Protein 6ZSU (pdb70)

Sequence (598 aa):
NASDFYALLRGRGPVVVDDAEAAAVVSELGFRTVPFEAFDFDSPSEDPALVIVAQGNVDALHGLWERSGTPLHLALAKFDGGLSRLRAGLARVLAVDTDAALKRRAEAYEQLFSSASVEIASGEGVLRCHIGDEVEVGNCGDTLEQGFLYSVAEFLEASVVNLEGERSTFWVEGELPFDGFIHLSNSAALKERWGGLDEFRRSREGANLVRFADNVIDRLVVGGVDVTSALAGLSQGEERGAATEFGLGCADAEAAEPFGVNSLLHKSAGGAYIGIGKGLRIPHIDFIARGATIRFIPINASDFYALLRGRGPVVVDDAEAAAVVSELGFRTVPFEAFDFDSPSEDPALVIVAQGNVDALHGLWERSGTPLHLALAKFDGGLSRLRAGLARVLAVDTDAALKRRAEAYEQLFSSASVEIASGEGVLRCHIGDEVEVGNCGDTLEQGFLYSVAEFLEASVVNLEGERSTFWVEGELPFDGFIHLSNSAALKERWGGLDEFRRSREGANLVRFADNVIDRLVVGGVDVTSALAGLSQGEERGAATEFGLGCADAEAAEPFGVNSLLHKSAGGAYIGIGKGLRIPHIDFIARGATIRFIPA

Organism: Chondromyces crocatus (NCBI:txid52)

Secondary structure (DSSP, 8-state):
-HHHHHHHHHTT--EEES-HHHHHHHHHTT--EEETTTS--SS--SS--EEE-----HHHHHHTTTT-SS---B-GGGT---HHHHHHHHHHHHHS-HHHHHHHHHHHHHHHHS-SEEEEEETTEEEEEEE-SS---S---SS--TT----TTGGGEEEEE--SSTTSSEEEEEEEE-SEEEEE-SSHHHHHHH-------GGGGS--EEEEETTEEEEEEETTEE-HHHHHHHHTTSTT--EEEEEEE-S--TTPPPBTB--TTTTTSSSEEEEE--SSSS-EEEEEETT-EEEEE-/--HHHHHHHHHTT--EEESSHHHHHHHHTTT--EEETTTS--SS--SS--EEE-----HHHHHHTTTT-SS---B-GGGT---HHHHHHHHHHHHHS-HHHHHHHHHHHHHHHTTEEEEEEEETTEEEEEEE-SS---S----S--TT----TTGGGEEEEE--SSTTSSEEEEEEEE-SEEEEE-SSHHHHHHHH------GGGGS--EEEEETTEEEEEEETTEE-HHHHHHHHTTSTT--EEEEEEE-S--TTPPPTTS--TTGGGSSSEEEEE--SSSS-EEEEEETT-EEEEEE-

Radius of gyration: 25.86 Å; Cα contacts (8 Å, |Δi|>4): 1401; chains: 2; bounding box: 72×62×53 Å

Foldseek 3Di:
DLVVVLVCVLVLVEEEEQDPVLCVVVVVVPHHYDYNVGDQQADADAAAYEYEALEVCLVVVVVLAQRGNHQYYFDCNQFPSDNVLSNLVVQQSSPWPLVQLLVQQLVVVVLLQPFQWKWKAFPPKIKIKGFDNDWAWPDSDDDRDGRHYDHSQRSLKGKTFPPPDLQPTIAMFMKHQFQAKAWGASDPVQCVVPVVNLVLLLQNLGPWMFGDDRQATPWTAGNNRTCPCVLCVQLPPPDPVGWTMKMWARIDCVSNDHHSGRHPNNRNHGGMWIWDDDNYSHITMIGGHRPIDMDGHD/DFLVVVLVCVLVLVEEEEQDDVLQVLVVVVPHHYDYNVPDQQADADAAAYEYEALEVCLVVVVVLAQHGNHQYYFDCNQFPRDNVLSVLQSQVSSFWPLVQLLVQLLVVVVLLQFFQWKWKAFVPKIKIKGFDNDWAWPDSDGDGDGRHYDHSQRSQKGKTFPDPDQQPTIAMFMKDQFQAKAWGASDPVQCVVPVVVLVLVQQNLGPWMFGDDRQATPWTAHVNRTCPVVLCVQLPPPDSSGWTMKMWARIDCVSNDHHSGHHPNNRNHGGMWIWDDDNYSHITMIGHHRPIDMDGHGD

InterPro domains:
  IPR058799 Crocagin biosynthetic protein CgnE/B [PF26231] (13-304)

Structure (mmCIF, N/CA/C/O backbone):
data_6ZSU
#
_entry.id   6ZSU
#
_cell.length_a   70.400
_cell.length_b   75.340
_cell.length_c   112.440
_cell.angle_alpha   90.000
_cell.angle_beta   90.000
_cell.angle_gamma   90.000
#
_symmetry.space_group_name_H-M   'P 21 21 21'
#
loop_
_entity.id
_entity.type
_entity.pdbx_description
1 polymer CgnE
2 water water
#
loop_
_atom_site.group_PDB
_atom_site.id
_atom_site.type_symbol
_atom_site.label_atom_id
_atom_site.label_alt_id
_atom_site.label_comp_id
_atom_site.label_asym_id
_atom_site.label_entity_id
_atom_site.label_seq_id
_atom_site.pdbx_PDB_ins_code
_atom_site.Cartn_x
_atom_site.Cartn_y
_atom_site.Cartn_z
_atom_site.occupancy
_atom_site.B_iso_or_equiv
_atom_site.auth_seq_id
_atom_site.auth_comp_id
_atom_site.auth_asym_id
_atom_site.auth_atom_id
_atom_site.pdbx_PDB_model_num
ATOM 17 N N . ASN A 1 19 ? 69.94507 49.63772 89.40595 1.000 29.12586 18 ASN A N 1
ATOM 18 C CA . ASN A 1 19 ? 70.67889 50.20701 88.29076 1.000 28.81635 18 ASN A CA 1
ATOM 19 C C . ASN A 1 19 ? 71.63722 49.19992 87.65348 1.000 27.17489 18 ASN A C 1
ATOM 20 O O . ASN A 1 19 ? 72.15378 48.28188 88.30170 1.000 21.13878 18 ASN A O 1
ATOM 31 N N . ALA A 1 20 ? 71.89937 49.40278 86.36287 1.000 25.47763 19 ALA A N 1
ATOM 32 C CA . ALA A 1 20 ? 72.92280 48.60323 85.70545 1.000 21.74846 19 ALA A CA 1
ATOM 33 C C . ALA A 1 20 ? 74.28806 48.83273 86.34705 1.000 18.82536 19 ALA A C 1
ATOM 34 O O . ALA A 1 20 ? 75.05085 47.88682 86.55689 1.000 20.89541 19 ALA A O 1
ATOM 41 N N . SER A 1 21 ? 74.60692 50.07981 86.68149 1.000 20.34423 20 SER A N 1
ATOM 42 C CA . SER A 1 21 ? 75.90760 50.37787 87.28263 1.000 25.87503 20 SER A CA 1
ATOM 43 C C . SER A 1 21 ? 76.12774 49.59030 88.57226 1.000 25.88572 20 SER A C 1
ATOM 44 O O . SER A 1 21 ? 77.22863 49.06680 88.81498 1.000 22.48409 20 SER A O 1
ATOM 52 N N . ASP A 1 22 ? 75.09268 49.48288 89.41168 1.000 22.98308 21 ASP A N 1
ATOM 53 C CA . ASP A 1 22 ? 75.23884 48.69660 90.63173 1.000 22.23187 21 ASP A CA 1
ATOM 54 C C . ASP A 1 22 ? 75.35613 47.20919 90.31946 1.000 22.64405 21 ASP A C 1
ATOM 55 O O . ASP A 1 22 ? 76.05025 46.47027 91.03419 1.000 20.03827 21 ASP A O 1
ATOM 64 N N . PHE A 1 23 ? 74.66078 46.74583 89.27513 1.000 22.57624 22 PHE A N 1
ATOM 65 C CA . PHE A 1 23 ? 74.75861 45.34535 88.88836 1.000 19.49364 22 PHE A CA 1
ATOM 66 C C . PHE A 1 23 ? 76.20193 44.99987 88.53160 1.000 16.24432 22 PHE A C 1
ATOM 67 O O . PHE A 1 23 ? 76.77746 44.03379 89.04825 1.000 15.98689 22 PHE A O 1
ATOM 84 N N . TYR A 1 24 ? 76.80825 45.80481 87.64675 1.000 16.73896 23 TYR A N 1
ATOM 85 C CA . TYR A 1 24 ? 78.18751 45.56172 87.23914 1.000 16.10556 23 TYR A CA 1
ATOM 86 C C . TYR A 1 24 ? 79.13745 45.65714 88.42368 1.000 17.38717 23 TYR A C 1
ATOM 87 O O . TYR A 1 24 ? 80.11219 44.90423 88.49718 1.000 17.38976 23 TYR A O 1
ATOM 105 N N . ALA A 1 25 ? 78.87300 46.57637 89.36793 1.000 20.90178 24 ALA A N 1
ATOM 106 C CA . ALA A 1 25 ? 79.69871 46.68026 90.56698 1.000 25.50901 24 ALA A CA 1
ATOM 107 C C . ALA A 1 25 ? 79.56965 45.42378 91.42753 1.000 25.79310 24 ALA A C 1
ATOM 108 O O . ALA A 1 25 ? 80.56832 44.87458 91.90385 1.000 21.98653 24 ALA A O 1
ATOM 115 N N . LEU A 1 26 ? 78.34595 44.95655 91.65417 1.000 19.73218 25 LEU A N 1
ATOM 116 C CA . LEU A 1 26 ? 78.18751 43.70758 92.38953 1.000 21.66204 25 LEU A CA 1
ATOM 117 C C . LEU A 1 26 ? 78.89035 42.55479 91.67635 1.000 20.45959 25 LEU A C 1
ATOM 118 O O . LEU A 1 26 ? 79.48839 41.68871 92.32618 1.000 18.76080 25 LEU A O 1
ATOM 134 N N . LEU A 1 27 ? 78.81964 42.51958 90.34248 1.000 16.77870 26 LEU A N 1
ATOM 135 C CA . LEU A 1 27 ? 79.47698 41.45356 89.59338 1.000 20.16797 26 LEU A CA 1
ATOM 136 C C . LEU A 1 27 ? 80.99274 41.48868 89.78852 1.000 19.97887 26 LEU A C 1
ATOM 137 O O . LEU A 1 27 ? 81.61057 40.46409 90.10987 1.000 19.06063 26 LEU A O 1
ATOM 153 N N . ARG A 1 28 ? 81.60231 42.67115 89.67267 1.000 18.53970 27 ARG A N 1
ATOM 154 C CA . ARG A 1 28 ? 83.04605 42.78576 89.86973 1.000 19.19249 27 ARG A CA 1
ATOM 155 C C . ARG A 1 28 ? 83.47233 42.44762 91.29777 1.000 21.24565 27 ARG A C 1
ATOM 156 O O . ARG A 1 28 ? 84.61668 42.03907 91.52816 1.000 22.00511 27 ARG A O 1
ATOM 177 N N . GLY A 1 29 ? 82.60530 42.67540 92.27256 1.000 22.17661 28 GLY A N 1
ATOM 178 C CA . GLY A 1 29 ? 82.87264 42.30353 93.64206 1.000 23.02976 28 GLY A CA 1
ATOM 179 C C . GLY A 1 29 ? 82.49482 40.88290 93.98406 1.000 23.36619 28 GLY A C 1
ATOM 180 O O . GLY A 1 29 ? 82.45343 40.53294 95.16470 1.000 23.98415 28 GLY A O 1
ATOM 184 N N . ARG A 1 30 ? 82.20007 40.05856 92.97940 1.000 23.29060 29 ARG A N 1
ATOM 185 C CA . ARG A 1 30 ? 81.74268 38.68978 93.19519 1.000 24.20397 29 ARG A CA 1
ATOM 186 C C . ARG A 1 30 ? 80.57901 38.65297 94.17931 1.000 23.37280 29 ARG A C 1
ATOM 187 O O . ARG A 1 30 ? 80.50158 37.78039 95.04819 1.000 23.47340 29 ARG A O 1
ATOM 208 N N . GLY A 1 31 ? 79.65753 39.60389 94.03485 1.000 22.21565 30 GLY A N 1
ATOM 209 C CA . GLY A 1 31 ? 78.60949 39.78684 95.02493 1.000 26.33267 30 GLY A CA 1
ATOM 210 C C . GLY A 1 31 ? 77.27160 39.20638 94.61369 1.000 25.64505 30 GLY A C 1
ATOM 211 O O . GLY A 1 31 ? 76.23116 39.50908 95.20034 1.000 29.60583 30 GLY A O 1
ATOM 232 N N . PRO A 1 33 ? 75.43572 35.43131 92.63437 1.000 19.85052 32 PRO A N 1
ATOM 233 C CA . PRO A 1 33 ? 75.63998 34.11731 92.01292 1.000 21.40517 32 PRO A CA 1
ATOM 234 C C . PRO A 1 33 ? 75.67618 34.22470 90.49531 1.000 16.77526 32 PRO A C 1
ATOM 235 O O . PRO A 1 33 ? 75.13987 35.15540 89.88966 1.000 18.05974 32 PRO A O 1
ATOM 246 N N . VAL A 1 34 ? 76.34366 33.24763 89.88787 1.000 18.15223 33 VAL A N 1
ATOM 247 C CA . VAL A 1 34 ? 76.44044 33.11451 88.44326 1.000 13.66412 33 VAL A CA 1
ATOM 248 C C . VAL A 1 34 ? 75.78413 31.79939 88.07307 1.000 13.68676 33 VAL A C 1
ATOM 249 O O . VAL A 1 34 ? 76.24435 30.73162 88.50531 1.000 14.85624 33 VAL A O 1
ATOM 262 N N . VAL A 1 35 ? 74.68060 31.88307 87.35194 1.000 13.06818 34 VAL A N 1
ATOM 263 C CA . VAL A 1 35 ? 73.93644 30.70993 86.91535 1.000 13.42897 34 VAL A CA 1
ATOM 264 C C . VAL A 1 35 ? 74.56131 30.21258 85.62472 1.000 14.63226 34 VAL A C 1
ATOM 265 O O . VAL A 1 35 ? 74.69828 30.98197 84.66309 1.000 15.59183 34 VAL A O 1
ATOM 278 N N . VAL A 1 36 ? 74.94437 28.93554 85.59974 1.000 15.23328 35 VAL A N 1
ATOM 279 C CA . VAL A 1 36 ? 75.66143 28.35387 84.46935 1.000 17.80118 35 VAL A CA 1
ATOM 280 C C . VAL A 1 36 ? 74.98493 27.05621 84.05205 1.000 18.00721 35 VAL A C 1
ATOM 281 O O . VAL A 1 36 ? 74.48539 26.31563 84.90571 1.000 18.41205 35 VAL A O 1
ATOM 294 N N . ASP A 1 37 ? 74.99721 26.76881 82.74668 1.000 18.91284 36 ASP A N 1
ATOM 295 C CA . ASP A 1 37 ? 74.36099 25.57437 82.20020 1.000 25.57895 36 ASP A CA 1
ATOM 296 C C . ASP A 1 37 ? 75.36567 24.53464 81.70420 1.000 30.34837 36 ASP A C 1
ATOM 297 O O . ASP A 1 37 ? 75.01829 23.69165 80.87099 1.000 31.88804 36 ASP A O 1
ATOM 306 N N . ASP A 1 38 ? 76.59909 24.56478 82.20183 1.000 27.37731 37 ASP A N 1
ATOM 307 C CA . ASP A 1 38 ? 77.62690 23.63049 81.75148 1.000 27.47258 37 ASP A CA 1
ATOM 308 C C . ASP A 1 38 ? 78.67433 23.51702 82.84696 1.000 27.55157 37 ASP A C 1
ATOM 309 O O . ASP A 1 38 ? 79.10053 24.52976 83.40530 1.000 24.35162 37 ASP A O 1
ATOM 318 N N . ALA A 1 39 ? 79.08053 22.27973 83.14647 1.000 33.56243 38 ALA A N 1
ATOM 319 C CA . ALA A 1 39 ? 79.96374 22.03481 84.28183 1.000 32.44653 38 ALA A CA 1
ATOM 320 C C . ALA A 1 39 ? 81.36529 22.58133 84.03593 1.000 34.29639 38 ALA A C 1
ATOM 321 O O . ALA A 1 39 ? 82.00749 23.07922 84.96650 1.000 33.73122 38 ALA A O 1
ATOM 328 N N . GLU A 1 40 ? 81.86704 22.48406 82.79973 1.000 34.64908 39 GLU A N 1
ATOM 329 C CA . GLU A 1 40 ? 83.19614 23.01670 82.51527 1.000 37.20429 39 GLU A CA 1
ATOM 330 C C . GLU A 1 40 ? 83.20933 24.53439 82.61304 1.000 29.99937 39 GLU A C 1
ATOM 331 O O . GLU A 1 40 ? 84.14110 25.11575 83.18112 1.000 33.69281 39 GLU A O 1
ATOM 343 N N . ALA A 1 41 ? 82.18254 25.19030 82.07211 1.000 25.01299 40 ALA A N 1
ATOM 344 C CA . ALA A 1 41 ? 82.05587 26.62938 82.25257 1.000 22.39840 40 ALA A CA 1
ATOM 345 C C . ALA A 1 41 ? 81.92903 26.97101 83.72790 1.000 25.47887 40 ALA A C 1
ATOM 346 O O . ALA A 1 41 ? 82.49706 27.96255 84.19142 1.000 26.56618 40 ALA A O 1
ATOM 353 N N . ALA A 1 42 ? 81.20019 26.14662 84.49234 1.000 26.31685 41 ALA A N 1
ATOM 354 C CA . ALA A 1 42 ? 81.03188 26.42787 85.91477 1.000 25.44409 41 ALA A CA 1
ATOM 355 C C . ALA A 1 42 ? 82.37910 26.45343 86.62306 1.000 25.21607 41 ALA A C 1
ATOM 356 O O . ALA A 1 42 ? 82.62984 27.32936 87.45461 1.000 23.73757 41 ALA A O 1
ATOM 363 N N . ALA A 1 43 ? 83.27097 25.51727 86.28062 1.000 28.99559 42 ALA A N 1
ATOM 364 C CA . ALA A 1 43 ? 84.58735 25.46760 86.91576 1.000 30.74118 42 ALA A CA 1
ATOM 365 C C . ALA A 1 43 ? 85.41230 26.70584 86.57847 1.000 30.98796 42 ALA A C 1
ATOM 366 O O . ALA A 1 43 ? 86.14622 27.22251 87.42504 1.000 29.03154 42 ALA A O 1
ATOM 373 N N . VAL A 1 44 ? 85.32013 27.18711 85.33730 1.000 26.05729 43 VAL A N 1
ATOM 374 C CA . VAL A 1 44 ? 85.99779 28.42851 84.96685 1.000 25.71903 43 VAL A CA 1
ATOM 375 C C . VAL A 1 44 ? 85.46070 29.59427 85.78876 1.000 25.07696 43 VAL A C 1
ATOM 376 O O . VAL A 1 44 ? 86.22314 30.42719 86.29573 1.000 25.80125 43 VAL A O 1
ATOM 389 N N . VAL A 1 45 ? 84.13685 29.68311 85.92441 1.000 21.11174 44 VAL A N 1
ATOM 390 C CA . VAL A 1 45 ? 83.56858 30.78884 86.68673 1.000 22.98134 44 VAL A CA 1
ATOM 391 C C . VAL A 1 45 ? 83.91642 30.65491 88.16329 1.000 23.73928 44 VAL A C 1
ATOM 392 O O . VAL A 1 45 ? 84.13141 31.65806 88.85458 1.000 26.11140 44 VAL A O 1
ATOM 405 N N . SER A 1 46 ? 83.96694 29.42425 88.67666 1.000 26.05238 45 SER A N 1
ATOM 406 C CA . SER A 1 46 ? 84.35087 29.23656 90.07177 1.000 26.45680 45 SER A CA 1
ATOM 407 C C . SER A 1 46 ? 85.78748 29.69037 90.28846 1.000 26.70475 45 SER A C 1
ATOM 408 O O . SER A 1 46 ? 86.12549 30.25499 91.33626 1.000 29.46230 45 SER A O 1
ATOM 416 N N . GLU A 1 47 ? 86.65258 29.44980 89.29821 1.000 28.12162 46 GLU A N 1
ATOM 417 C CA . GLU A 1 47 ? 88.04936 29.86235 89.40534 1.000 33.21699 46 GLU A CA 1
ATOM 418 C C . GLU A 1 47 ? 88.18821 31.38265 89.47138 1.000 32.39173 46 GLU A C 1
ATOM 419 O O . GLU A 1 47 ? 89.19334 31.88970 89.98297 1.000 31.54488 46 GLU A O 1
ATOM 431 N N . LEU A 1 48 ? 87.21586 32.12152 88.93795 1.000 27.95153 47 LEU A N 1
ATOM 432 C CA . LEU A 1 48 ? 87.25771 33.57704 89.01336 1.000 31.88416 47 LEU A CA 1
ATOM 433 C C . LEU A 1 48 ? 86.68636 34.10855 90.32275 1.000 32.04583 47 LEU A C 1
ATOM 434 O O . LEU A 1 48 ? 86.60697 35.32683 90.48971 1.000 27.49802 47 LEU A O 1
ATOM 450 N N . GLY A 1 49 ? 86.27413 33.23374 91.23714 1.000 28.80863 48 GLY A N 1
ATOM 451 C CA . GLY A 1 49 ? 85.84307 33.65459 92.54546 1.000 27.01805 48 GLY A CA 1
ATOM 452 C C . GLY A 1 49 ? 84.35236 33.71069 92.76032 1.000 27.84728 48 GLY A C 1
ATOM 453 O O . GLY A 1 49 ? 83.91989 34.13148 93.84729 1.000 26.60851 48 GLY A O 1
ATOM 457 N N . PHE A 1 50 ? 83.55955 33.25658 91.79161 1.000 24.69163 49 PHE A N 1
ATOM 458 C CA . PHE A 1 50 ? 82.10927 33.34514 91.87026 1.000 19.67312 49 PHE A CA 1
ATOM 459 C C . PHE A 1 50 ? 81.48740 32.07630 92.42135 1.000 22.15438 49 PHE A C 1
ATOM 460 O O . PHE A 1 50 ? 81.99978 30.97529 92.22660 1.000 26.53807 49 PHE A O 1
ATOM 477 N N . ARG A 1 51 ? 80.35868 32.24542 93.10229 1.000 25.89046 50 ARG A N 1
ATOM 478 C CA . ARG A 1 51 ? 79.49213 31.12363 93.41672 1.000 20.70090 50 ARG A CA 1
ATOM 479 C C . ARG A 1 51 ? 78.66668 30.80380 92.18005 1.000 19.54516 50 ARG A C 1
ATOM 480 O O . ARG A 1 51 ? 78.06274 31.69528 91.57470 1.000 21.04810 50 ARG A O 1
ATOM 501 N N . THR A 1 52 ? 78.66912 29.54208 91.77907 1.000 19.99547 51 THR A N 1
ATOM 502 C CA . THR A 1 52 ? 77.95595 29.12878 90.58099 1.000 19.12630 51 THR A CA 1
ATOM 503 C C . THR A 1 52 ? 76.73951 28.29714 90.97420 1.000 18.02862 51 THR A C 1
ATOM 504 O O . THR A 1 52 ? 76.77283 27.54183 91.94434 1.000 19.40739 51 THR A O 1
ATOM 515 N N . VAL A 1 53 ? 75.67734 28.42094 90.19238 1.000 17.82670 52 VAL A N 1
ATOM 516 C CA . VAL A 1 53 ? 74.44416 27.67397 90.41645 1.000 17.52777 52 VAL A CA 1
ATOM 517 C C . VAL A 1 53 ? 74.04313 27.03443 89.09508 1.000 17.48945 52 VAL A C 1
ATOM 518 O O . VAL A 1 53 ? 74.05014 27.70863 88.05430 1.000 16.02089 52 VAL A O 1
ATOM 531 N N . PRO A 1 54 ? 73.69809 25.75472 89.07132 1.000 18.21513 53 PRO A N 1
ATOM 532 C CA . PRO A 1 54 ? 73.21091 25.17292 87.81622 1.000 18.29619 53 PRO A CA 1
ATOM 533 C C . PRO A 1 54 ? 71.95164 25.86250 87.30777 1.000 19.39865 53 PRO A C 1
ATOM 534 O O . PRO A 1 54 ? 71.11171 26.34199 88.06935 1.000 17.08600 53 PRO A O 1
ATOM 545 N N . PHE A 1 55 ? 71.83108 25.88979 85.98012 1.000 20.37572 54 PHE A N 1
ATOM 546 C CA . PHE A 1 55 ? 70.73529 26.60082 85.33390 1.000 21.28397 54 PHE A CA 1
ATOM 547 C C . PHE A 1 55 ? 69.38183 26.01967 85.72123 1.000 17.50448 54 PHE A C 1
ATOM 548 O O . PHE A 1 55 ? 68.42179 26.76643 85.94735 1.000 16.84338 54 PHE A O 1
ATOM 565 N N . GLU A 1 56 ? 69.27620 24.69626 85.77268 1.000 18.65624 55 GLU A N 1
ATOM 566 C CA . GLU A 1 56 ? 68.02022 24.06460 86.15634 1.000 22.27150 55 GLU A CA 1
ATOM 567 C C . GLU A 1 56 ? 67.72322 24.22149 87.64143 1.000 19.95652 55 GLU A C 1
ATOM 568 O O . GLU A 1 56 ? 66.58543 24.00688 88.05319 1.000 20.83308 55 GLU A O 1
ATOM 580 N N . ALA A 1 57 ? 68.71697 24.56439 88.45190 1.000 19.47298 56 ALA A N 1
ATOM 581 C CA . ALA A 1 57 ? 68.55021 24.59265 89.89805 1.000 20.12448 56 ALA A CA 1
ATOM 582 C C . ALA A 1 57 ? 68.25510 25.98284 90.45270 1.000 19.23022 56 ALA A C 1
ATOM 583 O O . ALA A 1 57 ? 67.77968 26.09658 91.59028 1.000 20.11260 56 ALA A O 1
ATOM 590 N N . PHE A 1 58 ? 68.53002 27.03917 89.70097 1.000 18.50213 57 PHE A N 1
ATOM 591 C CA . PHE A 1 58 ? 68.32395 28.37941 90.23425 1.000 17.29109 57 PHE A CA 1
ATOM 592 C C . PHE A 1 58 ? 66.83333 28.67688 90.31695 1.000 18.33377 57 PHE A C 1
ATOM 593 O O . PHE A 1 58 ? 66.06155 28.32715 89.42188 1.000 19.05441 57 PHE A O 1
ATOM 610 N N . ASP A 1 59 ? 66.42087 29.30140 91.41788 1.000 18.65026 58 ASP A N 1
ATOM 611 C CA . ASP A 1 59 ? 65.01736 29.68333 91.60311 1.000 19.67125 58 ASP A CA 1
ATOM 612 C C . ASP A 1 59 ? 64.78560 31.00389 90.87182 1.000 19.82710 58 ASP A C 1
ATOM 613 O O . ASP A 1 59 ? 64.98023 32.09680 91.40555 1.000 19.86420 58 ASP A O 1
ATOM 622 N N . PHE A 1 60 ? 64.33763 30.90240 89.61866 1.000 18.34791 59 PHE A N 1
ATOM 623 C CA . PHE A 1 60 ? 63.98631 32.09390 88.84552 1.000 21.40048 59 PHE A CA 1
ATOM 624 C C . PHE A 1 60 ? 62.59151 32.62229 89.17293 1.000 20.45559 59 PHE A C 1
ATOM 625 O O . PHE A 1 60 ? 62.21382 33.68851 88.66967 1.000 25.74939 59 PHE A O 1
ATOM 642 N N . ASP A 1 61 ? 61.81250 31.90371 89.97470 1.000 21.53159 60 ASP A N 1
ATOM 643 C CA . ASP A 1 61 ? 60.41628 32.26555 90.18042 1.000 24.57201 60 ASP A CA 1
ATOM 644 C C . ASP A 1 61 ? 60.21439 33.19303 91.37667 1.000 30.52095 60 ASP A C 1
ATOM 645 O O . ASP A 1 61 ? 59.51884 34.20646 91.26007 1.000 27.80753 60 ASP A O 1
ATOM 654 N N . SER A 1 62 ? 60.81226 32.87153 92.51839 1.000 27.44134 61 SER A N 1
ATOM 655 C CA . SER A 1 62 ? 60.52510 33.60738 93.74304 1.000 28.79079 61 SER A CA 1
ATOM 656 C C . SER A 1 62 ? 60.96584 35.06432 93.62613 1.000 26.06876 61 SER A C 1
ATOM 657 O O . SER A 1 62 ? 62.10057 35.33104 93.20551 1.000 23.87379 61 SER A O 1
ATOM 665 N N . PRO A 1 63 ? 60.11994 36.02901 94.00261 1.000 30.44812 62 PRO A N 1
ATOM 666 C CA . PRO A 1 63 ? 60.55225 37.43460 93.97922 1.000 33.76170 62 PRO A CA 1
ATOM 667 C C . PRO A 1 63 ? 61.82166 37.62952 94.79559 1.000 32.67014 62 PRO A C 1
ATOM 668 O O . PRO A 1 63 ? 61.97206 37.07278 95.88897 1.000 28.29479 62 PRO A O 1
ATOM 679 N N . SER A 1 64 ? 62.73995 38.42456 94.25144 1.000 30.44135 63 SER A N 1
ATOM 680 C CA . SER A 1 64 ? 64.03446 38.62372 94.88745 1.000 32.63587 63 SER A CA 1
ATOM 681 C C . SER A 1 64 ? 64.63550 39.94852 94.44295 1.000 28.33972 63 SER A C 1
ATOM 682 O O . SER A 1 64 ? 64.60246 40.28443 93.25848 1.000 27.31009 63 SER A O 1
ATOM 690 N N . GLU A 1 65 ? 65.20874 40.67646 95.39734 1.000 26.47532 64 GLU A N 1
ATOM 691 C CA . GLU A 1 65 ? 65.97954 41.87588 95.09559 1.000 31.82356 64 GLU A CA 1
ATOM 692 C C . GLU A 1 65 ? 67.43381 41.57416 94.74639 1.000 26.25152 64 GLU A C 1
ATOM 693 O O . GLU A 1 65 ? 68.13468 42.47365 94.27746 1.000 25.71943 64 GLU A O 1
ATOM 705 N N . ASP A 1 66 ? 67.90257 40.34665 94.97556 1.000 22.80116 65 ASP A N 1
ATOM 706 C CA . ASP A 1 66 ? 69.27945 39.96633 94.70670 1.000 21.26875 65 ASP A CA 1
ATOM 707 C C . ASP A 1 66 ? 69.42636 39.58528 93.23799 1.000 22.56223 65 ASP A C 1
ATOM 708 O O . ASP A 1 66 ? 68.66931 38.74766 92.74724 1.000 29.90247 65 ASP A O 1
ATOM 717 N N . PRO A 1 67 ? 70.38993 40.15659 92.52627 1.000 19.38320 66 PRO A N 1
ATOM 718 C CA . PRO A 1 67 ? 70.54391 39.86765 91.09581 1.000 16.17210 66 PRO A CA 1
ATOM 719 C C . PRO A 1 67 ? 71.34020 38.59427 90.85374 1.000 16.22936 66 PRO A C 1
ATOM 720 O O . PRO A 1 67 ? 71.92276 37.99337 91.76419 1.000 15.67152 66 PRO A O 1
ATOM 731 N N . ALA A 1 68 ? 71.36330 38.19970 89.58786 1.000 17.59626 67 ALA A N 1
ATOM 732 C CA . ALA A 1 68 ? 72.19660 37.08888 89.15442 1.000 16.98913 67 ALA A CA 1
ATOM 733 C C . ALA A 1 68 ? 72.63598 37.29885 87.71109 1.000 14.58240 67 ALA A C 1
ATOM 734 O O . ALA A 1 68 ? 71.97981 37.98590 86.91974 1.000 12.83260 67 ALA A O 1
ATOM 741 N N . LEU A 1 69 ? 73.76214 36.67841 87.37076 1.000 15.31958 68 LEU A N 1
ATOM 742 C CA . LEU A 1 69 ? 74.21966 36.61888 85.98579 1.000 14.06434 68 LEU A CA 1
ATOM 743 C C . LEU A 1 69 ? 73.97933 35.21663 85.44757 1.000 10.94078 68 LEU A C 1
ATOM 744 O O . LEU A 1 69 ? 74.34423 34.22822 86.08649 1.000 14.45257 68 LEU A O 1
ATOM 760 N N . VAL A 1 70 ? 73.35238 35.13239 84.28237 1.000 10.20341 69 VAL A N 1
ATOM 761 C CA . VAL A 1 70 ? 73.04823 33.85059 83.67546 1.000 12.36242 69 VAL A CA 1
ATOM 762 C C . VAL A 1 70 ? 73.97407 33.67000 82.48175 1.000 9.71961 69 VAL A C 1
ATOM 763 O O . VAL A 1 70 ? 73.98033 34.49010 81.55866 1.000 12.90416 69 VAL A O 1
ATOM 776 N N . ILE A 1 71 ? 74.75066 32.60588 82.49375 1.000 10.24494 70 ILE A N 1
ATOM 777 C CA . ILE A 1 71 ? 75.62231 32.27624 81.37883 1.000 15.03094 70 ILE A CA 1
ATOM 778 C C . ILE A 1 71 ? 75.02112 31.07776 80.66616 1.000 11.98469 70 ILE A C 1
ATOM 779 O O . ILE A 1 71 ? 74.85267 30.01196 81.26944 1.000 12.23518 70 ILE A O 1
ATOM 795 N N . VAL A 1 72 ? 74.68987 31.24581 79.38905 1.000 11.10225 71 VAL A N 1
ATOM 796 C CA . VAL A 1 72 ? 74.06252 30.17150 78.62991 1.000 15.23688 71 VAL A CA 1
ATOM 797 C C . VAL A 1 72 ? 75.02461 29.75615 77.52728 1.000 13.59185 71 VAL A C 1
ATOM 798 O O . VAL A 1 72 ? 75.15866 30.44847 76.50829 1.000 11.81713 71 VAL A O 1
ATOM 811 N N . ALA A 1 73 ? 75.65350 28.59873 77.71737 1.000 12.38516 72 ALA A N 1
ATOM 812 C CA . ALA A 1 73 ? 76.63171 28.06610 76.78721 1.000 20.09560 72 ALA A CA 1
ATOM 813 C C . ALA A 1 73 ? 76.07854 26.96748 75.88541 1.000 21.57004 72 ALA A C 1
ATOM 814 O O . ALA A 1 73 ? 76.72799 26.63097 74.89783 1.000 20.57650 72 ALA A O 1
ATOM 821 N N . GLN A 1 74 ? 74.91387 26.40381 76.20351 1.000 17.03193 73 GLN A N 1
ATOM 822 C CA . GLN A 1 74 ? 74.30499 25.33521 75.42103 1.000 17.79017 73 GLN A CA 1
ATOM 823 C C . GLN A 1 74 ? 73.10151 25.87997 74.66319 1.000 15.42254 73 GLN A C 1
ATOM 824 O O . GLN A 1 74 ? 72.18619 26.44337 75.26616 1.000 13.59477 73 GLN A O 1
ATOM 855 N N . GLY A 1 76 ? 70.67434 24.47525 73.42189 1.000 16.24502 75 GLY A N 1
ATOM 856 C CA . GLY A 1 76 ? 69.44462 23.84579 73.87667 1.000 17.06166 75 GLY A CA 1
ATOM 857 C C . GLY A 1 76 ? 68.72864 24.58666 74.99628 1.000 16.44157 75 GLY A C 1
ATOM 858 O O . GLY A 1 76 ? 67.55047 24.32029 75.25280 1.000 18.03475 75 GLY A O 1
ATOM 862 N N . ASN A 1 77 ? 69.41668 25.48498 75.68910 1.000 14.66754 76 ASN A N 1
ATOM 863 C CA . ASN A 1 77 ? 68.81233 26.25521 76.76421 1.000 15.36413 76 ASN A CA 1
ATOM 864 C C . ASN A 1 77 ? 68.38423 27.66723 76.36560 1.000 13.96638 76 ASN A C 1
ATOM 865 O O . ASN A 1 77 ? 67.85402 28.39018 77.20710 1.000 15.71761 76 ASN A O 1
ATOM 876 N N . VAL A 1 78 ? 68.56344 28.06279 75.11117 1.000 12.60359 77 VAL A N 1
ATOM 877 C CA . VAL A 1 78 ? 68.22656 29.42642 74.71743 1.000 15.63562 77 VAL A CA 1
ATOM 878 C C . VAL A 1 78 ? 66.71888 29.66350 74.78279 1.000 13.06163 77 VAL A C 1
ATOM 879 O O . VAL A 1 78 ? 66.27573 30.72288 75.21679 1.000 15.58710 77 VAL A O 1
ATOM 892 N N . ASP A 1 79 ? 65.90798 28.70371 74.32907 1.000 13.40634 78 ASP A N 1
ATOM 893 C CA . ASP A 1 79 ? 64.46323 28.86213 74.45197 1.000 14.13343 78 ASP A CA 1
ATOM 894 C C . ASP A 1 79 ? 64.05767 29.08733 75.90737 1.000 15.06606 78 ASP A C 1
ATOM 895 O O . ASP A 1 79 ? 63.24067 29.97016 76.19517 1.000 13.81698 78 ASP A O 1
ATOM 904 N N . ALA A 1 80 ? 64.64774 28.32197 76.83484 1.000 13.72860 79 ALA A N 1
ATOM 905 C CA . ALA A 1 80 ? 64.36369 28.48919 78.25647 1.000 14.32203 79 ALA A CA 1
ATOM 906 C C . ALA A 1 80 ? 64.79955 29.86274 78.76248 1.000 14.83143 79 ALA A C 1
ATOM 907 O O . ALA A 1 80 ? 64.05951 30.51417 79.50472 1.000 15.11595 79 ALA A O 1
ATOM 914 N N . LEU A 1 81 ? 65.97490 30.33671 78.35271 1.000 11.87185 80 LEU A N 1
ATOM 915 C CA . LEU A 1 81 ? 66.37918 31.69536 78.70433 1.000 14.75478 80 LEU A CA 1
ATOM 916 C C . LEU A 1 81 ? 65.34677 32.73082 78.24334 1.000 13.33031 80 LEU A C 1
ATOM 917 O O . LEU A 1 81 ? 64.96404 33.63404 79.00811 1.000 11.72670 80 LEU A O 1
ATOM 933 N N . HIS A 1 82 ? 64.90167 32.62987 76.98637 1.000 14.48949 81 HIS A N 1
ATOM 934 C CA . HIS A 1 82 ? 63.94197 33.59552 76.46584 1.000 13.41575 81 HIS A CA 1
ATOM 935 C C . HIS A 1 82 ? 62.61192 33.48806 77.18851 1.000 14.68770 81 HIS A C 1
ATOM 936 O O . HIS A 1 82 ? 61.90517 34.48991 77.31518 1.000 15.34735 81 HIS A O 1
ATOM 950 N N . GLY A 1 83 ? 62.25592 32.28759 77.64815 1.000 14.42306 82 GLY A N 1
ATOM 951 C CA . GLY A 1 83 ? 61.02803 32.08735 78.40106 1.000 16.36132 82 GLY A CA 1
ATOM 952 C C . GLY A 1 83 ? 61.02363 32.76102 79.75576 1.000 16.11989 82 GLY A C 1
ATOM 953 O O . GLY A 1 83 ? 59.95937 32.84342 80.38091 1.000 19.39281 82 GLY A O 1
ATOM 957 N N . LEU A 1 84 ? 62.18727 33.22332 80.23896 1.000 13.53801 83 LEU A N 1
ATOM 958 C CA . LEU A 1 84 ? 62.21478 33.96844 81.49445 1.000 18.05283 83 LEU A CA 1
ATOM 959 C C . LEU A 1 84 ? 61.66032 35.37420 81.33658 1.000 17.59491 83 LEU A C 1
ATOM 960 O O . LEU A 1 84 ? 61.36845 36.03566 82.34867 1.000 15.83886 83 LEU A O 1
ATOM 976 N N . TRP A 1 85 ? 61.51799 35.85037 80.10241 1.000 14.25707 84 TRP A N 1
ATOM 977 C CA . TRP A 1 85 ? 61.07179 37.22266 79.88639 1.000 15.07713 84 TRP A CA 1
ATOM 978 C C . TRP A 1 85 ? 59.73763 37.48527 80.58719 1.000 21.58903 84 TRP A C 1
ATOM 979 O O . TRP A 1 85 ? 58.76167 36.74471 80.42360 1.000 17.41014 84 TRP A O 1
ATOM 1000 N N . GLU A 1 86 ? 59.71219 38.52873 81.40250 1.000 18.32041 85 GLU A N 1
ATOM 1001 C CA . GLU A 1 86 ? 58.52674 38.95750 82.13076 1.000 20.51114 85 GLU A CA 1
ATOM 1002 C C . GLU A 1 86 ? 58.03532 37.93383 83.14406 1.000 19.58218 85 GLU A C 1
ATOM 1003 O O . GLU A 1 86 ? 56.94207 38.09281 83.69527 1.000 23.23404 85 GLU A O 1
ATOM 1015 N N . ARG A 1 87 ? 58.79677 36.88379 83.39561 1.000 17.99777 86 ARG A N 1
ATOM 1016 C CA . ARG A 1 87 ? 58.42912 35.84093 84.34606 1.000 22.10767 86 ARG A CA 1
ATOM 1017 C C . ARG A 1 87 ? 59.38130 35.74519 85.53201 1.000 23.10499 86 ARG A C 1
ATOM 1018 O O . ARG A 1 87 ? 58.96414 35.32264 86.61439 1.000 18.99092 86 ARG A O 1
ATOM 1039 N N . SER A 1 88 ? 60.63069 36.15871 85.35611 1.000 20.19679 87 SER A N 1
ATOM 1040 C CA . SER A 1 88 ? 61.65684 35.98183 86.36703 1.000 21.76214 87 SER A CA 1
ATOM 1041 C C . SER A 1 88 ? 61.42065 36.90780 87.55260 1.000 19.80668 87 SER A C 1
ATOM 1042 O O . SER A 1 88 ? 61.11803 38.08738 87.38503 1.000 21.72774 87 SER A O 1
ATOM 1050 N N . GLY A 1 89 ? 61.58410 36.37310 88.75031 1.000 19.83555 88 GLY A N 1
ATOM 1051 C CA . GLY A 1 89 ? 61.49712 37.20298 89.93754 1.000 20.17102 88 GLY A CA 1
ATOM 1052 C C . GLY A 1 89 ? 62.77869 37.88862 90.34736 1.000 20.79324 88 GLY A C 1
ATOM 1053 O O . GLY A 1 89 ? 62.77906 38.64704 91.31976 1.000 25.86912 88 GLY A O 1
ATOM 1057 N N . THR A 1 90 ? 63.87187 37.64073 89.63006 1.000 22.17181 89 THR A N 1
ATOM 1058 C CA . THR A 1 90 ? 65.20279 38.13344 89.96757 1.000 27.03750 89 THR A CA 1
ATOM 1059 C C . THR A 1 90 ? 65.67522 39.11062 88.89206 1.000 22.90221 89 THR A C 1
ATOM 1060 O O . THR A 1 90 ? 65.51928 38.81244 87.69733 1.000 22.85639 89 THR A O 1
ATOM 1071 N N . PRO A 1 91 ? 66.26724 40.25445 89.25174 1.000 21.11530 90 PRO A N 1
ATOM 1072 C CA . PRO A 1 91 ? 66.93882 41.07877 88.22778 1.000 20.87214 90 PRO A CA 1
ATOM 1073 C C . PRO A 1 91 ? 68.07978 40.28245 87.62370 1.000 17.98846 90 PRO A C 1
ATOM 1074 O O . PRO A 1 91 ? 68.88337 39.68506 88.34773 1.000 19.95900 90 PRO A O 1
ATOM 1085 N N . LEU A 1 92 ? 68.14180 40.26299 86.29633 1.000 17.48887 91 LEU A N 1
ATOM 1086 C CA . LEU A 1 92 ? 69.09733 39.38587 85.63802 1.000 20.33475 91 LEU A CA 1
ATOM 1087 C C . LEU A 1 92 ? 69.77775 40.06539 84.45785 1.000 17.52458 91 LEU A C 1
ATOM 1088 O O . LEU A 1 92 ? 69.14533 40.82272 83.71641 1.000 12.17409 91 LEU A O 1
ATOM 1121 N N . HIS A 1 94 ? 72.37147 38.36608 81.21412 1.000 9.15509 93 HIS A N 1
ATOM 1122 C CA . HIS A 1 94 ? 72.83945 37.09621 80.68941 1.000 8.76481 93 HIS A CA 1
ATOM 1123 C C . HIS A 1 94 ? 74.00107 37.29945 79.72511 1.000 11.18621 93 HIS A C 1
ATOM 1124 O O . HIS A 1 94 ? 74.20188 38.37790 79.17059 1.000 11.13698 93 HIS A O 1
ATOM 1138 N N . LEU A 1 95 ? 74.79191 36.24184 79.58282 1.000 12.35206 94 LEU A N 1
ATOM 1139 C CA . LEU A 1 95 ? 75.88131 36.14056 78.60711 1.000 13.79951 94 LEU A CA 1
ATOM 1140 C C . LEU A 1 95 ? 75.53947 34.89271 77.79231 1.000 11.38240 94 LEU A C 1
ATOM 1141 O O . LEU A 1 95 ? 75.90036 33.78028 78.17989 1.000 12.02393 94 LEU A O 1
ATOM 1157 N N . ALA A 1 96 ? 74.82939 35.09324 76.68556 1.000 9.46123 95 ALA A N 1
ATOM 1158 C CA . ALA A 1 96 ? 74.26641 33.99968 75.88283 1.000 11.10467 95 ALA A CA 1
ATOM 1159 C C . ALA A 1 96 ? 75.29195 33.55710 74.83501 1.000 11.48072 95 ALA A C 1
ATOM 1160 O O . ALA A 1 96 ? 75.11486 33.68474 73.62511 1.000 9.62594 95 ALA A O 1
ATOM 1167 N N . LEU A 1 97 ? 76.39306 33.01520 75.34447 1.000 13.43016 96 LEU A N 1
ATOM 1168 C CA . LEU A 1 97 ? 77.46933 32.53845 74.48998 1.000 16.33492 96 LEU A CA 1
ATOM 1169 C C . LEU A 1 97 ? 76.99655 31.51798 73.46594 1.000 15.92676 96 LEU A C 1
ATOM 1170 O O . LEU A 1 97 ? 77.54866 31.46071 72.36635 1.000 11.53292 96 LEU A O 1
ATOM 1186 N N . ALA A 1 98 ? 75.99684 30.69586 73.81260 1.000 12.78019 97 ALA A N 1
ATOM 1187 C CA . ALA A 1 98 ? 75.53682 29.66042 72.89436 1.000 18.39519 97 ALA A CA 1
ATOM 1188 C C . ALA A 1 98 ? 75.03676 30.22966 71.56706 1.000 13.14847 97 ALA A C 1
ATOM 1189 O O . ALA A 1 98 ? 75.01990 29.51598 70.56003 1.000 13.58534 97 ALA A O 1
ATOM 1196 N N . LYS A 1 99 ? 74.55922 31.47174 71.56683 1.000 11.32957 98 LYS A N 1
ATOM 1197 C CA . LYS A 1 99 ? 74.04545 32.06523 70.33859 1.000 14.71546 98 LYS A CA 1
ATOM 1198 C C . LYS A 1 99 ? 75.16082 32.46399 69.38066 1.000 12.41421 98 LYS A C 1
ATOM 1199 O O . LYS A 1 99 ? 74.88653 32.75013 68.20489 1.000 13.21429 98 LYS A O 1
ATOM 1218 N N . PHE A 1 100 ? 76.38600 32.55750 69.88346 1.000 12.14928 99 PHE A N 1
ATOM 1219 C CA . PHE A 1 100 ? 77.54042 33.02242 69.13331 1.000 15.77344 99 PHE A CA 1
ATOM 1220 C C . PHE A 1 100 ? 78.56359 31.90248 68.99754 1.000 17.58726 99 PHE A C 1
ATOM 1221 O O . PHE A 1 100 ? 78.69984 31.28884 67.94172 1.000 17.19428 99 PHE A O 1
ATOM 1238 N N . ASP A 1 101 ? 79.29279 31.63503 70.07196 1.000 16.66735 100 ASP A N 1
ATOM 1239 C CA . ASP A 1 101 ? 80.29470 30.57606 70.07479 1.000 18.09067 100 ASP A CA 1
ATOM 1240 C C . ASP A 1 101 ? 80.40364 30.17275 71.54005 1.000 21.13383 100 ASP A C 1
ATOM 1241 O O . ASP A 1 101 ? 80.79239 30.99532 72.37601 1.000 18.08550 100 ASP A O 1
ATOM 1250 N N . GLY A 1 102 ? 80.00547 28.94429 71.85483 1.000 19.84086 101 GLY A N 1
ATOM 1251 C CA . GLY A 1 102 ? 79.96976 28.52046 73.23715 1.000 21.80161 101 GLY A CA 1
ATOM 1252 C C . GLY A 1 102 ? 81.24720 27.97935 73.81009 1.000 22.46869 101 GLY A C 1
ATOM 1253 O O . GLY A 1 102 ? 81.25041 27.52019 74.95516 1.000 22.58884 101 GLY A O 1
ATOM 1257 N N . GLY A 1 103 ? 82.33948 28.00991 73.05404 1.000 20.26194 102 GLY A N 1
ATOM 1258 C CA . GLY A 1 103 ? 83.56884 27.39990 73.51605 1.000 21.33879 102 GLY A CA 1
ATOM 1259 C C . GLY A 1 103 ? 84.09171 28.04529 74.78303 1.000 19.67798 102 GLY A C 1
ATOM 1260 O O . GLY A 1 103 ? 83.76829 29.17286 75.11423 1.000 16.36810 102 GLY A O 1
ATOM 1264 N N . LEU A 1 104 ? 84.95600 27.31165 75.48602 1.000 24.24400 103 LEU A N 1
ATOM 1265 C CA . LEU A 1 104 ? 85.44470 27.80903 76.76544 1.000 24.82964 103 LEU A CA 1
ATOM 1266 C C . LEU A 1 104 ? 86.32666 29.04020 76.58956 1.000 23.53223 103 LEU A C 1
ATOM 1267 O O . LEU A 1 104 ? 86.34178 29.92303 77.45661 1.000 20.18648 103 LEU A O 1
ATOM 1283 N N . SER A 1 105 ? 87.10005 29.10084 75.50124 1.000 19.51824 104 SER A N 1
ATOM 1284 C CA . SER A 1 105 ? 87.94393 30.27549 75.27872 1.000 25.69513 104 SER A CA 1
ATOM 1285 C C . SER A 1 105 ? 87.10214 31.54835 75.19986 1.000 22.57313 104 SER A C 1
ATOM 1286 O O . SER A 1 105 ? 87.51913 32.60846 75.68552 1.000 17.49528 104 SER A O 1
ATOM 1294 N N . ARG A 1 106 ? 85.90800 31.46467 74.59026 1.000 19.29403 105 ARG A N 1
ATOM 1295 C CA . ARG A 1 106 ? 85.03021 32.63062 74.52179 1.000 16.54157 105 ARG A CA 1
ATOM 1296 C C . ARG A 1 106 ? 84.44944 32.96367 75.89724 1.000 15.13758 105 ARG A C 1
ATOM 1297 O O . ARG A 1 106 ? 84.16545 34.12623 76.18815 1.000 13.78722 105 ARG A O 1
ATOM 1318 N N . LEU A 1 107 ? 84.24945 31.96089 76.74764 1.000 15.45944 106 LEU A N 1
ATOM 1319 C CA . LEU A 1 107 ? 83.81455 32.23538 78.11335 1.000 14.02817 106 LEU A CA 1
ATOM 1320 C C . LEU A 1 107 ? 84.90417 32.95150 78.88775 1.000 16.91927 106 LEU A C 1
ATOM 1321 O O . LEU A 1 107 ? 84.64546 33.96747 79.54140 1.000 16.50006 106 LEU A O 1
ATOM 1337 N N . ARG A 1 108 ? 86.12855 32.42166 78.84456 1.000 18.20779 107 ARG A N 1
ATOM 1338 C CA . ARG A 1 108 ? 87.22206 33.04147 79.58677 1.000 23.09333 107 ARG A CA 1
ATOM 1339 C C . ARG A 1 108 ? 87.47337 34.46595 79.10912 1.000 20.15627 107 ARG A C 1
ATOM 1340 O O . ARG A 1 108 ? 87.61061 35.39514 79.91711 1.000 16.20555 107 ARG A O 1
ATOM 1361 N N . ALA A 1 109 ? 87.56907 34.65419 77.78641 1.000 15.97001 108 ALA A N 1
ATOM 1362 C CA . ALA A 1 109 ? 87.83245 35.98846 77.26227 1.000 19.78916 108 ALA A CA 1
ATOM 1363 C C . ALA A 1 109 ? 86.64617 36.91588 77.51091 1.000 20.69227 108 ALA A C 1
ATOM 1364 O O . ALA A 1 109 ? 86.83368 38.09801 77.83671 1.000 19.91565 108 ALA A O 1
ATOM 1371 N N . GLY A 1 110 ? 85.41817 36.39314 77.34961 1.000 16.38211 109 GLY A N 1
ATOM 1372 C CA . GLY A 1 110 ? 84.23873 37.20661 77.55960 1.000 13.58908 109 GLY A CA 1
ATOM 1373 C C . GLY A 1 110 ? 84.13357 37.69341 78.98716 1.000 14.92701 109 GLY A C 1
ATOM 1374 O O . GLY A 1 110 ? 83.83175 38.86031 79.23276 1.000 15.68274 109 GLY A O 1
ATOM 1378 N N . LEU A 1 111 ? 84.40362 36.81104 79.94931 1.000 13.44852 110 LEU A N 1
ATOM 1379 C CA . LEU A 1 111 ? 84.37461 37.22848 81.34677 1.000 16.15295 110 LEU A CA 1
ATOM 1380 C C . LEU A 1 111 ? 85.48689 38.21734 81.65604 1.000 14.24713 110 LEU A C 1
ATOM 1381 O O . LEU A 1 111 ? 85.27990 39.14882 82.43587 1.000 15.62462 110 LEU A O 1
ATOM 1397 N N . ALA A 1 112 ? 86.68814 38.01847 81.08724 1.000 16.22041 111 ALA A N 1
ATOM 1398 C CA . ALA A 1 112 ? 87.76113 38.98966 81.29550 1.000 18.39159 111 ALA A CA 1
ATOM 1399 C C . ALA A 1 112 ? 87.31877 40.36676 80.81882 1.000 16.40405 111 ALA A C 1
ATOM 1400 O O . ALA A 1 112 ? 87.52499 41.36873 81.51373 1.000 16.05309 111 ALA A O 1
ATOM 1407 N N . ARG A 1 113 ? 86.64267 40.42064 79.66580 1.000 15.40078 112 ARG A N 1
ATOM 1408 C CA . ARG A 1 113 ? 86.18204 41.69289 79.11492 1.000 22.96245 112 ARG A CA 1
ATOM 1409 C C . ARG A 1 113 ? 85.10919 42.32315 79.99241 1.000 18.21430 112 ARG A C 1
ATOM 1410 O O . ARG A 1 113 ? 85.14345 43.53427 80.26107 1.000 14.58102 112 ARG A O 1
ATOM 1431 N N . VAL A 1 114 ? 84.13934 41.51616 80.43611 1.000 15.09207 113 VAL A N 1
ATOM 1432 C CA . VAL A 1 114 ? 83.03406 42.04707 81.23339 1.000 17.47498 113 VAL A CA 1
ATOM 1433 C C . VAL A 1 114 ? 83.54580 42.59158 82.56046 1.000 14.87853 113 VAL A C 1
ATOM 1434 O O . VAL A 1 114 ? 83.05957 43.61594 83.06745 1.000 17.27626 113 VAL A O 1
ATOM 1447 N N . LEU A 1 115 ? 84.53055 41.91434 83.15171 1.000 14.77004 114 LEU A N 1
ATOM 1448 C CA . LEU A 1 115 ? 85.07397 42.33765 84.43640 1.000 16.75892 114 LEU A CA 1
ATOM 1449 C C . LEU A 1 115 ? 86.05767 43.49408 84.32995 1.000 16.91048 114 LEU A C 1
ATOM 1450 O O . LEU A 1 115 ? 86.38129 44.09595 85.36042 1.000 18.14652 114 LEU A O 1
ATOM 1466 N N . ALA A 1 116 ? 86.53766 43.80841 83.12914 1.000 16.81502 115 ALA A N 1
ATOM 1467 C CA . ALA A 1 116 ? 87.51880 44.85480 82.91902 1.000 18.15820 115 ALA A CA 1
ATOM 1468 C C . ALA A 1 116 ? 86.90742 46.16741 82.45948 1.000 18.36608 115 ALA A C 1
ATOM 1469 O O . ALA A 1 116 ? 87.47628 47.22953 82.73473 1.000 23.96622 115 ALA A O 1
ATOM 1476 N N . VAL A 1 117 ? 85.76953 46.13924 81.76844 1.000 17.22443 116 VAL A N 1
ATOM 1477 C CA . VAL A 1 117 ? 85.25986 47.35697 81.14652 1.000 22.04955 116 VAL A CA 1
ATOM 1478 C C . VAL A 1 117 ? 84.82290 48.37020 82.20365 1.000 21.38160 116 VAL A C 1
ATOM 1479 O O . VAL A 1 117 ? 84.28470 48.01129 83.26214 1.000 21.53120 116 VAL A O 1
ATOM 1492 N N . ASP A 1 118 ? 85.06969 49.65070 81.92528 1.000 20.39343 117 ASP A N 1
ATOM 1493 C CA . ASP A 1 118 ? 84.63517 50.73218 82.81545 1.000 26.59126 117 ASP A CA 1
ATOM 1494 C C . ASP A 1 118 ? 83.17140 51.05008 82.51378 1.000 23.15972 117 ASP A C 1
ATOM 1495 O O . ASP A 1 118 ? 82.83472 51.88697 81.66649 1.000 22.32574 117 ASP A O 1
ATOM 1504 N N . THR A 1 119 ? 82.28618 50.40643 83.27320 1.000 16.88261 118 THR A N 1
ATOM 1505 C CA . THR A 1 119 ? 80.86186 50.41257 82.93075 1.000 15.05888 118 THR A CA 1
ATOM 1506 C C . THR A 1 119 ? 80.19218 51.73020 83.27271 1.000 16.88141 118 THR A C 1
ATOM 1507 O O . THR A 1 119 ? 79.23059 52.12172 82.59849 1.000 18.35326 118 THR A O 1
ATOM 1518 N N . ASP A 1 120 ? 80.69839 52.45378 84.26845 1.000 18.35457 119 ASP A N 1
ATOM 1519 C CA . ASP A 1 120 ? 80.10303 53.74882 84.57834 1.000 19.92114 119 ASP A CA 1
ATOM 1520 C C . ASP A 1 120 ? 80.32300 54.73320 83.43593 1.000 20.56099 119 ASP A C 1
ATOM 1521 O O . ASP A 1 120 ? 79.37608 55.38468 82.97721 1.000 22.20038 119 ASP A O 1
ATOM 1530 N N . ALA A 1 121 ? 81.55820 54.82333 82.93016 1.000 15.40819 120 ALA A N 1
ATOM 1531 C CA . ALA A 1 121 ? 81.81615 55.68765 81.78298 1.000 15.40847 120 ALA A CA 1
ATOM 1532 C C . ALA A 1 121 ? 81.01567 55.23941 80.56491 1.000 14.19394 120 ALA A C 1
ATOM 1533 O O . ALA A 1 121 ? 80.50897 56.06993 79.80872 1.000 16.21503 120 ALA A O 1
ATOM 1540 N N . ALA A 1 122 ? 80.86745 53.92841 80.37534 1.000 13.29632 121 ALA A N 1
ATOM 1541 C CA . ALA A 1 122 ? 80.11151 53.42125 79.24073 1.000 13.17893 121 ALA A CA 1
ATOM 1542 C C . ALA A 1 122 ? 78.64138 53.80055 79.34212 1.000 15.44646 121 ALA A C 1
ATOM 1543 O O . ALA A 1 122 ? 78.01172 54.13781 78.33223 1.000 13.53833 121 ALA A O 1
ATOM 1550 N N . LEU A 1 123 ? 78.07087 53.72938 80.54503 1.000 13.98620 122 LEU A N 1
ATOM 1551 C CA . LEU A 1 123 ? 76.66616 54.08794 80.71175 1.000 12.78950 122 LEU A CA 1
ATOM 1552 C C . LEU A 1 123 ? 76.42699 55.57247 80.45760 1.000 13.49316 122 LEU A C 1
ATOM 1553 O O . LEU A 1 123 ? 75.35441 55.95521 79.97639 1.000 13.54994 122 LEU A O 1
ATOM 1569 N N . LYS A 1 124 ? 77.38379 56.42729 80.84559 1.000 20.15535 123 LYS A N 1
ATOM 1570 C CA . LYS A 1 124 ? 77.26819 57.85658 80.56026 1.000 15.48391 123 LYS A CA 1
ATOM 1571 C C . LYS A 1 124 ? 77.33748 58.10683 79.05865 1.000 16.73538 123 LYS A C 1
ATOM 1572 O O . LYS A 1 124 ? 76.49882 58.82161 78.50112 1.000 18.22551 123 LYS A O 1
ATOM 1591 N N . ARG A 1 125 ? 78.31917 57.50291 78.37974 1.000 14.98934 124 ARG A N 1
ATOM 1592 C CA . ARG A 1 125 ? 78.44123 57.69366 76.94083 1.000 18.67921 124 ARG A CA 1
ATOM 1593 C C . ARG A 1 125 ? 77.20186 57.17655 76.21426 1.000 17.47876 124 ARG A C 1
ATOM 1594 O O . ARG A 1 125 ? 76.74443 57.77719 75.23266 1.000 14.64667 124 ARG A O 1
ATOM 1615 N N . ARG A 1 126 ? 76.67295 56.03672 76.67200 1.000 14.83832 125 ARG A N 1
ATOM 1616 C CA . ARG A 1 126 ? 75.46070 55.47389 76.10632 1.000 12.79241 125 ARG A CA 1
ATOM 1617 C C . ARG A 1 126 ? 74.27555 56.40876 76.28772 1.000 12.81554 125 ARG A C 1
ATOM 1618 O O . ARG A 1 126 ? 73.48861 56.59364 75.35499 1.000 12.91658 125 ARG A O 1
ATOM 1639 N N . ALA A 1 127 ? 74.13253 57.01919 77.46760 1.000 13.54092 126 ALA A N 1
ATOM 1640 C CA . ALA A 1 127 ? 73.03564 57.95648 77.66264 1.000 14.49971 126 ALA A CA 1
ATOM 1641 C C . ALA A 1 127 ? 73.13812 59.12727 76.69170 1.000 15.20558 126 ALA A C 1
ATOM 1642 O O . ALA A 1 127 ? 72.13630 59.53917 76.08946 1.000 15.69890 126 ALA A O 1
ATOM 1649 N N . GLU A 1 128 ? 74.33686 59.67373 76.53799 1.000 15.82398 127 GLU A N 1
ATOM 1650 C CA . GLU A 1 128 ? 74.53427 60.81625 75.65598 1.000 18.44365 127 GLU A CA 1
ATOM 1651 C C . GLU A 1 128 ? 74.30337 60.44484 74.20309 1.000 19.54896 127 GLU A C 1
ATOM 1652 O O . GLU A 1 128 ? 73.79316 61.26415 73.42815 1.000 21.52035 127 GLU A O 1
ATOM 1664 N N . ALA A 1 129 ? 74.69670 59.22206 73.82232 1.000 16.13031 128 ALA A N 1
ATOM 1665 C CA . ALA A 1 129 ? 74.52117 58.73998 72.45923 1.000 14.57285 128 ALA A CA 1
ATOM 1666 C C . ALA A 1 129 ? 73.05137 58.58852 72.11762 1.000 14.35808 128 ALA A C 1
ATOM 1667 O O . ALA A 1 129 ? 72.61645 59.02745 71.05348 1.000 16.38649 128 ALA A O 1
ATOM 1674 N N . TYR A 1 130 ? 72.25808 58.00592 73.02208 1.000 14.66025 129 TYR A N 1
ATOM 1675 C CA . TYR A 1 130 ? 70.82830 57.90209 72.76155 1.000 14.49991 129 TYR A CA 1
ATOM 1676 C C . TYR A 1 130 ? 70.19880 59.27468 72.57204 1.000 16.23977 129 TYR A C 1
ATOM 1677 O O . TYR A 1 130 ? 69.37480 59.45798 71.67103 1.000 17.37098 129 TYR A O 1
ATOM 1695 N N . GLU A 1 131 ? 70.55310 60.25349 73.41520 1.000 16.63732 130 GLU A N 1
ATOM 1696 C CA . GLU A 1 131 ? 69.97759 61.57720 73.24376 1.000 18.19547 130 GLU A CA 1
ATOM 1697 C C . GLU A 1 131 ? 70.34438 62.16227 71.87659 1.000 18.71653 130 GLU A C 1
ATOM 1698 O O . GLU A 1 131 ? 69.56052 62.90417 71.27400 1.000 21.85578 130 GLU A O 1
ATOM 1710 N N . GLN A 1 132 ? 71.55523 61.89288 71.40336 1.000 18.47575 131 GLN A N 1
ATOM 1711 C CA . GLN A 1 132 ? 71.94851 62.29649 70.05067 1.000 20.85945 131 GLN A CA 1
ATOM 1712 C C . GLN A 1 132 ? 71.14345 61.55697 68.97712 1.000 19.00753 131 GLN A C 1
ATOM 1713 O O . GLN A 1 132 ? 70.67450 62.15703 67.99880 1.000 19.27866 131 GLN A O 1
ATOM 1727 N N . LEU A 1 133 ? 70.98340 60.24519 69.13659 1.000 19.48899 132 LEU A N 1
ATOM 1728 C CA . LEU A 1 133 ? 70.21654 59.46751 68.17177 1.000 20.71638 132 LEU A CA 1
ATOM 1729 C C . LEU A 1 133 ? 68.75144 59.87868 68.14115 1.000 24.26835 132 LEU A C 1
ATOM 1730 O O . LEU A 1 133 ? 68.10541 59.77216 67.08654 1.000 27.40442 132 LEU A O 1
ATOM 1746 N N . PHE A 1 134 ? 68.20082 60.31799 69.28818 1.000 23.76701 133 PHE A N 1
ATOM 1747 C CA . PHE A 1 134 ? 66.81377 60.76510 69.33665 1.000 28.35505 133 PHE A CA 1
ATOM 1748 C C . PHE A 1 134 ? 66.62807 62.18305 68.79077 1.000 33.43977 133 PHE A C 1
ATOM 1749 O O . PHE A 1 134 ? 65.48963 62.58952 68.52031 1.000 29.78704 133 PHE A O 1
ATOM 1766 N N . SER A 1 135 ? 67.70573 62.96330 68.66662 1.000 22.69974 134 SER A N 1
ATOM 1767 C CA . SER A 1 135 ? 67.58715 64.36574 68.27524 1.000 23.35691 134 SER A CA 1
ATOM 1768 C C . SER A 1 135 ? 68.22632 64.64644 66.92396 1.000 23.78716 134 SER A C 1
ATOM 1769 O O . SER A 1 135 ? 68.40248 65.81087 66.56460 1.000 27.28091 134 SER A O 1
ATOM 1777 N N . SER A 1 136 ? 68.54838 63.61459 66.15668 1.000 23.61086 135 SER A N 1
ATOM 1778 C CA . SER A 1 136 ? 69.24570 63.77687 64.89286 1.000 23.70552 135 SER A CA 1
ATOM 1779 C C . SER A 1 136 ? 68.38310 63.34647 63.71458 1.000 23.78987 135 SER A C 1
ATOM 1780 O O . SER A 1 136 ? 67.61653 62.37623 63.80139 1.000 22.79929 135 SER A O 1
ATOM 1788 N N . ALA A 1 137 ? 68.54397 64.06653 62.60389 1.000 24.95224 136 ALA A N 1
ATOM 1789 C CA . ALA A 1 137 ? 67.92860 63.64554 61.34953 1.000 25.57512 136 ALA A CA 1
ATOM 1790 C C . ALA A 1 137 ? 68.68410 62.47165 60.74512 1.000 25.54878 136 ALA A C 1
ATOM 1791 O O . ALA A 1 137 ? 68.08753 61.58462 60.12013 1.000 26.77038 136 ALA A O 1
ATOM 1798 N N . SER A 1 138 ? 69.99760 62.44833 60.91635 1.000 25.67805 137 SER A N 1
ATOM 1799 C CA . SER A 1 138 ? 70.79473 61.35746 60.38375 1.000 26.03247 137 SER A CA 1
ATOM 1800 C C . SER A 1 138 ? 72.11333 61.29412 61.13649 1.000 21.71144 137 SER A C 1
ATOM 1801 O O . SER A 1 138 ? 72.49520 62.22259 61.85175 1.000 24.01133 137 SER A O 1
ATOM 1809 N N . VAL A 1 139 ? 72.79566 60.17116 60.95989 1.000 22.19350 138 VAL A N 1
ATOM 1810 C CA . VAL A 1 139 ? 74.09371 59.89981 61.55474 1.000 19.48834 138 VAL A CA 1
ATOM 1811 C C . VAL A 1 139 ? 75.02885 59.52228 60.42000 1.000 20.58414 138 VAL A C 1
ATOM 1812 O O . VAL A 1 139 ? 74.67632 58.68962 59.58058 1.000 22.26770 138 VAL A O 1
ATOM 1825 N N . GLU A 1 140 ? 76.22357 60.10300 60.40299 1.000 21.67635 139 GLU A N 1
ATOM 1826 C CA . GLU A 1 140 ? 77.24801 59.72539 59.43832 1.000 21.63834 139 GLU A CA 1
ATOM 1827 C C . GLU A 1 140 ? 78.35821 58.95749 60.13696 1.000 21.02176 139 GLU A C 1
ATOM 1828 O O . GLU A 1 140 ? 78.92632 59.43801 61.12247 1.000 22.20836 139 GLU A O 1
ATOM 1840 N N . ILE A 1 141 ? 78.66754 57.77866 59.61781 1.000 19.61726 140 ILE A N 1
ATOM 1841 C CA . ILE A 1 141 ? 79.70228 56.90529 60.15586 1.000 17.31507 140 ILE A CA 1
ATOM 1842 C C . ILE A 1 141 ? 80.85593 56.91200 59.16509 1.000 20.35278 140 ILE A C 1
ATOM 1843 O O . ILE A 1 141 ? 80.71045 56.42338 58.04097 1.000 19.16359 140 ILE A O 1
ATOM 1859 N N . ALA A 1 142 ? 81.99379 57.48188 59.55977 1.000 20.29427 141 ALA A N 1
ATOM 1860 C CA . ALA A 1 142 ? 83.17127 57.56037 58.70616 1.000 20.42383 141 ALA A CA 1
ATOM 1861 C C . ALA A 1 142 ? 84.12952 56.44717 59.12561 1.000 21.86624 141 ALA A C 1
ATOM 1862 O O . ALA A 1 142 ? 84.53475 56.36701 60.29735 1.000 21.41980 141 ALA A O 1
ATOM 1869 N N . SER A 1 143 ? 84.45051 55.57190 58.17762 1.000 19.38301 142 SER A N 1
ATOM 1870 C CA . SER A 1 143 ? 85.35127 54.44558 58.39956 1.000 20.10365 142 SER A CA 1
ATOM 1871 C C . SER A 1 143 ? 86.29510 54.39244 57.20966 1.000 24.39071 142 SER A C 1
ATOM 1872 O O . SER A 1 143 ? 85.85779 54.17795 56.07020 1.000 22.68052 142 SER A O 1
ATOM 1880 N N . GLY A 1 144 ? 87.58011 54.61559 57.46783 1.000 26.87116 143 GLY A N 1
ATOM 1881 C CA . GLY A 1 144 ? 88.52375 54.76970 56.37892 1.000 27.99577 143 GLY A CA 1
ATOM 1882 C C . GLY A 1 144 ? 87.99457 55.78104 55.38499 1.000 26.96610 143 GLY A C 1
ATOM 1883 O O . GLY A 1 144 ? 87.58572 56.89422 55.74335 1.000 27.23118 143 GLY A O 1
ATOM 1887 N N . GLU A 1 145 ? 87.96836 55.37894 54.12067 1.000 26.12859 144 GLU A N 1
ATOM 1888 C CA . GLU A 1 145 ? 87.47456 56.19751 53.02527 1.000 31.59369 144 GLU A CA 1
ATOM 1889 C C . GLU A 1 145 ? 85.95414 56.21042 52.92375 1.000 32.66069 144 GLU A C 1
ATOM 1890 O O . GLU A 1 145 ? 85.41139 56.99965 52.15343 1.000 31.98502 144 GLU A O 1
ATOM 1902 N N . GLY A 1 146 ? 85.26186 55.38568 53.68753 1.000 24.83462 145 GLY A N 1
ATOM 1903 C CA . GLY A 1 146 ? 83.84488 55.22616 53.51237 1.000 24.89227 145 GLY A CA 1
ATOM 1904 C C . GLY A 1 146 ? 83.02240 56.15469 54.36997 1.000 23.32028 145 GLY A C 1
ATOM 1905 O O . GLY A 1 146 ? 83.47863 56.68849 55.38485 1.000 21.88285 145 GLY A O 1
ATOM 1909 N N . VAL A 1 147 ? 81.77518 56.33071 53.94997 1.000 20.90158 146 VAL A N 1
ATOM 1910 C CA . VAL A 1 147 ? 80.78292 57.04804 54.73885 1.000 20.79153 146 VAL A CA 1
ATOM 1911 C C . VAL A 1 147 ? 79.48377 56.26246 54.65573 1.000 20.04505 146 VAL A C 1
ATOM 1912 O O . VAL A 1 147 ? 78.99280 55.99335 53.55709 1.000 19.49715 146 VAL A O 1
ATOM 1925 N N . LEU A 1 148 ? 78.96162 55.84066 55.80387 1.000 18.14824 147 LEU A N 1
ATOM 1926 C CA . LEU A 1 148 ? 77.64114 55.23926 55.89209 1.000 17.29144 147 LEU A CA 1
ATOM 1927 C C . LEU A 1 148 ? 76.68614 56.25420 56.50918 1.000 18.03449 147 LEU A C 1
ATOM 1928 O O . LEU A 1 148 ? 76.98021 56.83817 57.56008 1.000 19.65558 147 LEU A O 1
ATOM 1944 N N . ARG A 1 149 ? 75.56271 56.47749 55.85016 1.000 18.65082 148 ARG A N 1
ATOM 1945 C CA . ARG A 1 149 ? 74.57317 57.45167 56.29006 1.000 21.87843 148 ARG A CA 1
ATOM 1946 C C . ARG A 1 149 ? 73.35290 56.70111 56.80343 1.000 20.58229 148 ARG A C 1
ATOM 1947 O O . ARG A 1 149 ? 72.81775 55.82883 56.11174 1.000 19.89983 148 ARG A O 1
ATOM 1968 N N . CYS A 1 150 ? 72.93576 57.01686 58.01892 1.000 20.29895 149 CYS A N 1
ATOM 1969 C CA . CYS A 1 150 ? 71.78913 56.36838 58.64317 1.000 21.46161 149 CYS A CA 1
ATOM 1970 C C . CYS A 1 150 ? 70.73080 57.42846 58.88344 1.000 21.22407 149 CYS A C 1
ATOM 1971 O O . CYS A 1 150 ? 70.88620 58.26791 59.77398 1.000 24.43589 149 CYS A O 1
ATOM 1979 N N . HIS A 1 151 ? 69.66683 57.39360 58.08642 1.000 22.25176 150 HIS A N 1
ATOM 1980 C CA . HIS A 1 151 ? 68.59439 58.37504 58.16049 1.000 25.29448 150 HIS A CA 1
ATOM 1981 C C . HIS A 1 151 ? 67.55181 57.93923 59.17800 1.000 25.00111 150 HIS A C 1
ATOM 1982 O O . HIS A 1 151 ? 66.94971 56.87165 59.04092 1.000 24.54864 150 HIS A O 1
ATOM 1996 N N . ILE A 1 152 ? 67.32043 58.77718 60.17910 1.000 27.47886 151 ILE A N 1
ATOM 1997 C CA . ILE A 1 152 ? 66.50544 58.41787 61.33153 1.000 26.90836 151 ILE A CA 1
ATOM 1998 C C . ILE A 1 152 ? 65.15587 59.11543 61.23544 1.000 29.79095 151 ILE A C 1
ATOM 1999 O O . ILE A 1 152 ? 65.08616 60.32053 60.97781 1.000 31.70364 151 ILE A O 1
ATOM 2015 N N . GLY A 1 153 ? 64.09181 58.35386 61.46478 1.000 31.01860 152 GLY A N 1
ATOM 2016 C CA . GLY A 1 153 ? 62.74144 58.85225 61.34451 1.000 34.99325 152 GLY A CA 1
ATOM 2017 C C . GLY A 1 153 ? 62.24887 59.54213 62.60579 1.000 36.11237 152 GLY A C 1
ATOM 2018 O O . GLY A 1 153 ? 62.98052 59.75031 63.57837 1.000 35.12290 152 GLY A O 1
ATOM 2022 N N . ASP A 1 154 ? 60.94770 59.87228 62.58325 1.000 39.58813 153 ASP A N 1
ATOM 2023 C CA . ASP A 1 154 ? 60.35363 60.67923 63.64098 1.000 41.35962 153 ASP A CA 1
ATOM 2024 C C . ASP A 1 154 ? 60.12951 59.88575 64.91887 1.000 43.96661 153 ASP A C 1
ATOM 2025 O O . ASP A 1 154 ? 60.20986 60.45164 66.01378 1.000 51.37910 153 ASP A O 1
ATOM 2034 N N . GLU A 1 155 ? 59.80816 58.60298 64.80449 1.000 40.65462 154 GLU A N 1
ATOM 2035 C CA . GLU A 1 155 ? 59.62495 57.72629 65.95211 1.000 39.55337 154 GLU A CA 1
ATOM 2036 C C . GLU A 1 155 ? 60.77095 56.72786 65.95962 1.000 39.23330 154 GLU A C 1
ATOM 2037 O O . GLU A 1 155 ? 60.91886 55.94320 65.01635 1.000 36.49292 154 GLU A O 1
ATOM 2049 N N . VAL A 1 156 ? 61.59068 56.78059 67.00141 1.000 35.99895 155 VAL A N 1
ATOM 2050 C CA . VAL A 1 156 ? 62.83390 56.02188 67.06485 1.000 33.17504 155 VAL A CA 1
ATOM 2051 C C . VAL A 1 156 ? 62.61665 54.80846 67.95529 1.000 33.71978 155 VAL A C 1
ATOM 2052 O O . VAL A 1 156 ? 62.29913 54.94806 69.14233 1.000 34.55876 155 VAL A O 1
ATOM 2065 N N . GLU A 1 157 ? 62.78083 53.61744 67.38293 1.000 31.15225 156 GLU A N 1
ATOM 2066 C CA . GLU A 1 157 ? 62.68625 52.38321 68.14828 1.000 31.73927 156 GLU A CA 1
ATOM 2067 C C . GLU A 1 157 ? 64.06680 51.97224 68.65434 1.000 30.14487 156 GLU A C 1
ATOM 2068 O O . GLU A 1 157 ? 65.03732 51.92298 67.89294 1.000 25.40906 156 GLU A O 1
ATOM 2080 N N . VAL A 1 158 ? 64.14477 51.67741 69.93891 1.000 32.25224 157 VAL A N 1
ATOM 2081 C CA . VAL A 1 158 ? 65.37639 51.23801 70.57688 1.000 34.06044 157 VAL A CA 1
ATOM 2082 C C . VAL A 1 158 ? 65.04952 50.00323 71.39720 1.000 43.95612 157 VAL A C 1
ATOM 2083 O O . VAL A 1 158 ? 63.99745 49.93924 72.04383 1.000 53.73917 157 VAL A O 1
ATOM 2096 N N . GLY A 1 159 ? 65.94596 49.02095 71.37151 1.000 44.23074 158 GLY A N 1
ATOM 2097 C CA . GLY A 1 159 ? 65.78226 47.87905 72.25424 1.000 50.46246 158 GLY A CA 1
ATOM 2098 C C . GLY A 1 159 ? 65.73754 48.28510 73.71445 1.000 52.56772 158 GLY A C 1
ATOM 2099 O O . GLY A 1 159 ? 64.83983 47.88028 74.45690 1.000 60.39906 158 GLY A O 1
ATOM 2103 N N . ASN A 1 160 ? 66.68912 49.11624 74.13963 1.000 46.42831 159 ASN A N 1
ATOM 2104 C CA . ASN A 1 160 ? 66.78977 49.47262 75.55385 1.000 48.20574 159 ASN A CA 1
ATOM 2105 C C . ASN A 1 160 ? 67.56974 50.77165 75.68062 1.000 37.68429 159 ASN A C 1
ATOM 2106 O O . ASN A 1 160 ? 68.77249 50.79598 75.40123 1.000 39.63670 159 ASN A O 1
ATOM 2117 N N . CYS A 1 161 ? 66.89283 51.83704 76.10107 1.000 31.98201 160 CYS A N 1
ATOM 2118 C CA . CYS A 1 161 ? 67.55529 53.11062 76.35479 1.000 34.50206 160 CYS A CA 1
ATOM 2119 C C . CYS A 1 161 ? 67.65705 53.44266 77.83662 1.000 38.00166 160 CYS A C 1
ATOM 2120 O O . CYS A 1 161 ? 68.19735 54.49914 78.18891 1.000 43.12517 160 CYS A O 1
ATOM 2128 N N . GLY A 1 162 ? 67.15439 52.57230 78.72048 1.000 33.59279 161 GLY A N 1
ATOM 2129 C CA . GLY A 1 162 ? 67.23782 52.82435 80.14445 1.000 34.67519 161 GLY A CA 1
ATOM 2130 C C . GLY A 1 162 ? 68.53334 52.33242 80.77711 1.000 34.56906 161 GLY A C 1
ATOM 2131 O O . GLY A 1 162 ? 69.31879 51.60697 80.17266 1.000 29.53896 161 GLY A O 1
ATOM 2135 N N . ASP A 1 163 ? 68.73173 52.74649 82.02944 1.000 27.25286 162 ASP A N 1
ATOM 2136 C CA . ASP A 1 163 ? 69.89691 52.37395 82.81974 1.000 28.48368 162 ASP A CA 1
ATOM 2137 C C . ASP A 1 163 ? 69.53086 51.44677 83.97157 1.000 33.11076 162 ASP A C 1
ATOM 2138 O O . ASP A 1 163 ? 70.38025 51.17154 84.83082 1.000 28.44358 162 ASP A O 1
ATOM 2147 N N . THR A 1 164 ? 68.28617 50.98711 84.03340 1.000 27.31817 163 THR A N 1
ATOM 2148 C CA . THR A 1 164 ? 67.81750 50.18923 85.15317 1.000 25.88329 163 THR A CA 1
ATOM 2149 C C . THR A 1 164 ? 67.48327 48.77461 84.70623 1.000 27.46214 163 THR A C 1
ATOM 2150 O O . THR A 1 164 ? 67.24820 48.51094 83.52623 1.000 29.04469 163 THR A O 1
ATOM 2161 N N . LEU A 1 165 ? 67.46037 47.86061 85.67516 1.000 24.54401 164 LEU A N 1
ATOM 2162 C CA . LEU A 1 165 ? 67.06808 46.47546 85.42825 1.000 26.42231 164 LEU A CA 1
ATOM 2163 C C . LEU A 1 165 ? 65.69002 46.29285 86.05884 1.000 32.69469 164 LEU A C 1
ATOM 2164 O O . LEU A 1 165 ? 65.57773 46.12842 87.27509 1.000 33.89312 164 LEU A O 1
ATOM 2180 N N . GLU A 1 166 ? 64.63708 46.31786 85.25151 1.000 34.59477 165 GLU A N 1
ATOM 2181 C CA . GLU A 1 166 ? 63.29966 46.19780 85.81814 1.000 39.97143 165 GLU A CA 1
ATOM 2182 C C . GLU A 1 166 ? 62.94933 44.73048 86.04016 1.000 44.72406 165 GLU A C 1
ATOM 2183 O O . GLU A 1 166 ? 63.46975 43.83196 85.36195 1.000 37.39690 165 GLU A O 1
ATOM 2195 N N . GLN A 1 167 ? 62.07265 44.49697 87.01658 1.000 49.55926 166 GLN A N 1
ATOM 2196 C CA . GLN A 1 167 ? 61.70304 43.14453 87.41205 1.000 45.94337 166 GLN A CA 1
ATOM 2197 C C . GLN A 1 167 ? 61.06915 42.40496 86.24510 1.000 33.76440 166 GLN A C 1
ATOM 2198 O O . GLN A 1 167 ? 60.14199 42.90726 85.60159 1.000 34.68319 166 GLN A O 1
ATOM 2212 N N . GLY A 1 168 ? 61.60142 41.21714 85.96107 1.000 29.63469 167 GLY A N 1
ATOM 2213 C CA . GLY A 1 168 ? 61.11641 40.36797 84.90179 1.000 27.37551 167 GLY A CA 1
ATOM 2214 C C . GLY A 1 168 ? 61.77363 40.56383 83.55932 1.000 27.81915 167 GLY A C 1
ATOM 2215 O O . GLY A 1 168 ? 61.63902 39.70829 82.68380 1.000 34.82851 167 GLY A O 1
ATOM 2219 N N . PHE A 1 169 ? 62.48632 41.64771 83.35511 1.000 26.61417 168 PHE A N 1
ATOM 2220 C CA . PHE A 1 169 ? 63.17049 41.82650 82.09435 1.000 24.12470 168 PHE A CA 1
ATOM 2221 C C . PHE A 1 169 ? 64.57937 41.27580 82.22530 1.000 27.20264 168 PHE A C 1
ATOM 2222 O O . PHE A 1 169 ? 65.14642 41.20010 83.32108 1.000 37.98537 168 PHE A O 1
ATOM 2239 N N . LEU A 1 170 ? 65.06888 40.75537 81.11976 1.000 26.03257 169 LEU A N 1
ATOM 2240 C CA . LEU A 1 170 ? 66.41982 40.24588 81.02232 1.000 26.70310 169 LEU A CA 1
ATOM 2241 C C . LEU A 1 170 ? 67.16245 41.12462 80.03759 1.000 20.39403 169 LEU A C 1
ATOM 2242 O O . LEU A 1 170 ? 66.56321 41.69085 79.12001 1.000 27.53027 169 LEU A O 1
ATOM 2258 N N . TYR A 1 171 ? 68.47059 41.19212 80.19437 1.000 17.31930 170 TYR A N 1
ATOM 2259 C CA . TYR A 1 171 ? 69.30508 42.03800 79.35516 1.000 19.05356 170 TYR A CA 1
ATOM 2260 C C . TYR A 1 171 ? 70.61317 41.30824 79.13566 1.000 13.70766 170 TYR A C 1
ATOM 2261 O O . TYR A 1 171 ? 71.15353 40.71661 80.07260 1.000 14.98979 170 TYR A O 1
ATOM 2279 N N . SER A 1 172 ? 71.10942 41.32034 77.90802 1.000 15.60308 171 SER A N 1
ATOM 2280 C CA . SER A 1 172 ? 72.47651 40.87946 77.70484 1.000 15.42756 171 SER A CA 1
ATOM 2281 C C . SER A 1 172 ? 73.41135 41.82557 78.44214 1.000 17.27019 171 SER A C 1
ATOM 2282 O O . SER A 1 172 ? 73.18452 43.04286 78.46228 1.000 15.37729 171 SER A O 1
ATOM 2290 N N . VAL A 1 173 ? 74.50828 41.28718 78.98567 1.000 18.03734 172 VAL A N 1
ATOM 2291 C CA . VAL A 1 173 ? 75.51086 42.15166 79.59823 1.000 16.07935 172 VAL A CA 1
ATOM 2292 C C . VAL A 1 173 ? 76.03452 43.18371 78.60061 1.000 14.89021 172 VAL A C 1
ATOM 2293 O O . VAL A 1 173 ? 76.51520 44.24173 79.00836 1.000 21.19179 172 VAL A O 1
ATOM 2306 N N . ALA A 1 174 ? 75.92846 42.91052 77.30269 1.000 14.80145 173 ALA A N 1
ATOM 2307 C CA . ALA A 1 174 ? 76.40097 43.83745 76.28037 1.000 15.58644 173 ALA A CA 1
ATOM 2308 C C . ALA A 1 174 ? 75.45465 45.01166 76.04249 1.000 16.62896 173 ALA A C 1
ATOM 2309 O O . ALA A 1 174 ? 75.87771 46.03203 75.47700 1.000 14.72031 173 ALA A O 1
ATOM 2316 N N . GLU A 1 175 ? 74.20758 44.89812 76.49999 1.000 17.63595 174 GLU A N 1
ATOM 2317 C CA . GLU A 1 175 ? 73.17782 45.88030 76.17680 1.000 16.00916 174 GLU A CA 1
ATOM 2318 C C . GLU A 1 175 ? 73.51435 47.25866 76.73273 1.000 16.71093 174 GLU A C 1
ATOM 2319 O O . GLU A 1 175 ? 73.23532 48.28427 76.09498 1.000 12.90604 174 GLU A O 1
ATOM 2331 N N . PHE A 1 176 ? 74.05174 47.31126 77.93932 1.000 13.46869 175 PHE A N 1
ATOM 2332 C CA . PHE A 1 176 ? 74.33002 48.58889 78.58650 1.000 16.24514 175 PHE A CA 1
ATOM 2333 C C . PHE A 1 176 ? 75.64808 49.19779 78.14146 1.000 15.46360 175 PHE A C 1
ATOM 2334 O O . PHE A 1 176 ? 76.05213 50.23564 78.65895 1.000 17.05091 175 PHE A O 1
ATOM 2351 N N . LEU A 1 177 ? 76.30357 48.59294 77.16210 1.000 13.04955 176 LEU A N 1
ATOM 2352 C CA . LEU A 1 177 ? 77.58577 49.08401 76.68867 1.000 15.74638 176 LEU A CA 1
ATOM 2353 C C . LEU A 1 177 ? 77.48832 49.60241 75.26095 1.000 17.44293 176 LEU A C 1
ATOM 2354 O O . LEU A 1 177 ? 78.51270 49.93433 74.65912 1.000 14.55101 176 LEU A O 1
ATOM 2370 N N . GLU A 1 178 ? 76.27854 49.67804 74.71764 1.000 16.61675 177 GLU A N 1
ATOM 2371 C CA . GLU A 1 178 ? 76.05837 50.12679 73.35113 1.000 19.65624 177 GLU A CA 1
ATOM 2372 C C . GLU A 1 178 ? 74.78382 50.95451 73.31820 1.000 15.00503 177 GLU A C 1
ATOM 2373 O O . GLU A 1 178 ? 73.91714 50.84097 74.19378 1.000 14.14311 177 GLU A O 1
ATOM 2385 N N . ALA A 1 179 ? 74.65253 51.75885 72.26914 1.000 15.84416 178 ALA A N 1
ATOM 2386 C CA . ALA A 1 179 ? 73.42209 52.48993 71.98912 1.000 14.86083 178 ALA A CA 1
ATOM 2387 C C . ALA A 1 179 ? 73.00138 52.10965 70.57857 1.000 14.86237 178 ALA A C 1
ATOM 2388 O O . ALA A 1 179 ? 73.77977 52.27504 69.63155 1.000 12.57078 178 ALA A O 1
ATOM 2395 N N . SER A 1 180 ? 71.78977 51.60196 70.43558 1.000 15.35308 179 SER A N 1
ATOM 2396 C CA . SER A 1 180 ? 71.36920 51.03325 69.16363 1.000 16.37447 179 SER A CA 1
ATOM 2397 C C . SER A 1 180 ? 69.93682 51.43004 68.86762 1.000 16.61771 179 SER A C 1
ATOM 2398 O O . SER A 1 180 ? 69.12528 51.62918 69.77854 1.000 14.18303 179 SER A O 1
ATOM 2406 N N . VAL A 1 181 ? 69.65472 51.59702 67.57412 1.000 15.31109 180 VAL A N 1
ATOM 2407 C CA . VAL A 1 181 ? 68.30339 51.79298 67.07362 1.000 15.55912 180 VAL A CA 1
ATOM 2408 C C . VAL A 1 181 ? 68.00516 50.61692 66.16446 1.000 18.23812 180 VAL A C 1
ATOM 2409 O O . VAL A 1 181 ? 68.90928 50.04501 65.54065 1.000 13.92867 180 VAL A O 1
ATOM 2422 N N . VAL A 1 182 ? 66.73466 50.24444 66.11100 1.000 17.74357 181 VAL A N 1
ATOM 2423 C CA . VAL A 1 182 ? 66.32738 48.99804 65.48921 1.000 15.35992 181 VAL A CA 1
ATOM 2424 C C . VAL A 1 182 ? 65.10034 49.24857 64.62650 1.000 16.43991 181 VAL A C 1
ATOM 2425 O O . VAL A 1 182 ? 64.17312 49.95072 65.03497 1.000 17.47553 181 VAL A O 1
ATOM 2438 N N . ASN A 1 183 ? 65.07700 48.63523 63.44413 1.000 17.39390 182 ASN A N 1
ATOM 2439 C CA . ASN A 1 183 ? 63.86674 48.57767 62.62247 1.000 20.63355 182 ASN A CA 1
ATOM 2440 C C . ASN A 1 183 ? 63.01961 47.39356 63.09645 1.000 17.89449 182 ASN A C 1
ATOM 2441 O O . ASN A 1 183 ? 62.99186 46.30946 62.50462 1.000 17.85124 182 ASN A O 1
ATOM 2452 N N . LEU A 1 184 ? 62.27952 47.63098 64.17786 1.000 18.39495 183 LEU A N 1
ATOM 2453 C CA . LEU A 1 184 ? 61.50204 46.56814 64.80256 1.000 23.65018 183 LEU A CA 1
ATOM 2454 C C . LEU A 1 184 ? 60.15801 46.34671 64.11766 1.000 24.25903 183 LEU A C 1
ATOM 2455 O O . LEU A 1 184 ? 59.80159 45.20716 63.78847 1.000 26.55062 183 LEU A O 1
ATOM 2471 N N . GLU A 1 185 ? 59.37980 47.41033 63.93590 1.000 21.97816 184 GLU A N 1
ATOM 2472 C CA . GLU A 1 185 ? 58.03329 47.25344 63.41489 1.000 25.97099 184 GLU A CA 1
ATOM 2473 C C . GLU A 1 185 ? 58.01523 46.99714 61.91726 1.000 27.90147 184 GLU A C 1
ATOM 2474 O O . GLU A 1 185 ? 57.18174 46.22880 61.42717 1.000 29.69268 184 GLU A O 1
ATOM 2486 N N . GLY A 1 186 ? 58.90475 47.64832 61.17632 1.000 27.49567 185 GLY A N 1
ATOM 2487 C CA . GLY A 1 186 ? 58.89221 47.54707 59.73552 1.000 31.34451 185 GLY A CA 1
ATOM 2488 C C . GLY A 1 186 ? 60.30420 47.59377 59.18654 1.000 25.16355 185 GLY A C 1
ATOM 2489 O O . GLY A 1 186 ? 61.25892 47.86549 59.91083 1.000 22.01948 185 GLY A O 1
ATOM 2493 N N . GLU A 1 187 ? 60.40318 47.36801 57.87464 1.000 22.06069 186 GLU A N 1
ATOM 2494 C CA . GLU A 1 187 ? 61.70742 47.29450 57.22270 1.000 22.25416 186 GLU A CA 1
ATOM 2495 C C . GLU A 1 187 ? 62.51413 48.57959 57.39553 1.000 19.89993 186 GLU A C 1
ATOM 2496 O O . GLU A 1 187 ? 63.74863 48.53898 57.38471 1.000 17.66845 186 GLU A O 1
ATOM 2508 N N . ARG A 1 188 ? 61.85416 49.71816 57.54057 1.000 19.86273 187 ARG A N 1
ATOM 2509 C CA . ARG A 1 188 ? 62.54871 50.95416 57.89002 1.000 21.24405 187 ARG A CA 1
ATOM 2510 C C . ARG A 1 188 ? 61.69217 51.78811 58.82765 1.000 22.36472 187 ARG A C 1
ATOM 2511 O O . ARG A 1 188 ? 61.62797 53.02132 58.72028 1.000 21.17507 187 ARG A O 1
ATOM 2532 N N . SER A 1 189 ? 61.03520 51.11913 59.78216 1.000 20.94983 188 SER A N 1
ATOM 2533 C CA . SER A 1 189 ? 60.17476 51.83263 60.71557 1.000 22.24139 188 SER A CA 1
ATOM 2534 C C . SER A 1 189 ? 60.95263 52.85859 61.51824 1.000 21.64311 188 SER A C 1
ATOM 2535 O O . SER A 1 189 ? 60.37677 53.84962 61.96326 1.000 25.01384 188 SER A O 1
ATOM 2543 N N . THR A 1 190 ? 62.25428 52.65340 61.70922 1.000 19.98381 189 THR A N 1
ATOM 2544 C CA . THR A 1 190 ? 63.02535 53.63709 62.45229 1.000 20.13197 189 THR A CA 1
ATOM 2545 C C . THR A 1 190 ? 64.11006 54.31395 61.63493 1.000 20.28208 189 THR A C 1
ATOM 2546 O O . THR A 1 190 ? 64.31567 55.52002 61.78336 1.000 20.52257 189 THR A O 1
ATOM 2557 N N . PHE A 1 191 ? 64.82752 53.57635 60.79375 1.000 17.79221 190 PHE A N 1
ATOM 2558 C CA . PHE A 1 191 ? 65.90570 54.18512 60.03142 1.000 17.21938 190 PHE A CA 1
ATOM 2559 C C . PHE A 1 191 ? 66.10657 53.44535 58.71909 1.000 16.88293 190 PHE A C 1
ATOM 2560 O O . PHE A 1 191 ? 65.64391 52.31680 58.53321 1.000 16.73664 190 PHE A O 1
ATOM 2577 N N . TRP A 1 192 ? 66.83625 54.08852 57.80983 1.000 16.75242 191 TRP A N 1
ATOM 2578 C CA . TRP A 1 192 ? 67.34364 53.40540 56.63040 1.000 18.57734 191 TRP A CA 1
ATOM 2579 C C . TRP A 1 192 ? 68.75067 53.91577 56.37500 1.000 17.69821 191 TRP A C 1
ATOM 2580 O O . TRP A 1 192 ? 69.11462 55.02370 56.78763 1.000 16.94108 191 TRP A O 1
ATOM 2601 N N . VAL A 1 193 ? 69.55266 53.08818 55.72504 1.000 15.01320 192 VAL A N 1
ATOM 2602 C CA . VAL A 1 193 ? 70.96529 53.39174 55.57366 1.000 16.19257 192 VAL A CA 1
ATOM 2603 C C . VAL A 1 193 ? 71.37514 53.30700 54.11140 1.000 16.98677 192 VAL A C 1
ATOM 2604 O O . VAL A 1 193 ? 70.78707 52.56430 53.31725 1.000 15.01680 192 VAL A O 1
ATOM 2617 N N . GLU A 1 194 ? 72.42388 54.04133 53.77940 1.000 15.83294 193 GLU A N 1
ATOM 2618 C CA . GLU A 1 194 ? 73.02141 53.99308 52.45834 1.000 16.81761 193 GLU A CA 1
ATOM 2619 C C . GLU A 1 194 ? 74.47951 54.38473 52.61121 1.000 16.30044 193 GLU A C 1
ATOM 2620 O O . GLU A 1 194 ? 74.80936 55.25214 53.42715 1.000 15.34083 193 GLU A O 1
ATOM 2632 N N . GLY A 1 195 ? 75.33677 53.76152 51.81415 1.000 16.10793 194 GLY A N 1
ATOM 2633 C CA . GLY A 1 195 ? 76.73486 54.11249 51.80375 1.000 18.44941 194 GLY A CA 1
ATOM 2634 C C . GLY A 1 195 ? 77.62189 52.92060 52.07451 1.000 15.53841 194 GLY A C 1
ATOM 2635 O O . GLY A 1 195 ? 77.18701 51.76560 51.99226 1.000 19.85821 194 GLY A O 1
ATOM 2639 N N . GLU A 1 196 ? 78.87603 53.18900 52.40646 1.000 18.58753 195 GLU A N 1
ATOM 2640 C CA . GLU A 1 196 ? 79.87797 52.15001 52.52950 1.000 18.89992 195 GLU A CA 1
ATOM 2641 C C . GLU A 1 196 ? 80.49523 52.15742 53.91550 1.000 16.29915 195 GLU A C 1
ATOM 2642 O O . GLU A 1 196 ? 80.85629 53.21727 54.44100 1.000 18.69707 195 GLU A O 1
ATOM 2654 N N . LEU A 1 197 ? 80.66046 50.96565 54.47971 1.000 18.23022 196 LEU A N 1
ATOM 2655 C CA . LEU A 1 197 ? 81.31014 50.78715 55.77817 1.000 16.32419 196 LEU A CA 1
ATOM 2656 C C . LEU A 1 197 ? 82.44052 49.78011 55.61240 1.000 18.27989 196 LEU A C 1
ATOM 2657 O O . LEU A 1 197 ? 82.21592 48.56867 55.66698 1.000 18.94795 196 LEU A O 1
ATOM 2673 N N . PRO A 1 198 ? 83.67072 50.24574 55.37674 1.000 16.09932 197 PRO A N 1
ATOM 2674 C CA . PRO A 1 198 ? 84.83561 49.38690 55.65255 1.000 16.90033 197 PRO A CA 1
ATOM 2675 C C . PRO A 1 198 ? 84.77144 48.96842 57.11273 1.000 14.95347 197 PRO A C 1
ATOM 2676 O O . PRO A 1 198 ? 84.45944 49.78078 57.98495 1.000 13.48432 197 PRO A O 1
ATOM 2687 N N . PHE A 1 199 ? 85.00776 47.68593 57.38592 1.000 13.22940 198 PHE A N 1
ATOM 2688 C CA . PHE A 1 199 ? 84.80155 47.19515 58.74414 1.000 14.36639 198 PHE A CA 1
ATOM 2689 C C . PHE A 1 199 ? 85.92395 46.25563 59.15886 1.000 14.24563 198 PHE A C 1
ATOM 2690 O O . PHE A 1 199 ? 86.63748 45.68176 58.33729 1.000 15.58480 198 PHE A O 1
ATOM 2707 N N . ASP A 1 200 ? 86.09428 46.13878 60.46750 1.000 14.13152 199 ASP A N 1
ATOM 2708 C CA . ASP A 1 200 ? 87.17701 45.32751 61.00893 1.000 16.99900 199 ASP A CA 1
ATOM 2709 C C . ASP A 1 200 ? 86.79937 43.85704 61.09172 1.000 16.93035 199 ASP A C 1
ATOM 2710 O O . ASP A 1 200 ? 87.63622 42.98391 60.83422 1.000 18.33883 199 ASP A O 1
ATOM 2719 N N . GLY A 1 201 ? 85.54970 43.57810 61.44408 1.000 15.37953 200 GLY A N 1
ATOM 2720 C CA . GLY A 1 201 ? 85.07947 42.21794 61.59685 1.000 13.45320 200 GLY A CA 1
ATOM 2721 C C . GLY A 1 201 ? 83.58578 42.25397 61.80633 1.000 10.88451 200 GLY A C 1
ATOM 2722 O O . GLY A 1 201 ? 82.96711 43.31701 61.87763 1.000 14.68830 200 GLY A O 1
ATOM 2726 N N . PHE A 1 202 ? 83.00553 41.07332 61.92725 1.000 10.76172 201 PHE A N 1
ATOM 2727 C CA . PHE A 1 202 ? 81.59205 40.96546 62.19392 1.000 11.99525 201 PHE A CA 1
ATOM 2728 C C . PHE A 1 202 ? 81.36302 39.86790 63.22924 1.000 10.44920 201 PHE A C 1
ATOM 2729 O O . PHE A 1 202 ? 82.26627 39.09313 63.57132 1.000 9.05259 201 PHE A O 1
ATOM 2746 N N . ILE A 1 203 ? 80.14964 39.86911 63.76988 1.000 8.43379 202 ILE A N 1
ATOM 2747 C CA . ILE A 1 203 ? 79.66286 38.83342 64.66942 1.000 13.46344 202 ILE A CA 1
ATOM 2748 C C . ILE A 1 203 ? 78.29844 38.39663 64.16572 1.000 15.22074 202 ILE A C 1
ATOM 2749 O O . ILE A 1 203 ? 77.62797 39.10168 63.40429 1.000 11.19533 202 ILE A O 1
ATOM 2765 N N . HIS A 1 204 ? 77.88284 37.22379 64.61569 1.000 10.17088 203 HIS A N 1
ATOM 2766 C CA . HIS A 1 204 ? 76.58455 36.71187 64.22752 1.000 9.58536 203 HIS A CA 1
ATOM 2767 C C . HIS A 1 204 ? 75.92475 35.93956 65.35407 1.000 15.26992 203 HIS A C 1
ATOM 2768 O O . HIS A 1 204 ? 76.54359 35.06195 65.96908 1.000 11.75780 203 HIS A O 1
ATOM 2782 N N . LEU A 1 205 ? 74.64866 36.25054 65.55618 1.000 11.30340 204 LEU A N 1
ATOM 2783 C CA . LEU A 1 205 ? 73.81015 35.70772 66.61155 1.000 12.40865 204 LEU A CA 1
ATOM 2784 C C . LEU A 1 205 ? 72.74443 34.82903 65.98333 1.000 11.07161 204 LEU A C 1
ATOM 2785 O O . LEU A 1 205 ? 72.03942 35.26928 65.07172 1.000 11.56818 204 LEU A O 1
ATOM 2801 N N . SER A 1 206 ? 72.62724 33.59582 66.48186 1.000 11.19965 205 SER A N 1
ATOM 2802 C CA . SER A 1 206 ? 71.56479 32.67652 66.11206 1.000 13.43329 205 SER A CA 1
ATOM 2803 C C . SER A 1 206 ? 70.77308 32.23676 67.33305 1.000 13.39965 205 SER A C 1
ATOM 2804 O O . SER A 1 206 ? 71.34843 31.85504 68.35641 1.000 11.82142 205 SER A O 1
ATOM 2812 N N . ASN A 1 207 ? 69.45669 32.23374 67.19421 1.000 12.89787 206 ASN A N 1
ATOM 2813 C CA . ASN A 1 207 ? 68.58208 31.85383 68.28971 1.000 14.60551 206 ASN A CA 1
ATOM 2814 C C . ASN A 1 207 ? 68.18666 30.39055 68.27981 1.000 20.84566 206 ASN A C 1
ATOM 2815 O O . ASN A 1 207 ? 67.41037 29.98361 69.15900 1.000 21.88316 206 ASN A O 1
ATOM 2826 N N . SER A 1 208 ? 68.71657 29.59439 67.34354 1.000 14.77813 207 SER A N 1
ATOM 2827 C CA . SER A 1 208 ? 68.36711 28.18284 67.29541 1.000 18.54042 207 SER A CA 1
ATOM 2828 C C . SER A 1 208 ? 69.50724 27.38142 66.68549 1.000 18.51686 207 SER A C 1
ATOM 2829 O O . SER A 1 208 ? 70.28474 27.89239 65.86618 1.000 15.55817 207 SER A O 1
ATOM 2837 N N . ALA A 1 209 ? 69.56234 26.10085 67.06555 1.000 18.85806 208 ALA A N 1
ATOM 2838 C CA . ALA A 1 209 ? 70.55599 25.19117 66.50687 1.000 18.23675 208 ALA A CA 1
ATOM 2839 C C . ALA A 1 209 ? 70.37137 25.02535 65.00785 1.000 17.93365 208 ALA A C 1
ATOM 2840 O O . ALA A 1 209 ? 71.35070 24.91908 64.26524 1.000 21.04140 208 ALA A O 1
ATOM 2847 N N . ALA A 1 210 ? 69.11918 24.93845 64.55468 1.000 18.97053 209 ALA A N 1
ATOM 2848 C CA . ALA A 1 210 ? 68.87146 24.74379 63.13356 1.000 20.84056 209 ALA A CA 1
ATOM 2849 C C . ALA A 1 210 ? 69.49714 25.87408 62.33706 1.000 18.55134 209 ALA A C 1
ATOM 2850 O O . ALA A 1 210 ? 70.19871 25.63738 61.35222 1.000 18.32827 209 ALA A O 1
ATOM 2857 N N . LEU A 1 211 ? 69.26486 27.11808 62.76799 1.000 17.98804 210 LEU A N 1
ATOM 2858 C CA . LEU A 1 211 ? 69.80334 28.26680 62.05124 1.000 18.30247 210 LEU A CA 1
ATOM 2859 C C . LEU A 1 211 ? 71.32610 28.23683 62.04704 1.000 16.65594 210 LEU A C 1
ATOM 2860 O O . LEU A 1 211 ? 71.96365 28.43315 61.00686 1.000 15.20548 210 LEU A O 1
ATOM 2876 N N . LYS A 1 212 ? 71.92654 27.98267 63.20939 1.000 16.94008 211 LYS A N 1
ATOM 2877 C CA . LYS A 1 212 ? 73.38047 27.99207 63.30895 1.000 15.68632 211 LYS A CA 1
ATOM 2878 C C . LYS A 1 212 ? 74.00092 26.91142 62.43698 1.000 16.76276 211 LYS A C 1
ATOM 2879 O O . LYS A 1 212 ? 75.09896 27.10190 61.90232 1.000 21.31288 211 LYS A O 1
ATOM 2898 N N . GLU A 1 213 ? 73.30741 25.78713 62.26087 1.000 21.26634 212 GLU A N 1
ATOM 2899 C CA . GLU A 1 213 ? 73.85079 24.72243 61.42480 1.000 23.84782 212 GLU A CA 1
ATOM 2900 C C . GLU A 1 213 ? 73.75913 25.09162 59.95022 1.000 20.50626 212 GLU A C 1
ATOM 2901 O O . GLU A 1 213 ? 74.64791 24.74575 59.16174 1.000 21.01739 212 GLU A O 1
ATOM 2913 N N . ARG A 1 214 ? 72.67768 25.76296 59.55275 1.000 17.64819 213 ARG A N 1
ATOM 2914 C CA . ARG A 1 214 ? 72.52017 26.15597 58.15773 1.000 18.63186 213 ARG A CA 1
ATOM 2915 C C . ARG A 1 214 ? 73.49847 27.25202 57.76319 1.000 17.36526 213 ARG A C 1
ATOM 2916 O O . ARG A 1 214 ? 73.97362 27.26987 56.62470 1.000 18.42375 213 ARG A O 1
ATOM 2937 N N . TRP A 1 215 ? 73.83873 28.14905 58.69558 1.000 16.08508 214 TRP A N 1
ATOM 2938 C CA . TRP A 1 215 ? 74.60761 29.33701 58.37865 1.000 15.62042 214 TRP A CA 1
ATOM 2939 C C . TRP A 1 215 ? 76.03561 29.31506 58.89007 1.000 15.98947 214 TRP A C 1
ATOM 2940 O O . TRP A 1 215 ? 76.87148 30.06848 58.37607 1.000 16.52408 214 TRP A O 1
ATOM 2961 N N . GLY A 1 216 ? 76.33282 28.48748 59.88841 1.000 16.94126 215 GLY A N 1
ATOM 2962 C CA . GLY A 1 216 ? 77.56234 28.66302 60.63148 1.000 22.17937 215 GLY A CA 1
ATOM 2963 C C . GLY A 1 216 ? 78.79543 28.35943 59.81037 1.000 22.40731 215 GLY A C 1
ATOM 2964 O O . GLY A 1 216 ? 79.81288 29.05078 59.92785 1.000 19.28165 215 GLY A O 1
ATOM 2968 N N . GLY A 1 217 ? 78.73363 27.32093 58.97918 1.000 18.67642 216 GLY A N 1
ATOM 2969 C CA . GLY A 1 217 ? 79.89767 26.97582 58.18693 1.000 22.47588 216 GLY A CA 1
ATOM 2970 C C . GLY A 1 217 ? 80.33987 28.13114 57.31020 1.000 23.45798 216 GLY A C 1
ATOM 2971 O O . GLY A 1 217 ? 81.52597 28.47064 57.24848 1.000 21.70824 216 GLY A O 1
ATOM 2992 N N . LEU A 1 219 ? 79.41986 31.41956 57.59523 1.000 15.86582 218 LEU A N 1
ATOM 2993 C CA . LEU A 1 219 ? 79.76090 32.64093 58.32453 1.000 15.36256 218 LEU A CA 1
ATOM 2994 C C . LEU A 1 219 ? 81.11107 32.49350 59.02454 1.000 15.49458 218 LEU A C 1
ATOM 2995 O O . LEU A 1 219 ? 81.88786 33.44957 59.11613 1.000 13.25832 218 LEU A O 1
ATOM 3011 N N . ASP A 1 220 ? 81.41447 31.30627 59.55774 1.000 17.51315 219 ASP A N 1
ATOM 3012 C CA . ASP A 1 220 ? 82.73657 31.12563 60.15534 1.000 24.66870 219 ASP A CA 1
ATOM 3013 C C . ASP A 1 220 ? 83.84557 31.18591 59.10421 1.000 23.69664 219 ASP A C 1
ATOM 3014 O O . ASP A 1 220 ? 84.97351 31.59859 59.41933 1.000 22.60111 219 ASP A O 1
ATOM 3023 N N . GLU A 1 221 ? 83.54529 30.83714 57.85084 1.000 20.24046 220 GLU A N 1
ATOM 3024 C CA . GLU A 1 221 ? 84.52990 31.04490 56.79309 1.000 22.48905 220 GLU A CA 1
ATOM 3025 C C . GLU A 1 221 ? 84.71400 32.52944 56.50977 1.000 17.67618 220 GLU A C 1
ATOM 3026 O O . GLU A 1 221 ? 85.85132 32.99213 56.36178 1.000 18.94653 220 GLU A O 1
ATOM 3038 N N . PHE A 1 222 ? 83.61321 33.28856 56.44698 1.000 15.38290 221 PHE A N 1
ATOM 3039 C CA . PHE A 1 222 ? 83.71557 34.73478 56.30550 1.000 18.26284 221 PHE A CA 1
ATOM 3040 C C . PHE A 1 222 ? 84.53441 35.32878 57.44333 1.000 15.54645 221 PHE A C 1
ATOM 3041 O O . PHE A 1 222 ? 85.34622 36.24139 57.23479 1.000 17.28711 221 PHE A O 1
ATOM 3075 N N . ARG A 1 224 ? 86.80307 33.86434 59.23594 1.000 23.20438 223 ARG A N 1
ATOM 3076 C CA . ARG A 1 224 ? 88.20684 33.54058 59.01203 1.000 25.32961 223 ARG A CA 1
ATOM 3077 C C . ARG A 1 224 ? 88.82557 34.50319 58.01264 1.000 22.75807 223 ARG A C 1
ATOM 3078 O O . ARG A 1 224 ? 89.91704 35.03859 58.23728 1.000 24.77463 223 ARG A O 1
ATOM 3099 N N . ARG A 1 225 ? 88.13859 34.73115 56.89624 1.000 20.92610 224 ARG A N 1
ATOM 3100 C CA . ARG A 1 225 ? 88.69794 35.56734 55.84197 1.000 23.84816 224 ARG A CA 1
ATOM 3101 C C . ARG A 1 225 ? 88.72956 37.04243 56.23253 1.000 20.63797 224 ARG A C 1
ATOM 3102 O O . ARG A 1 225 ? 89.56691 37.79916 55.73250 1.000 20.85109 224 ARG A O 1
ATOM 3123 N N . SER A 1 226 ? 87.83733 37.47484 57.12390 1.000 20.02210 225 SER A N 1
ATOM 3124 C CA . SER A 1 226 ? 87.82913 38.87736 57.52051 1.000 19.83676 225 SER A CA 1
ATOM 3125 C C . SER A 1 226 ? 89.10796 39.27943 58.23646 1.000 22.18880 225 SER A C 1
ATOM 3126 O O . SER A 1 226 ? 89.41371 40.46939 58.29820 1.000 22.07745 225 SER A O 1
ATOM 3134 N N . ARG A 1 227 ? 89.86396 38.31963 58.76927 1.000 23.51672 226 ARG A N 1
ATOM 3135 C CA . ARG A 1 227 ? 91.09128 38.65570 59.47409 1.000 27.67534 226 ARG A CA 1
ATOM 3136 C C . ARG A 1 227 ? 92.14572 39.21963 58.53712 1.000 29.95249 226 ARG A C 1
ATOM 3137 O O . ARG A 1 227 ? 93.08431 39.87617 58.99703 1.000 42.80678 226 ARG A O 1
ATOM 3158 N N . GLU A 1 228 ? 92.02449 38.95405 57.24093 1.000 27.59051 227 GLU A N 1
ATOM 3159 C CA . GLU A 1 228 ? 92.92320 39.50901 56.24798 1.000 32.52781 227 GLU A CA 1
ATOM 3160 C C . GLU A 1 228 ? 92.52723 40.90596 55.81510 1.000 40.96664 227 GLU A C 1
ATOM 3161 O O . GLU A 1 228 ? 92.93941 41.33554 54.73238 1.000 45.10210 227 GLU A O 1
ATOM 3173 N N . GLY A 1 229 ? 91.73882 41.62528 56.62716 1.000 31.45727 228 GLY A N 1
ATOM 3174 C CA . GLY A 1 229 ? 91.33234 42.97328 56.25918 1.000 27.00896 228 GLY A CA 1
ATOM 3175 C C . GLY A 1 229 ? 90.68816 43.00533 54.88585 1.000 25.85844 228 GLY A C 1
ATOM 3176 O O . GLY A 1 229 ? 90.30410 42.00007 54.32839 1.000 27.65636 228 GLY A O 1
ATOM 3180 N N . ALA A 1 230 ? 90.57597 44.21860 54.34999 1.000 29.87963 229 ALA A N 1
ATOM 3181 C CA . ALA A 1 230 ? 89.89538 44.43372 53.07507 1.000 24.91363 229 ALA A CA 1
ATOM 3182 C C . ALA A 1 230 ? 88.44406 43.96185 53.16707 1.000 23.39833 229 ALA A C 1
ATOM 3183 O O . ALA A 1 230 ? 87.97165 43.14236 52.36933 1.000 23.29778 229 ALA A O 1
ATOM 3190 N N . ASN A 1 231 ? 87.74694 44.46042 54.18769 1.000 20.61117 230 ASN A N 1
ATOM 3191 C CA . ASN A 1 231 ? 86.34382 44.13389 54.42097 1.000 16.32526 230 ASN A CA 1
ATOM 3192 C C . ASN A 1 231 ? 85.50313 45.37539 54.19163 1.000 15.02093 230 ASN A C 1
ATOM 3193 O O . ASN A 1 231 ? 85.80819 46.43763 54.72716 1.000 19.66271 230 ASN A O 1
ATOM 3204 N N . LEU A 1 232 ? 84.40887 45.22535 53.46725 1.000 16.18253 231 LEU A N 1
ATOM 3205 C CA . LEU A 1 232 ? 83.57825 46.37273 53.12222 1.000 19.34375 231 LEU A CA 1
ATOM 3206 C C . LEU A 1 232 ? 82.16419 45.87454 52.93766 1.000 16.24127 231 LEU A C 1
ATOM 3207 O O . LEU A 1 232 ? 81.95583 44.87062 52.26152 1.000 17.30739 231 LEU A O 1
ATOM 3223 N N . VAL A 1 233 ? 81.20301 46.56497 53.53440 1.000 11.76432 232 VAL A N 1
ATOM 3224 C CA . VAL A 1 233 ? 79.79789 46.30964 53.27518 1.000 13.86144 232 VAL A CA 1
ATOM 3225 C C . VAL A 1 233 ? 79.19485 47.60887 52.75954 1.000 17.79590 232 VAL A C 1
ATOM 3226 O O . VAL A 1 233 ? 79.42893 48.68440 53.32800 1.000 14.29674 232 VAL A O 1
ATOM 3239 N N . ARG A 1 234 ? 78.45573 47.50827 51.66553 1.000 13.85209 233 ARG A N 1
ATOM 3240 C CA . ARG A 1 234 ? 77.84283 48.65668 51.02838 1.000 14.41673 233 ARG A CA 1
ATOM 3241 C C . ARG A 1 234 ? 76.32844 48.49658 51.02280 1.000 16.41756 233 ARG A C 1
ATOM 3242 O O . ARG A 1 234 ? 75.81105 47.45660 50.59438 1.000 15.36834 233 ARG A O 1
ATOM 3263 N N . PHE A 1 235 ? 75.62656 49.53814 51.45815 1.000 14.35716 234 PHE A N 1
ATOM 3264 C CA . PHE A 1 235 ? 74.16987 49.55798 51.46862 1.000 14.99494 234 PHE A CA 1
ATOM 3265 C C . PHE A 1 235 ? 73.62668 50.53321 50.43753 1.000 15.83797 234 PHE A C 1
ATOM 3266 O O . PHE A 1 235 ? 74.16405 51.63080 50.25403 1.000 16.94242 234 PHE A O 1
ATOM 3283 N N . ALA A 1 236 ? 72.56365 50.10681 49.75607 1.000 17.64947 235 ALA A N 1
ATOM 3284 C CA . ALA A 1 236 ? 71.78879 50.95851 48.86643 1.000 17.16124 235 ALA A CA 1
ATOM 3285 C C . ALA A 1 236 ? 70.33832 50.81894 49.29356 1.000 23.54929 235 ALA A C 1
ATOM 3286 O O . ALA A 1 236 ? 69.81218 49.70207 49.33362 1.000 19.38971 235 ALA A O 1
ATOM 3293 N N . ASP A 1 237 ? 69.70235 51.93357 49.63420 1.000 22.61520 236 ASP A N 1
ATOM 3294 C CA . ASP A 1 237 ? 68.27161 51.94079 49.94252 1.000 19.28507 236 ASP A CA 1
ATOM 3295 C C . ASP A 1 237 ? 67.97118 50.88416 51.00092 1.000 17.21643 236 ASP A C 1
ATOM 3296 O O . ASP A 1 237 ? 67.00715 50.10980 50.92278 1.000 15.96093 236 ASP A O 1
ATOM 3305 N N . ASN A 1 238 ? 68.83253 50.87040 52.01540 1.000 15.03678 237 ASN A N 1
ATOM 3306 C CA . ASN A 1 238 ? 68.71114 50.05986 53.20516 1.000 16.03578 237 ASN A CA 1
ATOM 3307 C C . ASN A 1 238 ? 69.07614 48.59387 53.02320 1.000 15.59119 237 ASN A C 1
ATOM 3308 O O . ASN A 1 238 ? 68.86650 47.81232 53.95696 1.000 12.17544 237 ASN A O 1
ATOM 3319 N N . VAL A 1 239 ? 69.62600 48.19373 51.88066 1.000 15.72251 238 VAL A N 1
ATOM 3320 C CA . VAL A 1 239 ? 69.88594 46.78478 51.58890 1.000 15.69702 238 VAL A CA 1
ATOM 3321 C C . VAL A 1 239 ? 71.33852 46.62497 51.14269 1.000 12.78793 238 VAL A C 1
ATOM 3322 O O . VAL A 1 239 ? 71.86016 47.44033 50.37436 1.000 13.22154 238 VAL A O 1
ATOM 3335 N N . ILE A 1 240 ? 72.00709 45.59167 51.65087 1.000 13.14734 239 ILE A N 1
ATOM 3336 C CA . ILE A 1 240 ? 73.35543 45.31892 51.18297 1.000 12.20053 239 ILE A CA 1
ATOM 3337 C C . ILE A 1 240 ? 73.30100 45.08821 49.67893 1.000 14.14817 239 ILE A C 1
ATOM 3338 O O . ILE A 1 240 ? 72.52234 44.25555 49.20461 1.000 18.36678 239 ILE A O 1
ATOM 3354 N N . ASP A 1 241 ? 74.12361 45.81161 48.91814 1.000 14.05897 240 ASP A N 1
ATOM 3355 C CA . ASP A 1 241 ? 74.30776 45.49116 47.50997 1.000 15.57522 240 ASP A CA 1
ATOM 3356 C C . ASP A 1 241 ? 75.74845 45.10677 47.18866 1.000 15.92687 240 ASP A C 1
ATOM 3357 O O . ASP A 1 241 ? 76.02738 44.73807 46.04368 1.000 17.39657 240 ASP A O 1
ATOM 3366 N N . ARG A 1 242 ? 76.666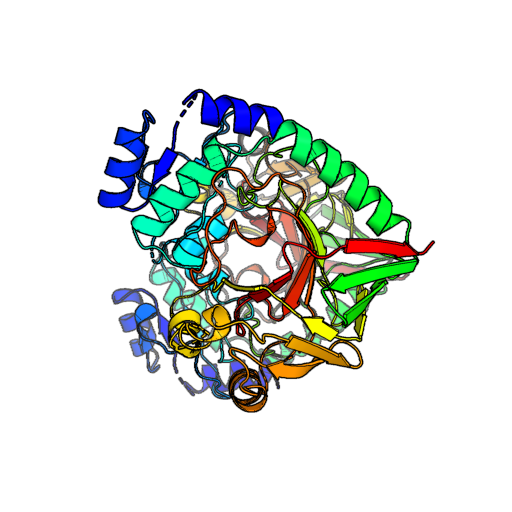37 45.16604 48.16253 1.000 14.87882 241 ARG A N 1
ATOM 3367 C CA . ARG A 1 242 ? 78.00528 44.61142 48.01058 1.000 15.34718 241 ARG A CA 1
ATOM 3368 C C . ARG A 1 242 ? 78.56236 44.25582 49.37621 1.000 15.73680 241 ARG A C 1
ATOM 3369 O O . ARG A 1 242 ? 78.49176 45.06243 50.30576 1.000 13.13108 241 ARG A O 1
ATOM 3390 N N . LEU A 1 243 ? 79.10013 43.04538 49.49319 1.000 15.74152 242 LEU A N 1
ATOM 3391 C CA . LEU A 1 243 ? 79.82398 42.61620 50.67812 1.000 13.93583 242 LEU A CA 1
ATOM 3392 C C . LEU A 1 243 ? 81.16027 42.03058 50.24419 1.000 15.51531 242 LEU A C 1
ATOM 3393 O O . LEU A 1 243 ? 81.20387 41.09360 49.43432 1.000 16.25273 242 LEU A O 1
ATOM 3409 N N . VAL A 1 244 ? 82.24449 42.58034 50.78998 1.000 14.95558 243 VAL A N 1
ATOM 3410 C CA . VAL A 1 244 ? 83.60547 42.10352 50.54309 1.000 16.28300 243 VAL A CA 1
ATOM 3411 C C . VAL A 1 244 ? 84.21410 41.68097 51.87178 1.000 16.42160 243 VAL A C 1
ATOM 3412 O O . VAL A 1 244 ? 84.16541 42.44093 52.84489 1.000 14.80270 243 VAL A O 1
ATOM 3425 N N .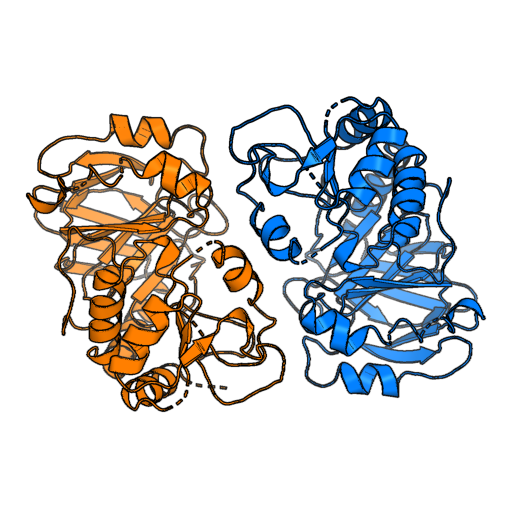 VAL A 1 245 ? 84.77702 40.47114 51.91819 1.000 16.84212 244 VAL A N 1
ATOM 3426 C CA . VAL A 1 245 ? 85.48016 39.98528 53.10293 1.000 17.87029 244 VAL A CA 1
ATOM 3427 C C . VAL A 1 245 ? 86.81687 39.41115 52.66395 1.000 18.82806 244 VAL A C 1
ATOM 3428 O O . VAL A 1 245 ? 86.86969 38.59684 51.73692 1.000 20.10526 244 VAL A O 1
ATOM 3441 N N . GLY A 1 246 ? 87.88691 39.80733 53.34558 1.000 21.07324 245 GLY A N 1
ATOM 3442 C CA . GLY A 1 246 ? 89.21487 39.34734 52.96110 1.000 26.14628 245 GLY A CA 1
ATOM 3443 C C . GLY A 1 246 ? 89.57151 39.71234 51.54220 1.000 22.88037 245 GLY A C 1
ATOM 3444 O O . GLY A 1 246 ? 90.25331 38.94245 50.85547 1.000 24.50164 245 GLY A O 1
ATOM 3448 N N . GLY A 1 247 ? 89.08181 40.85428 51.07129 1.000 22.21919 246 GLY A N 1
ATOM 3449 C CA . GLY A 1 247 ? 89.29176 41.28344 49.71031 1.000 28.50276 246 GLY A CA 1
ATOM 3450 C C . GLY A 1 247 ? 88.54017 40.48680 48.67932 1.000 23.46458 246 GLY A C 1
ATOM 3451 O O . GLY A 1 247 ? 88.84597 40.60085 47.49487 1.000 32.59916 246 GLY A O 1
ATOM 3455 N N . VAL A 1 248 ? 87.55819 39.68724 49.07988 1.000 23.16218 247 VAL A N 1
ATOM 3456 C CA . VAL A 1 248 ? 86.82730 38.84211 48.14322 1.000 25.86235 247 VAL A CA 1
ATOM 3457 C C . VAL A 1 248 ? 85.35277 39.20166 48.19913 1.000 22.85509 247 VAL A C 1
ATOM 3458 O O . VAL A 1 248 ? 84.75990 39.24983 49.28047 1.000 20.04476 247 VAL A O 1
ATOM 3471 N N . ASP A 1 249 ? 84.75382 39.41456 47.03441 1.000 24.88767 248 ASP A N 1
ATOM 3472 C CA . ASP A 1 249 ? 83.32329 39.67722 46.96627 1.000 23.27028 248 ASP A CA 1
ATOM 3473 C C . ASP A 1 249 ? 82.57779 38.40547 47.33470 1.000 25.54162 248 ASP A C 1
ATOM 3474 O O . ASP A 1 249 ? 82.73860 37.36853 46.68650 1.000 24.26679 248 ASP A O 1
ATOM 3483 N N . VAL A 1 250 ? 81.78058 38.46559 48.38890 1.000 21.18045 249 VAL A N 1
ATOM 3484 C CA . VAL A 1 250 ? 81.00855 37.31093 48.81882 1.000 21.03092 249 VAL A CA 1
ATOM 3485 C C . VAL A 1 250 ? 79.51926 37.63544 48.83204 1.000 20.80672 249 VAL A C 1
ATOM 3486 O O . VAL A 1 250 ? 78.73873 36.98065 49.54629 1.000 22.62470 249 VAL A O 1
ATOM 3499 N N . THR A 1 251 ? 79.11489 38.65570 48.05859 1.000 18.36625 250 THR A N 1
ATOM 3500 C CA . THR A 1 251 ? 77.73172 39.11411 48.11258 1.000 17.63335 250 THR A CA 1
ATOM 3501 C C . THR A 1 251 ? 76.77212 37.99880 47.71407 1.000 19.23134 250 THR A C 1
ATOM 3502 O O . THR A 1 251 ? 75.72618 37.80917 48.34834 1.000 18.21560 250 THR A O 1
ATOM 3513 N N . SER A 1 252 ? 77.10311 37.26523 46.65166 1.000 20.71848 251 SER A N 1
ATOM 3514 C CA . SER A 1 252 ? 76.22350 36.20482 46.17899 1.000 24.56873 251 SER A CA 1
ATOM 3515 C C . SER A 1 252 ? 76.10266 35.06128 47.18517 1.000 22.21077 251 SER A C 1
ATOM 3516 O O . SER A 1 252 ? 75.02952 34.46695 47.30047 1.000 22.78072 251 SER A O 1
ATOM 3524 N N . ALA A 1 253 ? 77.17968 34.73685 47.90347 1.000 21.82784 252 ALA A N 1
ATOM 3525 C CA . ALA A 1 253 ? 77.08749 33.71850 48.94287 1.000 21.91729 252 ALA A CA 1
ATOM 3526 C C . ALA A 1 253 ? 76.06861 34.12741 49.99887 1.000 20.33686 252 ALA A C 1
ATOM 3527 O O . ALA A 1 253 ? 75.16033 33.35992 50.33147 1.000 21.54441 252 ALA A O 1
ATOM 3534 N N . LEU A 1 254 ? 76.17605 35.35801 50.50802 1.000 20.45019 253 LEU A N 1
ATOM 3535 C CA . LEU A 1 254 ? 75.21886 35.82079 51.50798 1.000 17.91980 253 LEU A CA 1
ATOM 3536 C C . LEU A 1 254 ? 73.81175 35.90063 50.93575 1.000 20.70877 253 LEU A C 1
ATOM 3537 O O . LEU A 1 254 ? 72.85026 35.45899 51.58010 1.000 20.60871 253 LEU A O 1
ATOM 3553 N N . ALA A 1 255 ? 73.67715 36.42405 49.71327 1.000 23.23473 254 ALA A N 1
ATOM 3554 C CA . ALA A 1 255 ? 72.35679 36.58168 49.11374 1.000 23.74804 254 ALA A CA 1
ATOM 3555 C C . ALA A 1 255 ? 71.71155 35.22192 48.87192 1.000 20.95497 254 ALA A C 1
ATOM 3556 O O . ALA A 1 255 ? 70.48922 35.07050 48.96943 1.000 22.50324 254 ALA A O 1
ATOM 3563 N N . GLY A 1 256 ? 72.51801 34.22186 48.51411 1.000 22.20178 255 GLY A N 1
ATOM 3564 C CA . GLY A 1 256 ? 71.97669 32.89240 48.30427 1.000 24.28586 255 GLY A CA 1
ATOM 3565 C C . GLY A 1 256 ? 71.26189 32.34636 49.52550 1.000 29.39118 255 GLY A C 1
ATOM 3566 O O . GLY A 1 256 ? 70.14248 31.83174 49.42430 1.000 26.75683 255 GLY A O 1
ATOM 3570 N N . LEU A 1 257 ? 71.89845 32.44059 50.69952 1.000 23.23377 256 LEU A N 1
ATOM 3571 C CA . LEU A 1 257 ? 71.25559 31.91776 51.89775 1.000 24.21004 256 LEU A CA 1
ATOM 3572 C C . LEU A 1 257 ? 70.17961 32.86264 52.42250 1.000 23.63864 256 LEU A C 1
ATOM 3573 O O . LEU A 1 257 ? 69.20956 32.40497 53.03894 1.000 22.74233 256 LEU A O 1
ATOM 3589 N N . SER A 1 258 ? 70.32480 34.17401 52.18640 1.000 19.92610 257 SER A N 1
ATOM 3590 C CA . SER A 1 258 ? 69.32784 35.12692 52.66122 1.000 19.31094 257 SER A CA 1
ATOM 3591 C C . SER A 1 258 ? 68.04623 35.09912 51.83408 1.000 21.66146 257 SER A C 1
ATOM 3592 O O . SER A 1 258 ? 67.02306 35.64336 52.27583 1.000 21.67960 257 SER A O 1
ATOM 3600 N N . GLN A 1 259 ? 68.08309 34.50958 50.63801 1.000 23.81259 258 GLN A N 1
ATOM 3601 C CA . GLN A 1 259 ? 66.98416 34.65891 49.69216 1.000 26.92654 258 GLN A CA 1
ATOM 3602 C C . GLN A 1 259 ? 65.67999 34.14085 50.28646 1.000 30.23001 258 GLN A C 1
ATOM 3603 O O . GLN A 1 259 ? 65.58235 32.97315 50.68373 1.000 27.15933 258 GLN A O 1
ATOM 3617 N N . GLY A 1 260 ? 64.66870 35.00993 50.31104 1.000 26.08648 259 GLY A N 1
ATOM 3618 C CA . GLY A 1 260 ? 63.35012 34.64165 50.75159 1.000 26.22491 259 GLY A CA 1
ATOM 3619 C C . GLY A 1 260 ? 63.16683 34.58397 52.24590 1.000 25.36366 259 GLY A C 1
ATOM 3620 O O . GLY A 1 260 ? 62.07617 34.21811 52.70233 1.000 30.21380 259 GLY A O 1
ATOM 3624 N N . GLU A 1 261 ? 64.18237 34.93870 53.02030 1.000 23.31152 260 GLU A N 1
ATOM 3625 C CA . GLU A 1 261 ? 64.12626 34.85794 54.46861 1.000 24.29696 260 GLU A CA 1
ATOM 3626 C C . GLU A 1 261 ? 64.01637 36.25765 55.06956 1.000 21.84794 260 GLU A C 1
ATOM 3627 O O . GLU A 1 261 ? 64.69898 37.19442 54.63225 1.000 19.55843 260 GLU A O 1
ATOM 3639 N N . GLU A 1 262 ? 63.14681 36.38950 56.07474 1.000 21.45198 261 GLU A N 1
ATOM 3640 C CA . GLU A 1 262 ? 62.99866 37.61933 56.86553 1.000 20.22863 261 GLU A CA 1
ATOM 3641 C C . GLU A 1 262 ? 62.93187 38.80750 55.90289 1.000 20.52405 261 GLU A C 1
ATOM 3642 O O . GLU A 1 262 ? 62.16092 38.77346 54.93324 1.000 21.17738 261 GLU A O 1
ATOM 3654 N N . ARG A 1 263 ? 63.72427 39.86316 56.11546 1.000 22.43591 262 ARG A N 1
ATOM 3655 C CA . ARG A 1 263 ? 63.81933 40.98902 55.19132 1.000 23.25023 262 ARG A CA 1
ATOM 3656 C C . ARG A 1 263 ? 65.07206 40.92642 54.31433 1.000 20.09035 262 ARG A C 1
ATOM 3657 O O . ARG A 1 263 ? 65.57981 41.96689 53.87869 1.000 18.67029 262 ARG A O 1
ATOM 3678 N N . GLY A 1 264 ? 65.56446 39.72561 54.03479 1.000 18.90373 263 GLY A N 1
ATOM 3679 C CA . GLY A 1 264 ? 66.74052 39.58781 53.20174 1.000 17.39866 263 GLY A CA 1
ATOM 3680 C C . GLY A 1 264 ? 67.89184 40.34424 53.82163 1.000 17.82185 263 GLY A C 1
ATOM 3681 O O . GLY A 1 264 ? 68.18354 40.21232 55.01609 1.000 14.95587 263 GLY A O 1
ATOM 3702 N N . ALA A 1 266 ? 68.28676 43.58126 54.33587 1.000 14.38291 265 ALA A N 1
ATOM 3703 C CA . ALA A 1 266 ? 67.94224 44.90762 54.80503 1.000 14.79388 265 ALA A CA 1
ATOM 3704 C C . ALA A 1 266 ? 68.55696 45.16958 56.17566 1.000 13.92453 265 ALA A C 1
ATOM 3705 O O . ALA A 1 266 ? 68.66339 44.26587 57.00474 1.000 13.59445 265 ALA A O 1
ATOM 3712 N N . ALA A 1 267 ? 68.96462 46.41252 56.41096 1.000 14.36104 266 ALA A N 1
ATOM 3713 C CA . ALA A 1 267 ? 69.50440 46.78929 57.71238 1.000 15.23163 266 ALA A CA 1
ATOM 3714 C C . ALA A 1 267 ? 68.42431 46.75415 58.78461 1.000 15.31087 266 ALA A C 1
ATOM 3715 O O . ALA A 1 267 ? 67.34762 47.34455 58.63426 1.000 11.79905 266 ALA A O 1
ATOM 3722 N N . THR A 1 268 ? 68.70238 46.03635 59.86421 1.000 13.77918 267 THR A N 1
ATOM 3723 C CA . THR A 1 268 ? 67.75867 45.89251 60.95643 1.000 11.53400 267 THR A CA 1
ATOM 3724 C C . THR A 1 268 ? 68.18628 46.63496 62.20938 1.000 11.46317 267 THR A C 1
ATOM 3725 O O . THR A 1 268 ? 67.33985 46.92768 63.05452 1.000 15.46400 267 THR A O 1
ATOM 3736 N N . GLU A 1 269 ? 69.47192 46.95541 62.33916 1.000 13.66817 268 GLU A N 1
ATOM 3737 C CA . GLU A 1 269 ? 69.99685 47.59551 63.53467 1.000 10.86012 268 GLU A CA 1
ATOM 3738 C C . GLU A 1 269 ? 71.22650 48.42326 63.18077 1.000 10.29126 268 GLU A C 1
ATOM 3739 O O . GLU A 1 269 ? 72.03572 48.03524 62.34169 1.000 11.45296 268 GLU A O 1
ATOM 3751 N N . PHE A 1 270 ? 71.37099 49.54310 63.86045 1.000 14.71236 269 PHE A N 1
ATOM 3752 C CA . PHE A 1 270 ? 72.51159 50.43694 63.75534 1.000 13.57016 269 PHE A CA 1
ATOM 3753 C C . PHE A 1 270 ? 72.84692 50.83213 65.18548 1.000 13.19122 269 PHE A C 1
ATOM 3754 O O . PHE A 1 270 ? 71.93751 51.05505 65.98571 1.000 17.27406 269 PHE A O 1
ATOM 3771 N N . GLY A 1 271 ? 74.13836 50.87658 65.52105 1.000 14.36838 270 GLY A N 1
ATOM 3772 C CA . GLY A 1 271 ? 74.49552 51.31638 66.86342 1.000 12.37881 270 GLY A CA 1
ATOM 3773 C C . GLY A 1 271 ? 75.92625 51.77548 67.03275 1.000 12.68872 270 GLY A C 1
ATOM 3774 O O . GLY A 1 271 ? 76.76482 51.64522 66.14137 1.000 14.02194 270 GLY A O 1
ATOM 3778 N N . LEU A 1 272 ? 76.19270 52.31580 68.22871 1.000 13.92257 271 LEU A N 1
ATOM 3779 C CA . LEU A 1 272 ? 77.48046 52.87786 68.60573 1.000 15.56888 271 LEU A CA 1
ATOM 3780 C C . LEU A 1 272 ? 78.00185 52.12590 69.82054 1.000 17.76906 271 LEU A C 1
ATOM 3781 O O . LEU A 1 272 ? 77.26290 51.93448 70.79098 1.000 16.25521 271 LEU A O 1
ATOM 3797 N N . GLY A 1 273 ? 79.26123 51.69734 69.76995 1.000 18.35919 272 GLY A N 1
ATOM 3798 C CA . GLY A 1 273 ? 79.89177 51.07936 70.93279 1.000 16.69503 272 GLY A CA 1
ATOM 3799 C C . GLY A 1 273 ? 80.33785 52.15226 71.90822 1.000 18.54265 272 GLY A C 1
ATOM 3800 O O . GLY A 1 273 ? 81.05757 53.08290 71.53907 1.000 19.75435 272 GLY A O 1
ATOM 3804 N N . CYS A 1 274 ? 79.91312 52.02977 73.16201 1.000 14.17498 273 CYS A N 1
ATOM 3805 C CA . CYS A 1 274 ? 80.08225 53.12859 74.10543 1.000 13.92457 273 CYS A CA 1
ATOM 3806 C C . CYS A 1 274 ? 81.14637 52.89028 75.15128 1.000 16.20211 273 CYS A C 1
ATOM 3807 O O . CYS A 1 274 ? 81.36124 53.76849 76.00239 1.000 19.62751 273 CYS A O 1
ATOM 3815 N N . ALA A 1 275 ? 81.80525 51.73610 75.13364 1.000 14.11581 274 ALA A N 1
ATOM 3816 C CA . ALA A 1 275 ? 82.71985 51.37741 76.20209 1.000 14.87002 274 ALA A CA 1
ATOM 3817 C C . ALA A 1 275 ? 84.16729 51.57314 75.76141 1.000 15.41466 274 ALA A C 1
ATOM 3818 O O . ALA A 1 275 ? 84.46413 51.75798 74.58240 1.000 22.58726 274 ALA A O 1
ATOM 3825 N N . ASP A 1 276 ? 85.07428 51.52317 76.73473 1.000 18.77275 275 ASP A N 1
ATOM 3826 C CA . ASP A 1 276 ? 86.49726 51.45271 76.44705 1.000 19.68056 275 ASP A CA 1
ATOM 3827 C C . ASP A 1 276 ? 86.80799 50.11211 75.77701 1.000 18.39430 275 ASP A C 1
ATOM 3828 O O . ASP A 1 276 ? 85.92266 49.29928 75.49287 1.000 17.77732 275 ASP A O 1
ATOM 3837 N N . ALA A 1 277 ? 88.08510 49.87593 75.50425 1.000 17.39001 276 ALA A N 1
ATOM 3838 C CA . ALA A 1 277 ? 88.47944 48.65499 74.80499 1.000 18.96569 276 ALA A CA 1
ATOM 3839 C C . ALA A 1 277 ? 89.31308 47.72498 75.68141 1.000 22.94394 276 ALA A C 1
ATOM 3840 O O . ALA A 1 277 ? 89.96707 46.81032 75.16648 1.000 22.09983 276 ALA A O 1
ATOM 3847 N N . GLU A 1 278 ? 89.29277 47.93378 76.99522 1.000 18.33495 277 GLU A N 1
ATOM 3848 C CA . GLU A 1 278 ? 90.11747 47.12708 77.89182 1.000 21.79985 277 GLU A CA 1
ATOM 3849 C C . GLU A 1 278 ? 89.70802 45.66093 77.82377 1.000 19.03957 277 GLU A C 1
ATOM 3850 O O . GLU A 1 278 ? 88.53883 45.31997 78.02746 1.000 17.89307 277 GLU A O 1
ATOM 3862 N N . ALA A 1 279 ? 90.68042 44.79906 77.53850 1.000 19.52475 278 ALA A N 1
ATOM 3863 C CA . ALA A 1 279 ? 90.49180 43.35401 77.37009 1.000 19.24289 278 ALA A CA 1
ATOM 3864 C C . ALA A 1 279 ? 89.53882 43.02320 76.23702 1.000 17.65977 278 ALA A C 1
ATOM 3865 O O . ALA A 1 279 ? 88.97297 41.93208 76.19370 1.000 17.46878 278 ALA A O 1
ATOM 3872 N N . ALA A 1 280 ? 89.30961 43.95755 75.32734 1.000 17.86999 279 ALA A N 1
ATOM 3873 C CA . ALA A 1 280 ? 88.53366 43.66010 74.13778 1.000 17.87933 279 ALA A CA 1
ATOM 3874 C C . ALA A 1 280 ? 89.22973 42.56402 73.32598 1.000 20.54019 279 ALA A C 1
ATOM 3875 O O . ALA A 1 280 ? 90.45836 42.47039 73.26500 1.000 18.95651 279 ALA A O 1
ATOM 3882 N N . GLU A 1 281 ? 88.41513 41.71285 72.71197 1.000 23.48879 280 GLU A N 1
ATOM 3883 C CA . GLU A 1 281 ? 88.89096 40.55892 71.96616 1.000 20.22981 280 GLU A CA 1
ATOM 3884 C C . GLU A 1 281 ? 89.17086 40.92379 70.51098 1.000 18.41617 280 GLU A C 1
ATOM 3885 O O . GLU A 1 281 ? 88.62785 41.90057 69.98340 1.000 14.36073 280 GLU A O 1
ATOM 3897 N N . PRO A 1 282 ? 90.01365 40.15139 69.83132 1.000 21.65461 281 PRO A N 1
ATOM 3898 C CA . PRO A 1 282 ? 90.32028 40.45751 68.42922 1.000 20.64578 281 PRO A CA 1
ATOM 3899 C C . PRO A 1 282 ? 89.18380 40.03752 67.51431 1.000 15.85467 281 PRO A C 1
ATOM 3900 O O . PRO A 1 282 ? 88.42955 39.10314 67.78905 1.000 16.22646 281 PRO A O 1
ATOM 3911 N N . PHE A 1 283 ? 89.03537 40.76300 66.41872 1.000 15.81097 282 PHE A N 1
ATOM 3912 C CA . PHE A 1 283 ? 88.06976 40.33857 65.41809 1.000 15.60934 282 PHE A CA 1
ATOM 3913 C C . PHE A 1 283 ? 88.51175 39.02446 64.80291 1.000 14.40823 282 PHE A C 1
ATOM 3914 O O . PHE A 1 283 ? 89.69154 38.68894 64.79162 1.000 15.52883 282 PHE A O 1
ATOM 3931 N N . GLY A 1 284 ? 87.54242 38.25585 64.34167 1.000 18.15987 283 GLY A N 1
ATOM 3932 C CA . GLY A 1 284 ? 87.79858 36.92368 63.82747 1.000 19.61192 283 GLY A CA 1
ATOM 3933 C C . GLY A 1 284 ? 87.29401 35.83965 64.74405 1.000 16.17071 283 GLY A C 1
ATOM 3934 O O . GLY A 1 284 ? 87.24616 34.67919 64.33519 1.000 18.99943 283 GLY A O 1
ATOM 3938 N N . VAL A 1 285 ? 86.95011 36.17615 65.98238 1.000 14.08018 284 VAL A N 1
ATOM 3939 C CA . VAL A 1 285 ? 86.19549 35.29295 66.86086 1.000 14.51240 284 VAL A CA 1
ATOM 3940 C C . VAL A 1 285 ? 84.82211 35.92407 67.04588 1.000 14.06723 284 VAL A C 1
ATOM 3941 O O . VAL A 1 285 ? 84.65307 37.14488 66.92780 1.000 15.20359 284 VAL A O 1
ATOM 3954 N N . ASN A 1 286 ? 83.82873 35.07750 67.29799 1.000 12.96659 285 ASN A N 1
ATOM 3955 C CA . ASN A 1 286 ? 82.43801 35.51219 67.36909 1.000 13.49280 285 ASN A CA 1
ATOM 3956 C C . ASN A 1 286 ? 82.05956 35.79982 68.82469 1.000 13.55998 285 ASN A C 1
ATOM 3957 O O . ASN A 1 286 ? 81.46044 34.98004 69.53117 1.000 15.32798 285 ASN A O 1
ATOM 3968 N N . SER A 1 287 ? 82.41865 37.00043 69.27598 1.000 17.35513 286 SER A N 1
ATOM 3969 C CA . SER A 1 287 ? 82.16368 37.41965 70.65023 1.000 21.12587 286 SER A CA 1
ATOM 3970 C C . SER A 1 287 ? 81.01640 38.41899 70.68367 1.000 17.51187 286 SER A C 1
ATOM 3971 O O . SER A 1 287 ? 81.01971 39.41379 69.93743 1.000 14.23697 286 SER A O 1
ATOM 3979 N N . LEU A 1 288 ? 80.05430 38.17151 71.56878 1.000 15.93292 287 LEU A N 1
ATOM 3980 C CA . LEU A 1 288 ? 78.91800 39.06438 71.70810 1.000 14.23935 287 LEU A CA 1
ATOM 3981 C C . LEU A 1 288 ? 79.30933 40.42074 72.27229 1.000 14.63504 287 LEU A C 1
ATOM 3982 O O . LEU A 1 288 ? 78.50546 41.35398 72.21793 1.000 20.38089 287 LEU A O 1
ATOM 3998 N N . LEU A 1 289 ? 80.52798 40.57137 72.74270 1.000 13.12111 288 LEU A N 1
ATOM 3999 C CA . LEU A 1 289 ? 80.99208 41.83451 73.30073 1.000 15.86139 288 LEU A CA 1
ATOM 4000 C C . LEU A 1 289 ? 81.70735 42.71037 72.27894 1.000 17.47218 288 LEU A C 1
ATOM 4001 O O . LEU A 1 289 ? 82.19973 43.78727 72.63827 1.000 16.88530 288 LEU A O 1
ATOM 4017 N N . HIS A 1 290 ? 81.73536 42.30888 71.00461 1.000 10.87704 289 HIS A N 1
ATOM 4018 C CA . HIS A 1 290 ? 82.59007 43.01181 70.04906 1.000 13.60317 289 HIS A CA 1
ATOM 4019 C C . HIS A 1 290 ? 82.08220 44.41105 69.70898 1.000 11.91397 289 HIS A C 1
ATOM 4020 O O . HIS A 1 290 ? 82.87727 45.28417 69.34350 1.000 12.78740 289 HIS A O 1
ATOM 4034 N N . LYS A 1 291 ? 80.77929 44.64736 69.81569 1.000 9.93328 290 LYS A N 1
ATOM 4035 C CA . LYS A 1 291 ? 80.22943 45.94109 69.44558 1.000 10.84016 290 LYS A CA 1
ATOM 4036 C C . LYS A 1 291 ? 80.56161 47.02134 70.46524 1.000 14.12657 290 LYS A C 1
ATOM 4037 O O . LYS A 1 291 ? 80.53035 48.21076 70.13396 1.000 14.32347 290 LYS A O 1
ATOM 4056 N N . SER A 1 292 ? 80.84804 46.63119 71.70547 1.000 13.02873 291 SER A N 1
ATOM 4057 C CA . SER A 1 292 ? 80.88719 47.56421 72.81407 1.000 13.98001 291 SER A CA 1
ATOM 4058 C C . SER A 1 292 ? 82.15254 48.42006 72.81021 1.000 14.99511 291 SER A C 1
ATOM 4059 O O . SER A 1 292 ? 82.14039 49.54592 73.31913 1.000 18.77013 291 SER A O 1
ATOM 4067 N N . ALA A 1 293 ? 83.24953 47.89825 72.26390 1.000 14.66610 292 ALA A N 1
ATOM 4068 C CA . ALA A 1 293 ? 84.56151 48.53233 72.38814 1.000 18.70806 292 ALA A CA 1
ATOM 4069 C C . ALA A 1 293 ? 84.82190 49.67755 71.41795 1.000 17.71646 292 ALA A C 1
ATOM 4070 O O . ALA A 1 293 ? 85.93377 49.80259 70.89558 1.000 21.59739 292 ALA A O 1
ATOM 4077 N N . GLY A 1 294 ? 83.82987 50.52405 71.18130 1.000 16.97909 293 GLY A N 1
ATOM 4078 C CA . GLY A 1 294 ? 84.02498 51.72711 70.40005 1.000 18.62218 293 GLY A CA 1
ATOM 4079 C C . GLY A 1 294 ? 83.51128 51.59488 68.97592 1.000 16.89761 293 GLY A C 1
ATOM 4080 O O . GLY A 1 294 ? 83.11558 50.52630 68.50742 1.000 13.75072 293 GLY A O 1
ATOM 4084 N N . GLY A 1 295 ? 83.54209 52.70726 68.26498 1.000 15.23028 294 GLY A N 1
ATOM 4085 C CA . GLY A 1 295 ? 83.16844 52.69118 66.86310 1.000 17.81839 294 GLY A CA 1
ATOM 4086 C C . GLY A 1 295 ? 81.66977 52.57018 66.66376 1.000 14.36746 294 GLY A C 1
ATOM 4087 O O . GLY A 1 295 ? 80.86808 53.07297 67.45356 1.000 12.18822 294 GLY A O 1
ATOM 4091 N N . ALA A 1 296 ? 81.29561 51.92830 65.56163 1.000 11.88957 295 ALA A N 1
ATOM 4092 C CA . ALA A 1 296 ? 79.89002 51.80948 65.21304 1.000 11.09152 295 ALA A CA 1
ATOM 4093 C C . ALA A 1 296 ? 79.71241 50.52354 64.42781 1.000 10.25770 295 ALA A C 1
ATOM 4094 O O . ALA A 1 296 ? 80.67782 49.94589 63.93556 1.000 11.86629 295 ALA A O 1
ATOM 4101 N N . TYR A 1 297 ? 78.46504 50.07847 64.33203 1.000 11.97063 296 TYR A N 1
ATOM 4102 C CA . TYR A 1 297 ? 78.15522 48.84923 63.62724 1.000 10.87262 296 TYR A CA 1
ATOM 4103 C C . TYR A 1 297 ? 76.80726 48.97888 62.94249 1.000 9.16733 296 TYR A C 1
ATOM 4104 O O . TYR A 1 297 ? 75.96369 49.77993 63.33254 1.000 9.45478 296 TYR A O 1
ATOM 4122 N N . ILE A 1 298 ? 76.62579 48.17901 61.90455 1.000 10.07505 297 ILE A N 1
ATOM 4123 C CA . ILE A 1 298 ? 75.37416 48.08301 61.16685 1.000 11.35561 297 ILE A CA 1
ATOM 4124 C C . ILE A 1 298 ? 75.06393 46.60207 61.01930 1.000 10.84935 297 ILE A C 1
ATOM 4125 O O . ILE A 1 298 ? 75.95796 45.80024 60.72621 1.000 9.82883 297 ILE A O 1
ATOM 4141 N N . GLY A 1 299 ? 73.80344 46.24206 61.23310 1.000 13.64093 298 GLY A N 1
ATOM 4142 C CA . GLY A 1 299 ? 73.42397 44.85049 61.33734 1.000 12.44714 298 GLY A CA 1
ATOM 4143 C C . GLY A 1 299 ? 72.27405 44.49666 60.40786 1.000 12.34476 298 GLY A C 1
ATOM 4144 O O . GLY A 1 299 ? 71.42167 45.32951 60.11008 1.000 10.85650 298 GLY A O 1
ATOM 4148 N N . ILE A 1 300 ? 72.27115 43.23340 59.97916 1.000 10.58927 299 ILE A N 1
ATOM 4149 C CA . ILE A 1 300 ? 71.15953 42.65208 59.23095 1.000 12.66221 299 ILE A CA 1
ATOM 4150 C C . ILE A 1 300 ? 70.62772 41.44632 60.00836 1.000 13.23391 299 ILE A C 1
ATOM 4151 O O . ILE A 1 300 ? 71.27105 40.94887 60.93193 1.000 10.55343 299 ILE A O 1
ATOM 4167 N N . GLY A 1 301 ? 69.42996 40.98209 59.61148 1.000 14.98254 300 GLY A N 1
ATOM 4168 C CA . GLY A 1 301 ? 68.84037 39.78747 60.17612 1.000 12.69738 300 GLY A CA 1
ATOM 4169 C C . GLY A 1 301 ? 68.23491 40.02973 61.55705 1.000 13.61657 300 GLY A C 1
ATOM 4170 O O . GLY A 1 301 ? 68.44232 41.03144 62.23690 1.000 11.67985 300 GLY A O 1
ATOM 4174 N N . LYS A 1 302 ? 67.43613 39.04020 61.97062 1.000 16.36615 301 LYS A N 1
ATOM 4175 C CA . LYS A 1 302 ? 66.78289 39.08189 63.27959 1.000 17.33166 301 LYS A CA 1
ATOM 4176 C C . LYS A 1 302 ? 67.20692 37.93315 64.18506 1.000 19.19723 301 LYS A C 1
ATOM 4177 O O . LYS A 1 302 ? 66.76306 37.86324 65.33863 1.000 18.30157 301 LYS A O 1
ATOM 4196 N N . GLY A 1 303 ? 68.01041 37.00424 63.67654 1.000 15.44156 302 GLY A N 1
ATOM 4197 C CA . GLY A 1 303 ? 68.40761 35.85436 64.44062 1.000 14.13870 302 GLY A CA 1
ATOM 4198 C C . GLY A 1 303 ? 67.40861 34.72614 64.41877 1.000 15.52863 302 GLY A C 1
ATOM 4199 O O . GLY A 1 303 ? 67.50177 33.81108 65.23078 1.000 15.15561 302 GLY A O 1
ATOM 4203 N N . LEU A 1 304 ? 66.45891 34.75034 63.48683 1.000 18.29988 303 LEU A N 1
ATOM 4204 C CA . LEU A 1 304 ? 65.36512 33.78548 63.44761 1.000 16.85662 303 LEU A CA 1
ATOM 4205 C C . LEU A 1 304 ? 65.46446 32.86526 62.23870 1.000 15.87784 303 LEU A C 1
ATOM 4206 O O . LEU A 1 304 ? 65.64183 31.64990 62.38854 1.000 14.59015 303 LEU A O 1
ATOM 4222 N N . ARG A 1 305 ? 65.38519 33.42717 61.03247 1.000 15.84569 304 ARG A N 1
ATOM 4223 C CA . ARG A 1 305 ? 65.71629 32.70499 59.81868 1.000 19.07342 304 ARG A CA 1
ATOM 4224 C C . ARG A 1 305 ? 66.90196 33.30191 59.06972 1.000 15.41817 304 ARG A C 1
ATOM 4225 O O . ARG A 1 305 ? 67.31519 32.72833 58.04768 1.000 16.66056 304 ARG A O 1
ATOM 4246 N N . ILE A 1 306 ? 67.43824 34.42685 59.54080 1.000 12.23984 305 ILE A N 1
ATOM 4247 C CA . ILE A 1 306 ? 68.74735 34.93437 59.15007 1.000 12.31557 305 ILE A CA 1
ATOM 4248 C C . ILE A 1 306 ? 69.46478 35.26360 60.45362 1.000 11.83099 305 ILE A C 1
ATOM 4249 O O . ILE A 1 306 ? 68.86700 35.92747 61.31608 1.000 10.79068 305 ILE A O 1
ATOM 4265 N N . PRO A 1 307 ? 70.70993 34.83960 60.66433 1.000 11.46135 306 PRO A N 1
ATOM 4266 C CA . PRO A 1 307 ? 71.40940 35.25086 61.88819 1.000 12.55438 306 PRO A CA 1
ATOM 4267 C C . PRO A 1 307 ? 71.44295 36.76219 61.93713 1.000 12.00731 306 PRO A C 1
ATOM 4268 O O . PRO A 1 307 ? 71.48022 37.43546 60.89731 1.000 9.91024 306 PRO A O 1
ATOM 4279 N N . HIS A 1 308 ? 71.39498 37.30888 63.14478 1.000 9.09977 307 HIS A N 1
ATOM 4280 C CA . HIS A 1 308 ? 71.60042 38.73822 63.26943 1.000 10.76963 307 HIS A CA 1
ATOM 4281 C C . HIS A 1 308 ? 73.10475 38.97893 63.15792 1.000 11.42037 307 HIS A C 1
ATOM 4282 O O . HIS A 1 308 ? 73.87160 38.60018 64.05401 1.000 12.55300 307 HIS A O 1
ATOM 4296 N N . ILE A 1 309 ? 73.52330 39.58423 62.04713 1.000 12.23194 308 ILE A N 1
ATOM 4297 C CA . ILE A 1 309 ? 74.92714 39.77604 61.70012 1.000 14.08846 308 ILE A CA 1
ATOM 4298 C C . ILE A 1 309 ? 75.25872 41.25465 61.83981 1.000 14.23154 308 ILE A C 1
ATOM 4299 O O . ILE A 1 309 ? 74.61567 42.09099 61.19830 1.000 14.22496 308 ILE A O 1
ATOM 4315 N N . ASP A 1 310 ? 76.28579 41.57551 62.63598 1.000 14.41685 309 ASP A N 1
ATOM 4316 C CA . ASP A 1 310 ? 76.70769 42.95452 62.88265 1.000 11.66289 309 ASP A CA 1
ATOM 4317 C C . ASP A 1 310 ? 78.09505 43.16430 62.27849 1.000 13.17686 309 ASP A C 1
ATOM 4318 O O . ASP A 1 310 ? 79.06111 42.46534 62.63603 1.000 11.22998 309 ASP A O 1
ATOM 4327 N N . PHE A 1 311 ? 78.18379 44.10778 61.34189 1.000 10.48117 310 PHE A N 1
ATOM 4328 C CA . PHE A 1 311 ? 79.45006 44.52604 60.75531 1.000 10.92787 310 PHE A CA 1
ATOM 4329 C C . PHE A 1 311 ? 79.95460 45.71792 61.55775 1.000 11.15695 310 PHE A C 1
ATOM 4330 O O . PHE A 1 311 ? 79.25446 46.73836 61.66213 1.000 9.53814 310 PHE A O 1
ATOM 4347 N N . ILE A 1 312 ? 81.17690 45.61573 62.06999 1.000 12.47104 311 ILE A N 1
ATOM 4348 C CA . ILE A 1 312 ? 81.65614 46.48875 63.13507 1.000 10.87201 311 ILE A CA 1
ATOM 4349 C C . ILE A 1 312 ? 82.90133 47.22883 62.66716 1.000 12.18516 311 ILE A C 1
ATOM 4350 O O . ILE A 1 312 ? 83.87987 46.60100 62.26132 1.000 12.55567 311 ILE A O 1
ATOM 4366 N N . ALA A 1 313 ? 82.87110 48.54823 62.74440 1.000 11.21776 312 ALA A N 1
ATOM 4367 C CA . ALA A 1 313 ? 84.02892 49.39707 62.47950 1.000 13.27039 312 ALA A CA 1
ATOM 4368 C C . ALA A 1 313 ? 84.45260 49.98122 63.82149 1.000 14.38583 312 ALA A C 1
ATOM 4369 O O . ALA A 1 313 ? 83.89915 50.98665 64.27085 1.000 12.19241 312 ALA A O 1
ATOM 4376 N N . ARG A 1 314 ? 85.42058 49.32507 64.47843 1.000 14.93225 313 ARG A N 1
ATOM 4377 C CA . ARG A 1 314 ? 85.75574 49.68201 65.86009 1.000 13.95570 313 ARG A CA 1
ATOM 4378 C C . ARG A 1 314 ? 86.33914 51.08467 65.95961 1.000 15.96511 313 ARG A C 1
ATOM 4379 O O . ARG A 1 314 ? 86.14114 51.76611 66.97226 1.000 16.30505 313 ARG A O 1
ATOM 4400 N N . GLY A 1 315 ? 87.02872 51.55005 64.92593 1.000 17.77341 314 GLY A N 1
ATOM 4401 C CA . GLY A 1 315 ? 87.61001 52.88036 64.95221 1.000 17.28281 314 GLY A CA 1
ATOM 4402 C C . GLY A 1 315 ? 86.83985 53.93633 64.19209 1.000 18.80939 314 GLY A C 1
ATOM 4403 O O . GLY A 1 315 ? 87.38606 55.01675 63.93133 1.000 20.19983 314 GLY A O 1
ATOM 4407 N N . ALA A 1 316 ? 85.59195 53.66642 63.82395 1.000 19.21890 315 ALA A N 1
ATOM 4408 C CA . ALA A 1 316 ? 84.84712 54.61567 63.01638 1.000 19.87798 315 ALA A CA 1
ATOM 4409 C C . ALA A 1 316 ? 84.55833 55.87879 63.81289 1.000 15.92323 315 ALA A C 1
ATOM 4410 O O . ALA A 1 316 ? 84.39874 55.84881 65.03695 1.000 21.39846 315 ALA A O 1
ATOM 4417 N N . THR A 1 317 ? 84.48018 56.99791 63.10827 1.000 19.38042 316 THR A N 1
ATOM 4418 C CA . THR A 1 317 ? 84.06711 58.24739 63.72769 1.000 19.42774 316 THR A CA 1
ATOM 4419 C C . THR A 1 317 ? 82.62432 58.54361 63.34005 1.000 19.00672 316 THR A C 1
ATOM 4420 O O . THR A 1 317 ? 82.13808 58.10290 62.29450 1.000 18.17457 316 THR A O 1
ATOM 4431 N N . ILE A 1 318 ? 81.93550 59.28195 64.20756 1.000 17.92499 317 ILE A N 1
ATOM 4432 C CA . ILE A 1 318 ? 80.49074 59.43776 64.12110 1.000 19.15061 317 ILE A CA 1
ATOM 4433 C C . ILE A 1 318 ? 80.13671 60.91690 64.12947 1.000 19.79571 317 ILE A C 1
ATOM 4434 O O . ILE A 1 318 ? 80.63511 61.67433 64.96492 1.000 26.42131 317 ILE A O 1
ATOM 4450 N N . ARG A 1 319 ? 79.25491 61.32283 63.22197 1.000 19.65074 318 ARG A N 1
ATOM 4451 C CA . ARG A 1 319 ? 78.77178 62.69558 63.17829 1.000 21.47352 318 ARG A CA 1
ATOM 4452 C C . ARG A 1 319 ? 77.25320 62.66709 63.15806 1.000 22.12360 318 ARG A C 1
ATOM 4453 O O . ARG A 1 319 ? 76.64853 61.94642 62.35465 1.000 20.33116 318 ARG A O 1
ATOM 4474 N N . PHE A 1 320 ? 76.64664 63.43322 64.04753 1.000 25.89259 319 PHE A N 1
ATOM 4475 C CA . PHE A 1 320 ? 75.19871 63.52983 64.15234 1.000 25.31518 319 PHE A CA 1
ATOM 4476 C C . PHE A 1 320 ? 74.73865 64.79287 63.44175 1.000 29.66207 319 PHE A C 1
ATOM 4477 O O . PHE A 1 320 ? 75.28467 65.87536 63.67859 1.000 25.81620 319 PHE A O 1
ATOM 4494 N N . ILE A 1 321 ? 73.73953 64.65270 62.58231 1.000 26.48488 320 ILE A N 1
ATOM 4495 C CA . ILE A 1 321 ? 73.22947 65.74880 61.76270 1.000 28.13564 320 ILE A CA 1
ATOM 4496 C C . ILE A 1 321 ? 71.85943 66.14389 62.30068 1.000 27.22301 320 ILE A C 1
ATOM 4497 O O . ILE A 1 321 ? 70.92344 65.33607 62.24028 1.000 30.15286 320 ILE A O 1
ATOM 4513 N N . PRO A 1 322 ? 71.68446 67.37579 62.79681 1.000 29.22144 321 PRO A N 1
ATOM 4514 C CA . PRO A 1 322 ? 70.40275 67.84368 63.34571 1.000 30.47463 321 PRO A CA 1
ATOM 4515 C C . PRO A 1 322 ? 69.22461 67.83973 62.37564 1.000 31.18796 321 PRO A C 1
ATOM 4516 O O . PRO A 1 322 ? 69.39467 68.27939 61.23342 1.000 32.07823 321 PRO A O 1
ATOM 4527 N N . ILE B 1 17 ? 49.95602 32.48993 53.13800 1.000 39.02935 16 ILE B N 1
ATOM 4528 C CA . ILE B 1 17 ? 49.71372 31.85442 51.85218 1.000 43.84162 16 ILE B CA 1
ATOM 4529 C C . ILE B 1 17 ? 48.68430 30.72139 52.00261 1.000 39.57912 16 ILE B C 1
ATOM 4530 O O . ILE B 1 17 ? 48.14277 30.21916 51.00351 1.000 46.68424 16 ILE B O 1
ATOM 4562 N N . ASN B 1 19 ? 45.03301 29.39232 54.00236 1.000 30.09927 18 ASN B N 1
ATOM 4563 C CA . ASN B 1 19 ? 43.83526 29.77489 54.73136 1.000 29.39188 18 ASN B CA 1
ATOM 4564 C C . ASN B 1 19 ? 43.60547 28.86748 55.93582 1.000 24.53573 18 ASN B C 1
ATOM 4565 O O . ASN B 1 19 ? 43.93086 27.67674 55.91937 1.000 24.51446 18 ASN B O 1
ATOM 4576 N N . ALA B 1 20 ? 43.01899 29.43762 56.98628 1.000 22.33947 19 ALA B N 1
ATOM 4577 C CA . ALA B 1 20 ? 42.66011 28.63089 58.14587 1.000 25.83441 19 ALA B CA 1
ATOM 4578 C C . ALA B 1 20 ? 41.65491 27.55175 57.76377 1.000 21.87770 19 ALA B C 1
ATOM 4579 O O . ALA B 1 20 ? 41.74219 26.41407 58.24403 1.000 19.57855 19 ALA B O 1
ATOM 4586 N N . SER B 1 21 ? 40.69278 27.89123 56.89839 1.000 22.48088 20 SER B N 1
ATOM 4587 C CA . SER B 1 21 ? 39.66129 26.92828 56.53113 1.000 23.92099 20 SER B CA 1
ATOM 4588 C C . SER B 1 21 ? 40.26621 25.70303 55.85574 1.000 23.66649 20 SER B C 1
ATOM 4589 O O . SER B 1 21 ? 39.84262 24.57049 56.11720 1.000 21.97562 20 SER B O 1
ATOM 4597 N N . ASP B 1 22 ? 41.25682 25.91430 54.98378 1.000 23.41049 21 ASP B N 1
ATOM 4598 C CA . ASP B 1 22 ? 41.92095 24.79925 54.32009 1.000 23.39441 21 ASP B CA 1
ATOM 4599 C C . ASP B 1 22 ? 42.72333 23.96115 55.31035 1.000 22.29649 21 ASP B C 1
ATOM 4600 O O . ASP B 1 22 ? 42.72931 22.72890 55.20947 1.000 21.59405 21 ASP B O 1
ATOM 4609 N N . PHE B 1 23 ? 43.37771 24.60922 56.28393 1.000 18.25587 22 PHE B N 1
ATOM 4610 C CA . PHE B 1 23 ? 44.08467 23.87313 57.32617 1.000 17.25629 22 PHE B CA 1
ATOM 4611 C C . PHE B 1 23 ? 43.13692 22.92395 58.04282 1.000 16.76537 22 PHE B C 1
ATOM 4612 O O . PHE B 1 23 ? 43.44438 21.74401 58.22562 1.000 14.85191 22 PHE B O 1
ATOM 4629 N N . TYR B 1 24 ? 41.98130 23.44187 58.49580 1.000 19.72047 23 TYR B N 1
ATOM 4630 C CA . TYR B 1 24 ? 41.06443 22.60704 59.25835 1.000 19.43544 23 TYR B CA 1
ATOM 4631 C C . TYR B 1 24 ? 40.51431 21.47416 58.39854 1.000 19.38699 23 TYR B C 1
ATOM 4632 O O . TYR B 1 24 ? 40.32349 20.36349 58.89553 1.000 16.15482 23 TYR B O 1
ATOM 4650 N N . ALA B 1 25 ? 40.24840 21.74261 57.11168 1.000 18.38123 24 ALA B N 1
ATOM 4651 C CA . ALA B 1 25 ? 39.75912 20.70114 56.21251 1.000 21.06500 24 ALA B CA 1
ATOM 4652 C C . ALA B 1 25 ? 40.79954 19.60401 56.01912 1.000 19.89199 24 ALA B C 1
ATOM 4653 O O . ALA B 1 25 ? 40.47614 18.41687 56.10975 1.000 18.41525 24 ALA B O 1
ATOM 4660 N N . LEU B 1 26 ? 42.05536 19.97789 55.78773 1.000 20.54457 25 LEU B N 1
ATOM 4661 C CA . LEU B 1 26 ? 43.11636 18.98316 55.72402 1.000 18.87218 25 LEU B CA 1
ATOM 4662 C C . LEU B 1 26 ? 43.20963 18.18283 57.01786 1.000 16.20004 25 LEU B C 1
ATOM 4663 O O . LEU B 1 26 ? 43.41936 16.96381 56.97889 1.000 20.37531 25 LEU B O 1
ATOM 4679 N N . LEU B 1 27 ? 43.07450 18.84901 58.16901 1.000 19.69631 26 LEU B N 1
ATOM 4680 C CA . LEU B 1 27 ? 43.15972 18.14791 59.45138 1.000 20.24431 26 LEU B CA 1
ATOM 4681 C C . LEU B 1 27 ? 42.05714 17.10930 59.57512 1.000 19.29364 26 LEU B C 1
ATOM 4682 O O . LEU B 1 27 ? 42.30534 15.96915 59.97730 1.000 18.26644 26 LEU B O 1
ATOM 4698 N N . ARG B 1 28 ? 40.81904 17.49248 59.23890 1.000 19.28376 27 ARG B N 1
ATOM 4699 C CA . ARG B 1 28 ? 39.71894 16.53999 59.26594 1.000 22.41538 27 ARG B CA 1
ATOM 4700 C C . ARG B 1 28 ? 39.96166 15.36718 58.32718 1.000 23.96506 27 ARG B C 1
ATOM 4701 O O . ARG B 1 28 ? 39.51580 14.25124 58.61615 1.000 23.07174 27 ARG B O 1
ATOM 4722 N N . GLY B 1 29 ? 40.63748 15.60537 57.19820 1.000 18.02462 28 GLY B N 1
ATOM 4723 C CA . GLY B 1 29 ? 40.95104 14.55985 56.25473 1.000 19.12185 28 GLY B CA 1
ATOM 4724 C C . GLY B 1 29 ? 42.18052 13.74562 56.58865 1.000 18.62258 28 GLY B C 1
ATOM 4725 O O . GLY B 1 29 ? 42.62341 12.94387 55.76658 1.000 19.69018 28 GLY B O 1
ATOM 4729 N N . ARG B 1 30 ? 42.76631 13.95220 57.76568 1.000 17.32790 29 ARG B N 1
ATOM 4730 C CA . ARG B 1 30 ? 44.03992 13.32592 58.12974 1.000 17.29502 29 ARG B CA 1
ATOM 4731 C C . ARG B 1 30 ? 45.10757 13.58464 57.08010 1.000 20.61892 29 ARG B C 1
ATOM 4732 O O . ARG B 1 30 ? 45.91074 12.71328 56.76115 1.000 23.52181 29 ARG B O 1
ATOM 4753 N N . GLY B 1 31 ? 45.08531 14.77159 56.49410 1.000 21.92232 30 GLY B N 1
ATOM 4754 C CA . GLY B 1 31 ? 45.95157 15.10301 55.38951 1.000 23.73896 30 GLY B CA 1
ATOM 4755 C C . GLY B 1 31 ? 47.23768 15.78849 55.77570 1.000 22.25554 30 GLY B C 1
ATOM 4756 O O . GLY B 1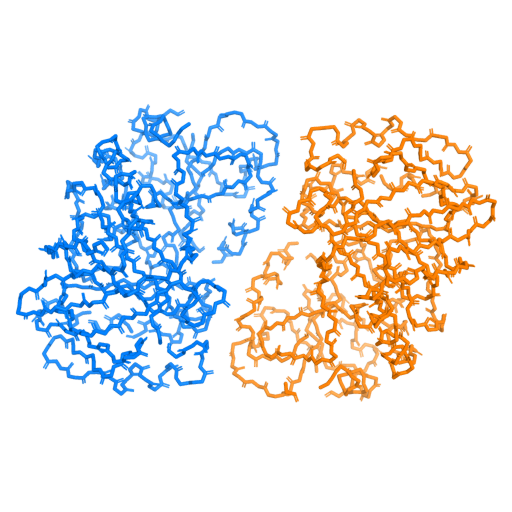 31 ? 47.91535 16.31394 54.88987 1.000 22.26334 30 GLY B O 1
ATOM 4777 N N . PRO B 1 33 ? 50.65736 15.75155 58.93492 1.000 17.27681 32 PRO B N 1
ATOM 4778 C CA . PRO B 1 33 ? 51.21917 15.07520 60.11604 1.000 18.76405 32 PRO B CA 1
ATOM 4779 C C . PRO B 1 33 ? 50.91454 15.83331 61.40066 1.000 12.97796 32 PRO B C 1
ATOM 4780 O O . PRO B 1 33 ? 50.72625 17.04983 61.40690 1.000 14.21875 32 PRO B O 1
ATOM 4791 N N . VAL B 1 34 ? 50.86989 15.08983 62.49897 1.000 14.77793 33 VAL B N 1
ATOM 4792 C CA . VAL B 1 34 ? 50.70042 15.66169 63.82681 1.000 16.01708 33 VAL B CA 1
ATOM 4793 C C . VAL B 1 34 ? 52.02309 15.48432 64.55439 1.000 12.82448 33 VAL B C 1
ATOM 4794 O O . VAL B 1 34 ? 52.51022 14.36164 64.70849 1.000 12.90072 33 VAL B O 1
ATOM 4807 N N . VAL B 1 35 ? 52.62600 16.58197 64.93508 1.000 11.56850 34 VAL B N 1
ATOM 4808 C CA . VAL B 1 35 ? 53.87848 16.56945 65.66697 1.000 12.87599 34 VAL B CA 1
ATOM 4809 C C . VAL B 1 35 ? 53.54309 16.54097 67.14991 1.000 13.46988 34 VAL B C 1
ATOM 4810 O O . VAL B 1 35 ? 52.77610 17.37424 67.63888 1.000 16.41261 34 VAL B O 1
ATOM 4823 N N . VAL B 1 36 ? 54.06328 15.55076 67.85723 1.000 12.23903 35 VAL B N 1
ATOM 4824 C CA . VAL B 1 36 ? 53.64104 15.31165 69.22992 1.000 15.23051 35 VAL B CA 1
ATOM 4825 C C . VAL B 1 36 ? 54.87684 15.16975 70.10683 1.000 17.79693 35 VAL B C 1
ATOM 4826 O O . VAL B 1 36 ? 55.85314 14.51747 69.72626 1.000 15.73847 35 VAL B O 1
ATOM 4839 N N . ASP B 1 37 ? 54.83443 15.77000 71.28588 1.000 14.45133 36 ASP B N 1
ATOM 4840 C CA . ASP B 1 37 ? 56.01121 15.79228 72.14320 1.000 17.26011 36 ASP B CA 1
ATOM 4841 C C . ASP B 1 37 ? 56.01410 14.69175 73.20023 1.000 22.63240 36 ASP B C 1
ATOM 4842 O O . ASP B 1 37 ? 56.84531 14.73624 74.11356 1.000 29.06617 36 ASP B O 1
ATOM 4851 N N . ASP B 1 38 ? 55.10963 13.72612 73.11975 1.000 19.17913 37 ASP B N 1
ATOM 4852 C CA . ASP B 1 38 ? 55.07333 12.66657 74.12169 1.000 21.72899 37 ASP B CA 1
ATOM 4853 C C . ASP B 1 38 ? 54.62523 11.36535 73.47935 1.000 18.21385 37 ASP B C 1
ATOM 4854 O O . ASP B 1 38 ? 53.65936 11.36190 72.72604 1.000 19.68453 37 ASP B O 1
ATOM 4863 N N . ALA B 1 39 ? 55.29304 10.25984 73.83310 1.000 23.61617 38 ALA B N 1
ATOM 4864 C CA . ALA B 1 39 ? 55.05504 8.98824 73.15495 1.000 32.66401 38 ALA B CA 1
ATOM 4865 C C . ALA B 1 39 ? 53.62845 8.49099 73.36638 1.000 30.65092 38 ALA B C 1
ATOM 4866 O O . ALA B 1 39 ? 52.95934 8.07387 72.41401 1.000 31.06264 38 ALA B O 1
ATOM 4873 N N . GLU B 1 40 ? 53.14897 8.50538 74.61188 1.000 24.56544 39 GLU B N 1
ATOM 4874 C CA . GLU B 1 40 ? 51.79230 8.03825 74.87656 1.000 22.22133 39 GLU B CA 1
ATOM 4875 C C . GLU B 1 40 ? 50.77661 8.88813 74.12543 1.000 23.39543 39 GLU B C 1
ATOM 4876 O O . GLU B 1 40 ? 49.84765 8.35533 73.50590 1.000 27.07085 39 GLU B O 1
ATOM 4888 N N . ALA B 1 41 ? 50.94817 10.21221 74.14548 1.000 19.00838 40 ALA B N 1
ATOM 4889 C CA . ALA B 1 41 ? 50.07393 11.07407 73.36252 1.000 18.56356 40 ALA B CA 1
ATOM 4890 C C . ALA B 1 41 ? 50.15453 10.73101 71.87455 1.000 18.06907 40 ALA B C 1
ATOM 4891 O O . ALA B 1 41 ? 49.13979 10.73347 71.17508 1.000 18.91470 40 ALA B O 1
ATOM 4898 N N . ALA B 1 42 ? 51.34087 10.38896 71.38191 1.000 18.00021 41 ALA B N 1
ATOM 4899 C CA . ALA B 1 42 ? 51.46987 10.08058 69.96057 1.000 21.89148 41 ALA B CA 1
ATOM 4900 C C . ALA B 1 42 ? 50.65069 8.84257 69.59549 1.000 23.24921 41 ALA B C 1
ATOM 4901 O O . ALA B 1 42 ? 49.95983 8.82673 68.57038 1.000 25.87771 41 ALA B O 1
ATOM 4908 N N . ALA B 1 43 ? 50.69348 7.81080 70.44047 1.000 22.95986 42 ALA B N 1
ATOM 4909 C CA . ALA B 1 43 ? 49.90216 6.60667 70.20172 1.000 21.85858 42 ALA B CA 1
ATOM 4910 C C . ALA B 1 43 ? 48.41905 6.93012 70.08008 1.000 23.34755 42 ALA B C 1
ATOM 4911 O O . ALA B 1 43 ? 47.72725 6.41446 69.18765 1.000 23.16788 42 ALA B O 1
ATOM 4918 N N . VAL B 1 44 ? 47.91880 7.79330 70.95774 1.000 20.11205 43 VAL B N 1
ATOM 4919 C CA . VAL B 1 44 ? 46.50932 8.16750 70.94111 1.000 19.85599 43 VAL B CA 1
ATOM 4920 C C . VAL B 1 44 ? 46.15173 8.87604 69.64290 1.000 20.66143 43 VAL B C 1
ATOM 4921 O O . VAL B 1 44 ? 45.09445 8.62802 69.04410 1.000 23.26743 43 VAL B O 1
ATOM 4934 N N . VAL B 1 45 ? 47.01380 9.79204 69.20679 1.000 19.89428 44 VAL B N 1
ATOM 4935 C CA . VAL B 1 45 ? 46.77210 10.52129 67.96814 1.000 18.74585 44 VAL B CA 1
ATOM 4936 C C . VAL B 1 45 ? 46.76721 9.57378 66.77465 1.000 22.43683 44 VAL B C 1
ATOM 4937 O O . VAL B 1 45 ? 45.92440 9.68844 65.87588 1.000 20.68715 44 VAL B O 1
ATOM 4950 N N . SER B 1 46 ? 47.71354 8.63452 66.73635 1.000 16.83368 45 SER B N 1
ATOM 4951 C CA . SER B 1 46 ? 47.68871 7.62326 65.69590 1.000 19.60532 45 SER B CA 1
ATOM 4952 C C . SER B 1 46 ? 46.37945 6.85166 65.67371 1.000 21.75397 45 SER B C 1
ATOM 4953 O O . SER B 1 46 ? 45.92664 6.43048 64.59705 1.000 21.68984 45 SER B O 1
ATOM 4961 N N . GLU B 1 47 ? 45.78355 6.60927 66.84055 1.000 19.33598 46 GLU B N 1
ATOM 4962 C CA . GLU B 1 47 ? 44.55279 5.83376 66.88256 1.000 22.05695 46 GLU B CA 1
ATOM 4963 C C . GLU B 1 47 ? 43.40424 6.56311 66.19999 1.000 20.50759 46 GLU B C 1
ATOM 4964 O O . GLU B 1 47 ? 42.39055 5.92952 65.88372 1.000 25.65527 46 GLU B O 1
ATOM 4976 N N . LEU B 1 48 ? 43.56388 7.84975 65.92890 1.000 20.74377 47 LEU B N 1
ATOM 4977 C CA . LEU B 1 48 ? 42.62273 8.60141 65.11341 1.000 25.18112 47 LEU B CA 1
ATOM 4978 C C . LEU B 1 48 ? 42.99156 8.60686 63.63441 1.000 26.06925 47 LEU B C 1
ATOM 4979 O O . LEU B 1 48 ? 42.30700 9.27708 62.84438 1.000 26.04661 47 LEU B O 1
ATOM 4995 N N . GLY B 1 49 ? 44.06565 7.92097 63.25001 1.000 22.37397 48 GLY B N 1
ATOM 4996 C CA . GLY B 1 49 ? 44.43364 7.80199 61.84894 1.000 24.26329 48 GLY B CA 1
ATOM 4997 C C . GLY B 1 49 ? 45.50798 8.73784 61.33994 1.000 20.92539 48 GLY B C 1
ATOM 4998 O O . GLY B 1 49 ? 45.79135 8.72389 60.12818 1.000 22.81964 48 GLY B O 1
ATOM 5002 N N . PHE B 1 50 ? 46.13410 9.52110 62.21251 1.000 17.30180 49 PHE B N 1
ATOM 5003 C CA . PHE B 1 50 ? 47.12869 10.48522 61.77740 1.000 16.30004 49 PHE B CA 1
ATOM 5004 C C . PHE B 1 50 ? 48.53147 9.89634 61.74795 1.000 17.94879 49 PHE B C 1
ATOM 5005 O O . PHE B 1 50 ? 48.87925 9.01214 62.53882 1.000 17.57909 49 PHE B O 1
ATOM 5022 N N . ARG B 1 51 ? 49.34448 10.40016 60.82096 1.000 16.93800 50 ARG B N 1
ATOM 5023 C CA . ARG B 1 51 ? 50.77856 10.17164 60.90211 1.000 17.39122 50 ARG B CA 1
ATOM 5024 C C . ARG B 1 51 ? 51.35145 11.09449 61.97141 1.000 16.14539 50 ARG B C 1
ATOM 5025 O O . ARG B 1 51 ? 51.12734 12.30703 61.93697 1.000 17.50183 50 ARG B O 1
ATOM 5046 N N . THR B 1 52 ? 52.05751 10.52839 62.93731 1.000 17.13804 51 THR B N 1
ATOM 5047 C CA . THR B 1 52 ? 52.63803 11.33089 64.00343 1.000 16.70424 51 THR B CA 1
ATOM 5048 C C . THR B 1 52 ? 54.15166 11.35546 63.84962 1.000 16.27459 51 THR B C 1
ATOM 5049 O O . THR B 1 52 ? 54.76525 10.37077 63.42103 1.000 17.69408 51 THR B O 1
ATOM 5060 N N . VAL B 1 53 ? 54.74240 12.46978 64.25073 1.000 15.45731 52 VAL B N 1
ATOM 5061 C CA . VAL B 1 53 ? 56.18356 12.65744 64.20992 1.000 16.14315 52 VAL B CA 1
ATOM 5062 C C . VAL B 1 53 ? 56.60648 13.18251 65.57162 1.000 15.88840 52 VAL B C 1
ATOM 5063 O O . VAL B 1 53 ? 55.94543 14.08589 66.11400 1.000 16.73220 52 VAL B O 1
ATOM 5076 N N . PRO B 1 54 ? 57.70865 12.69378 66.13380 1.000 16.75587 53 PRO B N 1
ATOM 5077 C CA . PRO B 1 54 ? 58.17268 13.23384 67.41403 1.000 16.52798 53 PRO B CA 1
ATOM 5078 C C . PRO B 1 54 ? 58.55259 14.70402 67.28466 1.000 18.04639 53 PRO B C 1
ATOM 5079 O O . PRO B 1 54 ? 59.17264 15.12113 66.30401 1.000 15.96842 53 PRO B O 1
ATOM 5090 N N . PHE B 1 55 ? 58.18091 15.47925 68.30898 1.000 20.27966 54 PHE B N 1
ATOM 5091 C CA . PHE B 1 55 ? 58.52322 16.90091 68.37524 1.000 22.02450 54 PHE B CA 1
ATOM 5092 C C . PHE B 1 55 ? 60.01180 17.12793 68.11429 1.000 22.77986 54 PHE B C 1
ATOM 5093 O O . PHE B 1 55 ? 60.38987 18.05986 67.40019 1.000 16.98316 54 PHE B O 1
ATOM 5110 N N . GLU B 1 56 ? 60.87271 16.27285 68.66342 1.000 18.68663 55 GLU B N 1
ATOM 5111 C CA . GLU B 1 56 ? 62.31000 16.47885 68.53054 1.000 20.67061 55 GLU B CA 1
ATOM 5112 C C . GLU B 1 56 ? 62.86583 16.05338 67.17965 1.000 23.25363 55 GLU B C 1
ATOM 5113 O O . GLU B 1 56 ? 64.04234 16.31202 66.89902 1.000 26.58357 55 GLU B O 1
ATOM 5125 N N . ALA B 1 57 ? 62.06297 15.40135 66.34418 1.000 26.49476 56 ALA B N 1
ATOM 5126 C CA . ALA B 1 57 ? 62.51522 14.93844 65.04038 1.000 24.18079 56 ALA B CA 1
ATOM 5127 C C . ALA B 1 57 ? 61.92482 15.71634 63.87152 1.000 20.14011 56 ALA B C 1
ATOM 5128 O O . ALA B 1 57 ? 62.45256 15.62826 62.77034 1.000 23.90971 56 ALA B O 1
ATOM 5135 N N . PHE B 1 58 ? 60.82998 16.44245 64.06344 1.000 19.46316 57 PHE B N 1
ATOM 5136 C CA . PHE B 1 58 ? 60.20297 17.13020 62.94009 1.000 19.12150 57 PHE B CA 1
ATOM 5137 C C . PHE B 1 58 ? 61.10797 18.26273 62.46457 1.000 21.03706 57 PHE B C 1
ATOM 5138 O O . PHE B 1 58 ? 61.69504 18.99089 63.27374 1.000 19.58854 57 PHE B O 1
ATOM 5155 N N . ASP B 1 59 ? 61.20719 18.41950 61.14717 1.000 21.97745 58 ASP B N 1
ATOM 5156 C CA . ASP B 1 59 ? 62.01326 19.48884 60.56110 1.000 18.70788 58 ASP B CA 1
ATOM 5157 C C . ASP B 1 59 ? 61.18617 20.76430 60.53995 1.000 17.63012 58 ASP B C 1
ATOM 5158 O O . ASP B 1 59 ? 60.37616 20.98157 59.64504 1.000 20.2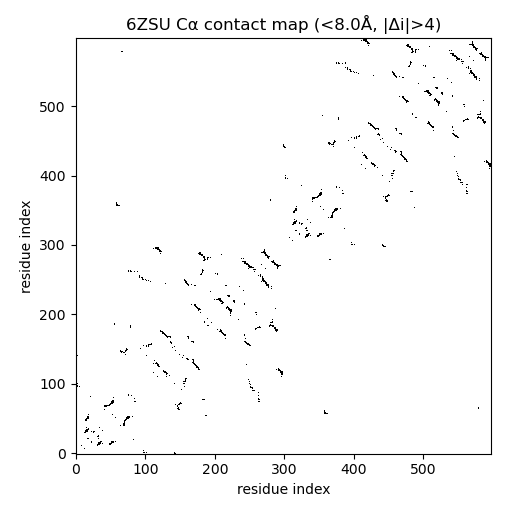2681 58 ASP B O 1
ATOM 5167 N N . PHE B 1 60 ? 61.36825 21.60518 61.54641 1.000 18.53004 59 PHE B N 1
ATOM 5168 C CA . PHE B 1 60 ? 60.72315 22.90620 61.58604 1.000 19.05587 59 PHE B CA 1
ATOM 5169 C C . PHE B 1 60 ? 61.47233 23.97180 60.78774 1.000 22.29633 59 PHE B C 1
ATOM 5170 O O . PHE B 1 60 ? 61.02331 25.12131 60.71961 1.000 24.38964 59 PHE B O 1
ATOM 5187 N N . ASP B 1 61 ? 62.61019 23.63822 60.19683 1.000 20.45747 60 ASP B N 1
ATOM 5188 C CA . ASP B 1 61 ? 63.44156 24.65299 59.57115 1.000 21.46891 60 ASP B CA 1
ATOM 5189 C C . ASP B 1 61 ? 63.24055 24.74699 58.06388 1.000 24.23569 60 ASP B C 1
ATOM 5190 O O . ASP B 1 61 ? 63.12069 25.85462 57.53264 1.000 25.98549 60 ASP B O 1
ATOM 5199 N N . SER B 1 62 ? 63.20193 23.61871 57.36098 1.000 28.91599 61 SER B N 1
ATOM 5200 C CA . SER B 1 62 ? 63.11548 23.65270 55.90377 1.000 29.56864 61 SER B CA 1
ATOM 5201 C C . SER B 1 62 ? 61.82907 24.35385 55.48088 1.000 22.73914 61 SER B C 1
ATOM 5202 O O . SER B 1 62 ? 60.76009 24.06853 56.04347 1.000 21.62454 61 SER B O 1
ATOM 5210 N N . PRO B 1 63 ? 61.87927 25.26415 54.51143 1.000 24.11284 62 PRO B N 1
ATOM 5211 C CA . PRO B 1 63 ? 60.63004 25.85282 54.01436 1.000 23.88427 62 PRO B CA 1
ATOM 5212 C C . PRO B 1 63 ? 59.71673 24.76717 53.47305 1.000 26.28377 62 PRO B C 1
ATOM 5213 O O . PRO B 1 63 ? 60.16311 23.84292 52.79284 1.000 24.75249 62 PRO B O 1
ATOM 5224 N N . SER B 1 64 ? 58.42663 24.88498 53.77513 1.000 22.33525 63 SER B N 1
ATOM 5225 C CA . SER B 1 64 ? 57.47036 23.90073 53.27982 1.000 26.54566 63 SER B CA 1
ATOM 5226 C C . SER B 1 64 ? 56.10206 24.54365 53.11471 1.000 23.12419 63 SER B C 1
ATOM 5227 O O . SER B 1 64 ? 55.69478 25.40453 53.89681 1.000 24.80644 63 SER B O 1
ATOM 5235 N N . GLU B 1 65 ? 55.37311 24.09659 52.10407 1.000 25.54280 64 GLU B N 1
ATOM 5236 C CA . GLU B 1 65 ? 53.98302 24.52413 51.99152 1.000 26.46628 64 GLU B CA 1
ATOM 5237 C C . GLU B 1 65 ? 53.00545 23.54776 52.63846 1.000 27.29568 64 GLU B C 1
ATOM 5238 O O . GLU B 1 65 ? 51.80700 23.85303 52.72772 1.000 26.43253 64 GLU B O 1
ATOM 5250 N N . ASP B 1 66 ? 53.48464 22.40332 53.11905 1.000 20.85268 65 ASP B N 1
ATOM 5251 C CA . ASP B 1 66 ? 52.61551 21.43292 53.78039 1.000 21.83991 65 ASP B CA 1
ATOM 5252 C C . ASP B 1 66 ? 52.49312 21.75671 55.26616 1.000 23.29464 65 ASP B C 1
ATOM 5253 O O . ASP B 1 66 ? 53.51562 21.83809 55.95868 1.000 24.19881 65 ASP B O 1
ATOM 5262 N N . PRO B 1 67 ? 51.28984 21.92910 55.78614 1.000 20.13814 66 PRO B N 1
ATOM 5263 C CA . PRO B 1 67 ? 51.12952 22.33887 57.18606 1.000 15.88926 66 PRO B CA 1
ATOM 5264 C C . PRO B 1 67 ? 51.33736 21.16541 58.13906 1.000 15.04284 66 PRO B C 1
ATOM 5265 O O . PRO B 1 67 ? 51.53367 20.01262 57.73903 1.000 15.90079 66 PRO B O 1
ATOM 5276 N N . ALA B 1 68 ? 51.31540 21.48411 59.42712 1.000 16.49410 67 ALA B N 1
ATOM 5277 C CA . ALA B 1 68 ? 51.33895 20.45151 60.44779 1.000 18.12545 67 ALA B CA 1
ATOM 5278 C C . ALA B 1 68 ? 50.61356 20.96503 61.67885 1.000 13.29720 67 ALA B C 1
ATOM 5279 O O . ALA B 1 68 ? 50.47511 22.17086 61.88157 1.000 13.35577 67 ALA B O 1
ATOM 5286 N N . LEU B 1 69 ? 50.13410 20.02756 62.48749 1.000 11.12322 68 LEU B N 1
ATOM 5287 C CA . LEU B 1 69 ? 49.55126 20.31967 63.79467 1.000 10.64880 68 LEU B CA 1
ATOM 5288 C C . LEU B 1 69 ? 50.56009 19.90449 64.85593 1.000 10.64819 68 LEU B C 1
ATOM 5289 O O . LEU B 1 69 ? 51.10454 18.80187 64.79990 1.000 12.13971 68 LEU B O 1
ATOM 5305 N N . VAL B 1 70 ? 50.83599 20.79481 65.79898 1.000 11.01051 69 VAL B N 1
ATOM 5306 C CA . VAL B 1 70 ? 51.75177 20.50944 66.88537 1.000 11.14585 69 VAL B CA 1
ATOM 5307 C C . VAL B 1 70 ? 50.94023 20.31728 68.16597 1.000 11.58992 69 VAL B C 1
ATOM 5308 O O . VAL B 1 70 ? 50.15602 21.18632 68.56419 1.000 12.37293 69 VAL B O 1
ATOM 5321 N N . ILE B 1 71 ? 51.13662 19.18281 68.81502 1.000 9.66230 70 ILE B N 1
ATOM 5322 C CA . ILE B 1 71 ? 50.50245 18.90152 70.09448 1.000 9.96812 70 ILE B CA 1
ATOM 5323 C C . ILE B 1 71 ? 51.60868 18.85450 71.13593 1.000 13.17419 70 ILE B C 1
ATOM 5324 O O . ILE B 1 71 ? 52.53347 18.04008 71.03575 1.000 17.10505 70 ILE B O 1
ATOM 5340 N N . VAL B 1 72 ? 51.53532 19.76159 72.10344 1.000 12.32680 71 VAL B N 1
ATOM 5341 C CA . VAL B 1 72 ? 52.50792 19.84573 73.17785 1.000 13.03790 71 VAL B CA 1
ATOM 5342 C C . VAL B 1 72 ? 51.78678 19.47650 74.45944 1.000 11.52452 71 VAL B C 1
ATOM 5343 O O . VAL B 1 72 ? 50.97905 20.25983 74.97436 1.000 15.98690 71 VAL B O 1
ATOM 5356 N N . ALA B 1 73 ? 52.05510 18.28374 74.95455 1.000 14.00841 72 ALA B N 1
ATOM 5357 C CA . ALA B 1 73 ? 51.46422 17.80993 76.19389 1.000 18.17919 72 ALA B CA 1
ATOM 5358 C C . ALA B 1 73 ? 52.37636 17.97827 77.39628 1.000 19.80150 72 ALA B C 1
ATOM 5359 O O . ALA B 1 73 ? 51.90178 17.85629 78.52826 1.000 23.29279 72 ALA B O 1
ATOM 5366 N N . GLN B 1 74 ? 53.66422 18.22622 77.18637 1.000 16.20803 73 GLN B N 1
ATOM 5367 C CA . GLN B 1 74 ? 54.61959 18.38265 78.27872 1.000 16.76611 73 GLN B CA 1
ATOM 5368 C C . GLN B 1 74 ? 54.99576 19.85050 78.45754 1.000 15.59711 73 GLN B C 1
ATOM 5369 O O . GLN B 1 74 ? 55.45762 20.49554 77.50647 1.000 13.50106 73 GLN B O 1
ATOM 5400 N N . GLY B 1 76 ? 57.47868 21.11278 79.80279 1.000 16.24852 75 GLY B N 1
ATOM 5401 C CA . GLY B 1 76 ? 58.87556 21.29906 79.46220 1.000 19.42842 75 GLY B CA 1
ATOM 5402 C C . GLY B 1 76 ? 59.13791 21.68209 78.01741 1.000 17.10662 75 GLY B C 1
ATOM 5403 O O . GLY B 1 76 ? 60.22243 22.17577 77.70397 1.000 18.67891 75 GLY B O 1
ATOM 5407 N N . ASN B 1 77 ? 58.18439 21.46118 77.12345 1.000 14.67659 76 ASN B N 1
ATOM 5408 C CA . ASN B 1 77 ? 58.38096 21.83583 75.73150 1.000 17.60583 76 ASN B CA 1
ATOM 5409 C C . ASN B 1 77 ? 57.69264 23.13521 75.34668 1.000 15.36170 76 ASN B C 1
ATOM 5410 O O . ASN B 1 77 ? 57.80015 23.54671 74.19166 1.000 14.05061 76 ASN B O 1
ATOM 5421 N N . VAL B 1 78 ? 57.03958 23.81527 76.29269 1.000 13.46057 77 VAL B N 1
ATOM 5422 C CA . VAL B 1 78 ? 56.33743 25.05774 75.96604 1.000 13.91788 77 VAL B CA 1
ATOM 5423 C C . VAL B 1 78 ? 57.31576 26.11531 75.47664 1.000 13.11102 77 VAL B C 1
ATOM 5424 O O . VAL B 1 78 ? 57.06692 26.79715 74.47250 1.000 13.91755 77 VAL B O 1
ATOM 5437 N N . ASP B 1 79 ? 58.44218 26.27873 76.16796 1.000 14.08647 78 ASP B N 1
ATOM 5438 C CA . ASP B 1 79 ? 59.40314 27.29951 75.74109 1.000 14.63740 78 ASP B CA 1
ATOM 5439 C C . ASP B 1 79 ? 59.89348 27.03506 74.31480 1.000 17.36485 78 ASP B C 1
ATOM 5440 O O . ASP B 1 79 ? 60.14322 27.97635 73.54700 1.000 14.77911 78 ASP B O 1
ATOM 5449 N N . ALA B 1 80 ? 60.05520 25.75686 73.95111 1.000 15.01875 79 ALA B N 1
ATOM 5450 C CA . ALA B 1 80 ? 60.50903 25.42194 72.60703 1.000 17.52238 79 ALA B CA 1
ATOM 5451 C C . ALA B 1 80 ? 59.42094 25.70935 71.58163 1.000 17.50936 79 ALA B C 1
ATOM 5452 O O . ALA B 1 80 ? 59.71581 26.19281 70.47785 1.000 16.11333 79 ALA B O 1
ATOM 5459 N N . LEU B 1 81 ? 58.15980 25.43555 71.93626 1.000 12.26206 80 LEU B N 1
ATOM 5460 C CA . LEU B 1 81 ? 57.03654 25.81817 71.09479 1.000 12.36986 80 LEU B CA 1
ATOM 5461 C C . LEU B 1 81 ? 57.02977 27.31676 70.84010 1.000 15.05116 80 LEU B C 1
ATOM 5462 O O . LEU B 1 81 ? 56.85787 27.76793 69.70136 1.000 13.04684 80 LEU B O 1
ATOM 5478 N N . HIS B 1 82 ? 57.17748 28.10837 71.90431 1.000 12.25824 81 HIS B N 1
ATOM 5479 C CA . HIS B 1 82 ? 57.19278 29.55594 71.75554 1.000 12.84517 81 HIS B CA 1
ATOM 5480 C C . HIS B 1 82 ? 58.37138 30.01631 70.91405 1.000 14.33512 81 HIS B C 1
ATOM 5481 O O . HIS B 1 82 ? 58.25185 30.98134 70.15420 1.000 14.19793 81 HIS B O 1
ATOM 5495 N N . GLY B 1 83 ? 59.50511 29.33247 71.01340 1.000 14.19974 82 GLY B N 1
ATOM 5496 C CA . GLY B 1 83 ? 60.64723 29.66910 70.20354 1.000 15.22828 82 GLY B CA 1
ATOM 5497 C C . GLY B 1 83 ? 60.49068 29.41395 68.72238 1.000 15.08602 82 GLY B C 1
ATOM 5498 O O . GLY B 1 83 ? 61.33709 29.88511 67.95887 1.000 16.14445 82 GLY B O 1
ATOM 5502 N N . LEU B 1 84 ? 59.45845 28.69343 68.30557 1.000 15.70528 83 LEU B N 1
ATOM 5503 C CA . LEU B 1 84 ? 59.16624 28.50854 66.89489 1.000 15.66732 83 LEU B CA 1
ATOM 5504 C C . LEU B 1 84 ? 58.56888 29.74720 66.24482 1.000 16.11284 83 LEU B C 1
ATOM 5505 O O . LEU B 1 84 ? 58.50712 29.80776 65.01183 1.000 14.88034 83 LEU B O 1
ATOM 5521 N N . TRP B 1 85 ? 58.11175 30.70787 67.04313 1.000 17.43980 84 TRP B N 1
ATOM 5522 C CA . TRP B 1 85 ? 57.50896 31.92391 66.51901 1.000 18.81621 84 TRP B CA 1
ATOM 5523 C C . TRP B 1 85 ? 58.45448 32.62116 65.54107 1.000 18.28319 84 TRP B C 1
ATOM 5524 O O . TRP B 1 85 ? 59.59334 32.96576 65.87549 1.000 17.42854 84 TRP B O 1
ATOM 5545 N N . GLU B 1 86 ? 57.97134 32.82171 64.32218 1.000 18.13038 85 GLU B N 1
ATOM 5546 C CA . GLU B 1 86 ? 58.67119 33.53854 63.27183 1.000 18.63669 85 GLU B CA 1
ATOM 5547 C C . GLU B 1 86 ? 59.89633 32.81030 62.75871 1.000 19.13237 85 GLU B C 1
ATOM 5548 O O . GLU B 1 86 ? 60.69743 33.40672 62.02750 1.000 22.57286 85 GLU B O 1
ATOM 5560 N N . ARG B 1 87 ? 60.10305 31.55455 63.13559 1.000 18.07540 86 ARG B N 1
ATOM 5561 C CA . ARG B 1 87 ? 61.20976 30.81881 62.54375 1.000 22.54323 86 ARG B CA 1
ATOM 5562 C C . ARG B 1 87 ? 60.80670 29.50343 61.90975 1.000 20.93436 86 ARG B C 1
ATOM 5563 O O . ARG B 1 87 ? 61.64608 28.88086 61.24247 1.000 18.92351 86 ARG B O 1
ATOM 5584 N N . SER B 1 88 ? 59.57250 29.05308 62.09547 1.000 17.82875 87 SER B N 1
ATOM 5585 C CA . SER B 1 88 ? 59.17454 27.77796 61.51634 1.000 21.30245 87 SER B CA 1
ATOM 5586 C C . SER B 1 88 ? 59.07674 27.92194 60.00202 1.000 17.59329 87 SER B C 1
ATOM 5587 O O . SER B 1 88 ? 58.58918 28.93071 59.48987 1.000 18.38616 87 SER B O 1
ATOM 5595 N N . GLY B 1 89 ? 59.57571 26.93393 59.29096 1.000 17.89807 88 GLY B N 1
ATOM 5596 C CA . GLY B 1 89 ? 59.44330 26.95507 57.84695 1.000 20.02947 88 GLY B CA 1
ATOM 5597 C C . GLY B 1 89 ? 58.13630 26.40458 57.33826 1.000 22.90899 88 GLY B C 1
ATOM 5598 O O . GLY B 1 89 ? 57.87486 26.43296 56.14119 1.000 25.65877 88 GLY B O 1
ATOM 5602 N N . THR B 1 90 ? 57.29408 25.91071 58.23541 1.000 22.94681 89 THR B N 1
ATOM 5603 C CA . THR B 1 90 ? 56.05576 25.19709 57.96047 1.000 23.78398 89 THR B CA 1
ATOM 5604 C C . THR B 1 90 ? 54.86449 25.94127 58.54243 1.000 19.27003 89 THR B C 1
ATOM 5605 O O . THR B 1 90 ? 54.95504 26.42839 59.67337 1.000 17.58012 89 THR B O 1
ATOM 5616 N N . PRO B 1 91 ? 53.73564 26.02555 57.82861 1.000 23.52825 90 PRO B N 1
ATOM 5617 C CA . PRO B 1 91 ? 52.52177 26.56531 58.46385 1.000 22.05161 90 PRO B CA 1
ATOM 5618 C C . PRO B 1 91 ? 52.06949 25.63746 59.57861 1.000 20.92532 90 PRO B C 1
ATOM 5619 O O . PRO B 1 91 ? 51.98380 24.42143 59.38965 1.000 20.46447 90 PRO B O 1
ATOM 5630 N N . LEU B 1 92 ? 51.77794 26.21667 60.73715 1.000 18.17804 91 LEU B N 1
ATOM 5631 C CA . LEU B 1 92 ? 51.50505 25.40905 61.91740 1.000 14.26478 91 LEU B CA 1
ATOM 5632 C C . LEU B 1 92 ? 50.33143 25.95377 62.71189 1.000 15.75277 91 LEU B C 1
ATOM 5633 O O . LEU B 1 92 ? 50.18377 27.16993 62.84320 1.000 20.36854 91 LEU B O 1
ATOM 5666 N N . HIS B 1 94 ? 48.78851 24.79978 66.77175 1.000 12.62576 93 HIS B N 1
ATOM 5667 C CA . HIS B 1 94 ? 49.16502 23.96050 67.89835 1.000 14.22941 93 HIS B CA 1
ATOM 5668 C C . HIS B 1 94 ? 47.99646 23.74351 68.84699 1.000 10.87744 93 HIS B C 1
ATOM 5669 O O . HIS B 1 94 ? 47.04918 24.52693 68.89940 1.000 13.66863 93 HIS B O 1
ATOM 5683 N N . LEU B 1 95 ? 48.09070 22.64519 69.59469 1.000 14.42904 94 LEU B N 1
ATOM 5684 C CA . LEU B 1 95 ? 47.17623 22.27354 70.67467 1.000 14.31364 94 LEU B CA 1
ATOM 5685 C C . LEU B 1 95 ? 48.07886 22.15238 71.90831 1.000 14.48875 94 LEU B C 1
ATOM 5686 O O . LEU B 1 95 ? 48.67773 21.10331 72.14414 1.000 12.48129 94 LEU B O 1
ATOM 5702 N N . ALA B 1 96 ? 48.24178 23.25093 72.64836 1.000 13.93131 95 ALA B N 1
ATOM 5703 C CA . ALA B 1 96 ? 49.22119 23.30612 73.73297 1.000 13.47211 95 ALA B CA 1
ATOM 5704 C C . ALA B 1 96 ? 48.57178 22.84660 75.04330 1.000 12.13405 95 ALA B C 1
ATOM 5705 O O . ALA B 1 96 ? 48.37393 23.61059 75.99607 1.000 10.24566 95 ALA B O 1
ATOM 5712 N N . LEU B 1 97 ? 48.25111 21.55328 75.07720 1.000 10.69339 96 LEU B N 1
ATOM 5713 C CA . LEU B 1 97 ? 47.54223 20.99763 76.22214 1.000 13.10280 96 LEU B CA 1
ATOM 5714 C C . LEU B 1 97 ? 48.30644 21.21284 77.52503 1.000 11.37028 96 LEU B C 1
ATOM 5715 O O . LEU B 1 97 ? 47.69709 21.31392 78.60206 1.000 12.08857 96 LEU B O 1
ATOM 5731 N N . ALA B 1 98 ? 49.63697 21.24747 77.44360 1.000 11.38209 97 ALA B N 1
ATOM 5732 C CA . ALA B 1 98 ? 50.47708 21.31671 78.62852 1.000 14.54297 97 ALA B CA 1
ATOM 5733 C C . ALA B 1 98 ? 50.22291 22.58484 79.44148 1.000 15.71052 97 ALA B C 1
ATOM 5734 O O . ALA B 1 98 ? 50.45676 22.60057 80.65818 1.000 15.21542 97 ALA B O 1
ATOM 5741 N N . LYS B 1 99 ? 49.75378 23.64643 78.78432 1.000 15.90584 98 LYS B N 1
ATOM 5742 C CA . LYS B 1 99 ? 49.46797 24.88774 79.47906 1.000 13.09039 98 LYS B CA 1
ATOM 5743 C C . LYS B 1 99 ? 48.18236 24.81857 80.29005 1.000 13.87484 98 LYS B C 1
ATOM 5744 O O . LYS B 1 99 ? 47.94740 25.69452 81.12573 1.000 13.85162 98 LYS B O 1
ATOM 5763 N N . PHE B 1 100 ? 47.33735 23.81641 80.02719 1.000 12.89026 99 PHE B N 1
ATOM 5764 C CA . PHE B 1 100 ? 46.03067 23.69563 80.66150 1.000 14.55926 99 PHE B CA 1
ATOM 5765 C C . PHE B 1 100 ? 45.94983 22.42713 81.49908 1.000 21.08907 99 PHE B C 1
ATOM 5766 O O . PHE B 1 100 ? 46.01871 22.47781 82.72654 1.000 26.99497 99 PHE B O 1
ATOM 5783 N N . ASP B 1 101 ? 45.78253 21.29111 80.83460 1.000 21.08194 100 ASP B N 1
ATOM 5784 C CA . ASP B 1 101 ? 45.66713 19.99120 81.48833 1.000 23.30528 100 ASP B CA 1
ATOM 5785 C C . ASP B 1 101 ? 46.15719 18.97990 80.46708 1.000 25.10056 100 ASP B C 1
ATOM 5786 O O . ASP B 1 101 ? 45.48604 18.76975 79.44972 1.000 25.02197 100 ASP B O 1
ATOM 5795 N N . GLY B 1 102 ? 47.31442 18.38151 80.71899 1.000 24.13340 101 GLY B N 1
ATOM 5796 C CA . GLY B 1 102 ? 47.95358 17.54137 79.73203 1.000 25.51955 101 GLY B CA 1
ATOM 5797 C C . GLY B 1 102 ? 47.52287 16.09909 79.67583 1.000 24.52822 101 GLY B C 1
ATOM 5798 O O . GLY B 1 102 ? 48.19902 15.31209 79.00748 1.000 27.08765 101 GLY B O 1
ATOM 5802 N N . GLY B 1 103 ? 46.42574 15.72264 80.32662 1.000 17.78914 102 GLY B N 1
ATOM 5803 C CA . GLY B 1 103 ? 46.05485 14.31989 80.37683 1.000 18.37053 102 GLY B CA 1
ATOM 5804 C C . GLY B 1 103 ? 45.53670 13.78996 79.05262 1.000 16.66657 102 GLY B C 1
ATOM 5805 O O . GLY B 1 103 ? 45.14565 14.53383 78.14958 1.000 15.34542 102 GLY B O 1
ATOM 5809 N N . LEU B 1 104 ? 45.53360 12.45502 78.93565 1.000 23.00779 103 LEU B N 1
ATOM 5810 C CA . LEU B 1 104 ? 45.11205 11.83884 77.67762 1.000 24.65396 103 LEU B CA 1
ATOM 5811 C C . LEU B 1 104 ? 43.61942 12.02483 77.44448 1.000 22.92178 103 LEU B C 1
ATOM 5812 O O . LEU B 1 104 ? 43.17426 12.15382 76.29983 1.000 18.52994 103 LEU B O 1
ATOM 5828 N N . SER B 1 105 ? 42.82329 12.00056 78.51444 1.000 19.83907 104 SER B N 1
ATOM 5829 C CA . SER B 1 105 ? 41.39816 12.27285 78.36304 1.000 24.96049 104 SER B CA 1
ATOM 5830 C C . SER B 1 105 ? 41.17129 13.64811 77.73982 1.000 21.92083 104 SER B C 1
ATOM 5831 O O . SER B 1 105 ? 40.30286 13.80685 76.86726 1.000 17.15545 104 SER B O 1
ATOM 5839 N N . ARG B 1 106 ? 41.97731 14.64941 78.13780 1.000 19.03144 105 ARG B N 1
ATOM 5840 C CA . ARG B 1 106 ? 41.84780 15.97995 77.53542 1.000 20.47966 105 ARG B CA 1
ATOM 5841 C C . ARG B 1 106 ? 42.28772 15.97929 76.07518 1.000 18.42228 105 ARG B C 1
ATOM 5842 O O . ARG B 1 106 ? 41.71302 16.68580 75.23524 1.000 17.30861 105 ARG B O 1
ATOM 5863 N N . LEU B 1 107 ? 43.33321 15.21884 75.75831 1.000 13.78669 106 LEU B N 1
ATOM 5864 C CA . LEU B 1 107 ? 43.79496 15.13906 74.38444 1.000 15.38625 106 LEU B CA 1
ATOM 5865 C C . LEU B 1 107 ? 42.72006 14.55065 73.48083 1.000 16.41590 106 LEU B C 1
ATOM 5866 O O . LEU B 1 107 ? 42.43565 15.08566 72.40383 1.000 14.15477 106 LEU B O 1
ATOM 5882 N N . ARG B 1 108 ? 42.10793 13.44810 73.90564 1.000 16.07336 107 ARG B N 1
ATOM 5883 C CA . ARG B 1 108 ? 41.10448 12.81276 73.06651 1.000 19.96262 107 ARG B CA 1
ATOM 5884 C C . ARG B 1 108 ? 39.87099 13.69322 72.91511 1.000 16.68056 107 ARG B C 1
ATOM 5885 O O . ARG B 1 108 ? 39.31762 13.81086 71.82182 1.000 18.42919 107 ARG B O 1
ATOM 5906 N N . ALA B 1 109 ? 39.40379 14.29597 74.01029 1.000 17.81140 108 ALA B N 1
ATOM 5907 C CA . ALA B 1 109 ? 38.21359 15.13092 73.92103 1.000 19.42871 108 ALA B CA 1
ATOM 5908 C C . ALA B 1 109 ? 38.49885 16.37012 73.08792 1.000 20.30539 108 ALA B C 1
ATOM 5909 O O . ALA B 1 109 ? 37.69439 16.74737 72.22338 1.000 21.05018 108 ALA B O 1
ATOM 5916 N N . GLY B 1 110 ? 39.66521 16.98438 73.29868 1.000 16.53563 109 GLY B N 1
ATOM 5917 C CA . GLY B 1 110 ? 40.01070 18.16677 72.53678 1.000 16.81938 109 GLY B CA 1
ATOM 5918 C C . GLY B 1 110 ? 40.09298 17.89686 71.04800 1.000 18.61376 109 GLY B C 1
ATOM 5919 O O . GLY B 1 110 ? 39.57675 18.67130 70.24009 1.000 16.76744 109 GLY B O 1
ATOM 5923 N N . LEU B 1 111 ? 40.72255 16.78209 70.66641 1.000 20.16997 110 LEU B N 1
ATOM 5924 C CA . LEU B 1 111 ? 40.81958 16.43902 69.25502 1.000 19.36045 110 LEU B CA 1
ATOM 5925 C C . LEU B 1 111 ? 39.44857 16.11669 68.67357 1.000 17.25009 110 LEU B C 1
ATOM 5926 O O . LEU B 1 111 ? 39.15245 16.49478 67.53638 1.000 15.61586 110 LEU B O 1
ATOM 5942 N N . ALA B 1 112 ? 38.59674 15.41811 69.43016 1.000 16.20337 111 ALA B N 1
ATOM 5943 C CA . ALA B 1 112 ? 37.24724 15.14456 68.94294 1.000 19.30735 111 ALA B CA 1
ATOM 5944 C C . ALA B 1 112 ? 36.49899 16.45066 68.68197 1.000 21.06079 111 ALA B C 1
ATOM 5945 O O . ALA B 1 112 ? 35.75833 16.57948 67.69264 1.000 18.80995 111 ALA B O 1
ATOM 5952 N N . ARG B 1 113 ? 36.69795 17.43449 69.55173 1.000 15.91507 112 ARG B N 1
ATOM 5953 C CA . ARG B 1 113 ? 36.08800 18.74378 69.37024 1.000 14.74257 112 ARG B CA 1
ATOM 5954 C C . ARG B 1 113 ? 36.62305 19.43769 68.12328 1.000 17.31757 112 ARG B C 1
ATOM 5955 O O . ARG B 1 113 ? 35.84518 19.96762 67.31838 1.000 14.96483 112 ARG B O 1
ATOM 5976 N N . VAL B 1 114 ? 37.94508 19.44803 67.94362 1.000 16.17112 113 VAL B N 1
ATOM 5977 C CA . VAL B 1 114 ? 38.52680 20.14536 66.79941 1.000 14.52023 113 VAL B CA 1
ATOM 5978 C C . VAL B 1 114 ? 38.03652 19.52485 65.49911 1.000 17.55569 113 VAL B C 1
ATOM 5979 O O . VAL B 1 114 ? 37.76008 20.22842 64.52065 1.000 19.20320 113 VAL B O 1
ATOM 5992 N N . LEU B 1 115 ? 37.91253 18.20104 65.46863 1.000 15.53067 114 LEU B N 1
ATOM 5993 C CA . LEU B 1 115 ? 37.48770 17.50918 64.26341 1.000 17.61737 114 LEU B CA 1
ATOM 5994 C C . LEU B 1 115 ? 35.98791 17.60016 64.00829 1.000 20.93706 114 LEU B C 1
ATOM 5995 O O . LEU B 1 115 ? 35.57289 17.31934 62.89677 1.000 18.89362 114 LEU B O 1
ATOM 6011 N N . ALA B 1 116 ? 35.17206 18.00011 64.98985 1.000 19.20018 115 ALA B N 1
ATOM 6012 C CA . ALA B 1 116 ? 33.72679 18.07104 64.81538 1.000 21.42740 115 ALA B CA 1
ATOM 6013 C C . ALA B 1 116 ? 33.20929 19.47264 64.50864 1.000 25.74325 115 ALA B C 1
ATOM 6014 O O . ALA B 1 116 ? 32.08754 19.59901 64.00985 1.000 23.17727 115 ALA B O 1
ATOM 6021 N N . VAL B 1 117 ? 33.97318 20.52932 64.82700 1.000 23.98029 116 VAL B N 1
ATOM 6022 C CA . VAL B 1 117 ? 33.42510 21.87486 64.73259 1.000 25.25993 116 VAL B CA 1
ATOM 6023 C C . VAL B 1 117 ? 33.31566 22.29879 63.27282 1.000 23.30193 116 VAL B C 1
ATOM 6024 O O . VAL B 1 117 ? 34.16825 21.96759 62.43668 1.000 18.75935 116 VAL B O 1
ATOM 6037 N N . ASP B 1 118 ? 32.25491 23.03759 62.95925 1.000 24.88193 117 ASP B N 1
ATOM 6038 C CA . ASP B 1 118 ? 32.06187 23.61744 61.62901 1.000 24.41322 117 ASP B CA 1
ATOM 6039 C C . ASP B 1 118 ? 32.93067 24.87202 61.53152 1.000 24.42386 117 ASP B C 1
ATOM 6040 O O . ASP B 1 118 ? 32.51326 25.98875 61.85877 1.000 25.07363 117 ASP B O 1
ATOM 6049 N N . THR B 1 119 ? 34.15628 24.68575 61.05186 1.000 22.00858 118 THR B N 1
ATOM 6050 C CA . THR B 1 119 ? 35.12364 25.77210 61.07248 1.000 23.98875 118 THR B CA 1
ATOM 6051 C C . THR B 1 119 ? 34.79787 26.86717 60.05876 1.000 25.65427 118 THR B C 1
ATOM 6052 O O . THR B 1 119 ? 35.06586 28.04692 60.31797 1.000 25.77679 118 THR B O 1
ATOM 6063 N N . ASP B 1 120 ? 34.22004 26.51644 58.91759 1.000 24.88396 119 ASP B N 1
ATOM 6064 C CA . ASP B 1 120 ? 33.86561 27.53928 57.93668 1.000 32.31166 119 ASP B CA 1
ATOM 6065 C C . ASP B 1 120 ? 32.84347 28.50849 58.51860 1.000 32.00819 119 ASP B C 1
ATOM 6066 O O . ASP B 1 120 ? 33.01955 29.72881 58.44891 1.000 27.15182 119 ASP B O 1
ATOM 6075 N N . ALA B 1 121 ? 31.78146 27.97850 59.12674 1.000 24.02561 120 ALA B N 1
ATOM 6076 C CA . ALA B 1 121 ? 30.79964 28.83372 59.77845 1.000 22.45422 120 ALA B CA 1
ATOM 6077 C C . ALA B 1 121 ? 31.44427 29.67016 60.87425 1.000 21.93012 120 ALA B C 1
ATOM 6078 O O . ALA B 1 121 ? 31.16078 30.86488 61.00405 1.000 20.50194 120 ALA B O 1
ATOM 6085 N N . ALA B 1 122 ? 32.29163 29.04991 61.69427 1.000 20.39216 121 ALA B N 1
ATOM 6086 C CA . ALA B 1 122 ? 32.92461 29.78618 62.78098 1.000 20.12062 121 ALA B CA 1
ATOM 6087 C C . ALA B 1 122 ? 33.78392 30.91137 62.23026 1.000 20.26985 121 ALA B C 1
ATOM 6088 O O . ALA B 1 122 ? 33.80689 32.01165 62.78488 1.000 17.88067 121 ALA B O 1
ATOM 6095 N N . LEU B 1 123 ? 34.48095 30.66190 61.11817 1.000 19.98571 122 LEU B N 1
ATOM 6096 C CA . LEU B 1 123 ? 35.30726 31.70785 60.52260 1.000 21.41457 122 LEU B CA 1
ATOM 6097 C C . LEU B 1 123 ? 34.45803 32.88824 60.06341 1.000 20.31017 122 LEU B C 1
ATOM 6098 O O . LEU B 1 123 ? 34.86053 34.04371 60.23147 1.000 20.68388 122 LEU B O 1
ATOM 6114 N N . LYS B 1 124 ? 33.27005 32.62021 59.50531 1.000 21.15036 123 LYS B N 1
ATOM 6115 C CA . LYS B 1 124 ? 32.37287 33.69759 59.08068 1.000 21.75102 123 LYS B CA 1
ATOM 6116 C C . LYS B 1 124 ? 31.85709 34.49514 60.27824 1.000 21.82355 123 LYS B C 1
ATOM 6117 O O . LYS B 1 124 ? 31.86630 35.72996 60.26473 1.000 20.63860 123 LYS B O 1
ATOM 6136 N N . ARG B 1 125 ? 31.40572 33.80599 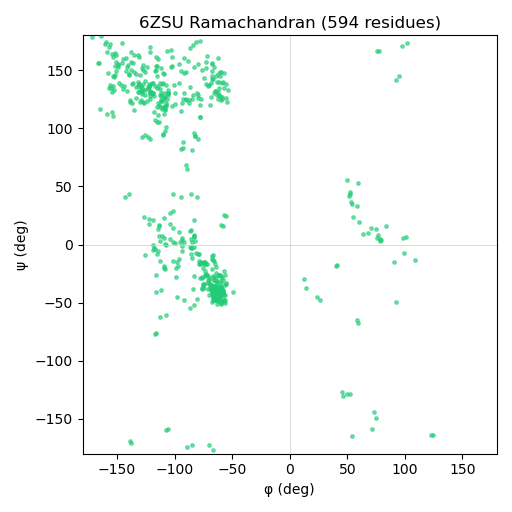61.33538 1.000 20.50911 124 ARG B N 1
ATOM 6137 C CA . ARG B 1 125 ? 30.92381 34.52918 62.51196 1.000 21.28125 124 ARG B CA 1
ATOM 6138 C C . ARG B 1 125 ? 32.03508 35.38222 63.11192 1.000 20.20230 124 ARG B C 1
ATOM 6139 O O . ARG B 1 125 ? 31.80798 36.52829 63.52734 1.000 21.65853 124 ARG B O 1
ATOM 6160 N N . ARG B 1 126 ? 33.24372 34.82889 63.16519 1.000 19.55322 125 ARG B N 1
ATOM 6161 C CA . ARG B 1 126 ? 34.40341 35.53469 63.69961 1.000 19.02593 125 ARG B CA 1
ATOM 6162 C C . ARG B 1 126 ? 34.70845 36.80526 62.90873 1.000 17.55577 125 ARG B C 1
ATOM 6163 O O . ARG B 1 126 ? 35.03373 37.84322 63.49091 1.000 17.21432 125 ARG B O 1
ATOM 6184 N N . ALA B 1 127 ? 34.59687 36.75563 61.59220 1.000 19.83634 126 ALA B N 1
ATOM 6185 C CA . ALA B 1 127 ? 34.81134 37.96175 60.79329 1.000 23.63076 126 ALA B CA 1
ATOM 6186 C C . ALA B 1 127 ? 33.77168 39.03320 61.13106 1.000 22.43755 126 ALA B C 1
ATOM 6187 O O . ALA B 1 127 ? 34.10673 40.21434 61.30723 1.000 20.98654 126 ALA B O 1
ATOM 6194 N N . GLU B 1 128 ? 32.50012 38.62861 61.22574 1.000 21.58390 127 GLU B N 1
ATOM 6195 C CA . GLU B 1 128 ? 31.44838 39.55352 61.62184 1.000 20.78599 127 GLU B CA 1
ATOM 6196 C C . GLU B 1 128 ? 31.69707 40.09789 63.02455 1.000 20.95106 127 GLU B C 1
ATOM 6197 O O . GLU B 1 128 ? 31.47709 41.28353 63.28212 1.000 20.64965 127 GLU B O 1
ATOM 6209 N N . ALA B 1 129 ? 32.15520 39.25110 63.95269 1.000 17.57991 128 ALA B N 1
ATOM 6210 C CA . ALA B 1 129 ? 32.41365 39.73864 65.30337 1.000 17.73960 128 ALA B CA 1
ATOM 6211 C C . ALA B 1 129 ? 33.53203 40.78013 65.30482 1.000 22.27739 128 ALA B C 1
ATOM 6212 O O . ALA B 1 129 ? 33.41205 41.82879 65.94819 1.000 19.86838 128 ALA B O 1
ATOM 6219 N N . TYR B 1 130 ? 34.61554 40.52631 64.56573 1.000 18.30653 129 TYR B N 1
ATOM 6220 C CA . TYR B 1 130 ? 35.70374 41.49345 64.51431 1.000 19.34186 129 TYR B CA 1
ATOM 6221 C C . TYR B 1 130 ? 35.25233 42.80385 63.87897 1.000 19.55819 129 TYR B C 1
ATOM 6222 O O . TYR B 1 130 ? 35.66488 43.87837 64.32159 1.000 19.20982 129 TYR B O 1
ATOM 6240 N N . GLU B 1 131 ? 34.40171 42.74467 62.84959 1.000 19.92618 130 GLU B N 1
ATOM 6241 C CA . GLU B 1 131 ? 33.88874 43.97577 62.25311 1.000 22.42837 130 GLU B CA 1
ATOM 6242 C C . GLU B 1 131 ? 33.17079 44.82303 63.29912 1.000 23.71204 130 GLU B C 1
ATOM 6243 O O . GLU B 1 131 ? 33.33687 46.04717 63.34139 1.000 23.85081 130 GLU B O 1
ATOM 6255 N N . GLN B 1 132 ? 32.41086 44.18310 64.18170 1.000 20.09507 131 GLN B N 1
ATOM 6256 C CA . GLN B 1 132 ? 31.70132 44.91285 65.22503 1.000 23.18181 131 GLN B CA 1
ATOM 6257 C C . GLN B 1 132 ? 32.62049 45.35838 66.35318 1.000 23.73236 131 GLN B C 1
ATOM 6258 O O . GLN B 1 132 ? 32.45264 46.46434 66.88105 1.000 23.17516 131 GLN B O 1
ATOM 6272 N N . LEU B 1 133 ? 33.58493 44.52310 66.74008 1.000 17.82715 132 LEU B N 1
ATOM 6273 C CA . LEU B 1 133 ? 34.52534 44.92683 67.77219 1.000 16.51072 132 LEU B CA 1
ATOM 6274 C C . LEU B 1 133 ? 35.33320 46.15786 67.36802 1.000 20.07343 132 LEU B C 1
ATOM 6275 O O . LEU B 1 133 ? 35.71377 46.95524 68.23905 1.000 18.37134 132 LEU B O 1
ATOM 6291 N N . PHE B 1 134 ? 35.60891 46.33987 66.06717 1.000 22.69367 133 PHE B N 1
ATOM 6292 C CA . PHE B 1 134 ? 36.39395 47.48798 65.61863 1.000 27.39201 133 PHE B CA 1
ATOM 6293 C C . PHE B 1 134 ? 35.56307 48.74883 65.38570 1.000 27.62141 133 PHE B C 1
ATOM 6294 O O . PHE B 1 134 ? 36.13533 49.81175 65.09783 1.000 23.09024 133 PHE B O 1
ATOM 6311 N N . SER B 1 135 ? 34.23239 48.65201 65.44148 1.000 21.95774 134 SER B N 1
ATOM 6312 C CA . SER B 1 135 ? 33.37713 49.79726 65.14675 1.000 23.76029 134 SER B CA 1
ATOM 6313 C C . SER B 1 135 ? 32.39691 50.06446 66.28082 1.000 21.82140 134 SER B C 1
ATOM 6314 O O . SER B 1 135 ? 31.33208 50.62510 66.03347 1.000 26.07869 134 SER B O 1
ATOM 6322 N N . SER B 1 136 ? 32.71481 49.63497 67.49073 1.000 20.33770 135 SER B N 1
ATOM 6323 C CA . SER B 1 136 ? 31.82817 49.76276 68.63437 1.000 20.29210 135 SER B CA 1
ATOM 6324 C C . SER B 1 136 ? 32.49797 50.59889 69.71066 1.000 21.88358 135 SER B C 1
ATOM 6325 O O . SER B 1 136 ? 33.70477 50.45413 69.96336 1.000 19.31716 135 SER B O 1
ATOM 6333 N N . ALA B 1 137 ? 31.69214 51.46973 70.33358 1.000 20.29904 136 ALA B N 1
ATOM 6334 C CA . ALA B 1 137 ? 32.11279 52.17654 71.53388 1.000 20.18097 136 ALA B CA 1
ATOM 6335 C C . ALA B 1 137 ? 32.10420 51.24634 72.74526 1.000 18.68570 136 ALA B C 1
ATOM 6336 O O . ALA B 1 137 ? 32.94789 51.38128 73.64312 1.000 18.23437 136 ALA B O 1
ATOM 6343 N N . SER B 1 138 ? 31.16879 50.30480 72.79786 1.000 18.06185 137 SER B N 1
ATOM 6344 C CA . SER B 1 138 ? 31.22064 49.31289 73.86145 1.000 18.04254 137 SER B CA 1
ATOM 6345 C C . SER B 1 138 ? 30.47454 48.05835 73.44261 1.000 16.28484 137 SER B C 1
ATOM 6346 O O . SER B 1 138 ? 29.80865 48.00561 72.40177 1.000 16.88992 137 SER B O 1
ATOM 6354 N N . VAL B 1 139 ? 30.64889 47.03267 74.26214 1.000 15.24200 138 VAL B N 1
ATOM 6355 C CA . VAL B 1 139 ? 29.97136 45.74680 74.12980 1.000 15.25191 138 VAL B CA 1
ATOM 6356 C C . VAL B 1 139 ? 29.36450 45.42988 75.49434 1.000 15.43503 138 VAL B C 1
ATOM 6357 O O . VAL B 1 139 ? 30.01659 45.64085 76.52392 1.000 16.31654 138 VAL B O 1
ATOM 6370 N N . GLU B 1 140 ? 28.11667 44.97209 75.49200 1.000 14.58426 139 GLU B N 1
ATOM 6371 C CA . GLU B 1 140 ? 27.33291 44.63100 76.66746 1.000 14.52295 139 GLU B CA 1
ATOM 6372 C C . GLU B 1 140 ? 27.00200 43.14560 76.60659 1.000 18.98503 139 GLU B C 1
ATOM 6373 O O . GLU B 1 140 ? 26.52520 42.64429 75.58441 1.000 18.98886 139 GLU B O 1
ATOM 6385 N N . ILE B 1 141 ? 27.31187 42.44739 77.69000 1.000 18.87937 140 ILE B N 1
ATOM 6386 C CA . ILE B 1 141 ? 27.10596 41.01142 77.81936 1.000 17.93237 140 ILE B CA 1
ATOM 6387 C C . ILE B 1 141 ? 26.08399 40.79315 78.92137 1.000 19.26187 140 ILE B C 1
ATOM 6388 O O . ILE B 1 141 ? 26.33425 41.15302 80.08131 1.000 20.59074 140 ILE B O 1
ATOM 6404 N N . ALA B 1 142 ? 24.94604 40.20180 78.57113 1.000 14.21900 141 ALA B N 1
ATOM 6405 C CA . ALA B 1 142 ? 23.88921 39.90577 79.53144 1.000 16.29389 141 ALA B CA 1
ATOM 6406 C C . ALA B 1 142 ? 23.83894 38.39046 79.74982 1.000 16.63278 141 ALA B C 1
ATOM 6407 O O . ALA B 1 142 ? 23.59401 37.62186 78.81420 1.000 18.78722 141 ALA B O 1
ATOM 6414 N N . SER B 1 143 ? 24.08500 37.97106 80.97955 1.000 18.99339 142 SER B N 1
ATOM 6415 C CA . SER B 1 143 ? 24.18328 36.56351 81.34138 1.000 19.01253 142 SER B CA 1
ATOM 6416 C C . SER B 1 143 ? 23.46005 36.41209 82.66785 1.000 20.02209 142 SER B C 1
ATOM 6417 O O . SER B 1 143 ? 23.79163 37.10885 83.62966 1.000 18.54134 142 SER B O 1
ATOM 6425 N N . GLY B 1 144 ? 22.47609 35.52623 82.71906 1.000 23.97292 143 GLY B N 1
ATOM 6426 C CA . GLY B 1 144 ? 21.64581 35.43294 83.90469 1.000 24.39805 143 GLY B CA 1
ATOM 6427 C C . GLY B 1 144 ? 21.08021 36.76734 84.30216 1.000 21.93302 143 GLY B C 1
ATOM 6428 O O . GLY B 1 144 ? 20.48793 37.48122 83.48003 1.000 21.86848 143 GLY B O 1
ATOM 6432 N N . GLU B 1 145 ? 21.26690 37.11383 85.57323 1.000 20.65061 144 GLU B N 1
ATOM 6433 C CA . GLU B 1 145 ? 20.81710 38.38325 86.11798 1.000 25.01777 144 GLU B CA 1
ATOM 6434 C C . GLU B 1 145 ? 21.81785 39.52292 85.91244 1.000 24.11908 144 GLU B C 1
ATOM 6435 O O . GLU B 1 145 ? 21.54964 40.64835 86.33320 1.000 28.08295 144 GLU B O 1
ATOM 6447 N N . GLY B 1 146 ? 22.97572 39.25764 85.33505 1.000 21.16849 145 GLY B N 1
ATOM 6448 C CA . GLY B 1 146 ? 24.06140 40.20751 85.28901 1.000 20.35945 145 GLY B CA 1
ATOM 6449 C C . GLY B 1 146 ? 24.18720 40.89805 83.93579 1.000 19.90430 145 GLY B C 1
ATOM 6450 O O . GLY B 1 146 ? 23.68113 40.45093 82.91298 1.000 20.85277 145 GLY B O 1
ATOM 6454 N N . VAL B 1 147 ? 24.89692 42.02084 83.96612 1.000 19.33403 146 VAL B N 1
ATOM 6455 C CA . VAL B 1 147 ? 25.26518 42.75466 82.75913 1.000 16.47988 146 VAL B CA 1
ATOM 6456 C C . VAL B 1 147 ? 26.70563 43.21897 82.92492 1.000 17.55352 146 VAL B C 1
ATOM 6457 O O . VAL B 1 147 ? 27.03458 43.88266 83.91638 1.000 16.58201 146 VAL B O 1
ATOM 6470 N N . LEU B 1 148 ? 27.57200 42.82275 81.99217 1.000 16.97649 147 LEU B N 1
ATOM 6471 C CA . LEU B 1 148 ? 28.96937 43.24081 81.95714 1.000 14.99018 147 LEU B CA 1
ATOM 6472 C C . LEU B 1 148 ? 29.15644 44.18398 80.77159 1.000 16.92681 147 LEU B C 1
ATOM 6473 O O . LEU B 1 148 ? 28.74100 43.86849 79.65469 1.000 18.56786 147 LEU B O 1
ATOM 6489 N N . ARG B 1 149 ? 29.76907 45.33194 81.01423 1.000 17.35477 148 ARG B N 1
ATOM 6490 C CA . ARG B 1 149 ? 29.97544 46.34129 79.98548 1.000 17.62722 148 ARG B CA 1
ATOM 6491 C C . ARG B 1 149 ? 31.46568 46.43118 79.70681 1.000 17.60528 148 ARG B C 1
ATOM 6492 O O . ARG B 1 149 ? 32.26277 46.57796 80.63729 1.000 17.31731 148 ARG B O 1
ATOM 6513 N N . CYS B 1 150 ? 31.83484 46.34063 78.43308 1.000 14.94595 149 CYS B N 1
ATOM 6514 C CA . CYS B 1 150 ? 33.22586 46.44369 77.99054 1.000 15.27842 149 CYS B CA 1
ATOM 6515 C C . CYS B 1 150 ? 33.33812 47.70119 77.14717 1.000 16.00740 149 CYS B C 1
ATOM 6516 O O . CYS B 1 150 ? 32.75825 47.76900 76.05478 1.000 17.05666 149 CYS B O 1
ATOM 6524 N N . HIS B 1 151 ? 34.05506 48.69730 77.66806 1.000 15.51821 150 HIS B N 1
ATOM 6525 C CA . HIS B 1 151 ? 34.17748 50.01128 77.03590 1.000 18.02707 150 HIS B CA 1
ATOM 6526 C C . HIS B 1 151 ? 35.45279 50.01204 76.19865 1.000 22.05652 150 HIS B C 1
ATOM 6527 O O . HIS B 1 151 ? 36.56106 49.93183 76.74253 1.000 22.02627 150 HIS B O 1
ATOM 6541 N N . ILE B 1 152 ? 35.29636 50.13328 74.87877 1.000 20.46676 151 ILE B N 1
ATOM 6542 C CA . ILE B 1 152 ? 36.38952 50.00840 73.92368 1.000 22.06985 151 ILE B CA 1
ATOM 6543 C C . ILE B 1 152 ? 36.84638 51.39101 73.50264 1.000 24.59832 151 ILE B C 1
ATOM 6544 O O . ILE B 1 152 ? 36.02103 52.26784 73.21831 1.000 21.04861 151 ILE B O 1
ATOM 6560 N N . GLY B 1 153 ? 38.16366 51.57437 73.43344 1.000 22.24052 152 GLY B N 1
ATOM 6561 C CA . GLY B 1 153 ? 38.75503 52.83587 73.03545 1.000 24.90082 152 GLY B CA 1
ATOM 6562 C C . GLY B 1 153 ? 38.96060 52.94277 71.53252 1.000 25.67614 152 GLY B C 1
ATOM 6563 O O . GLY B 1 153 ? 38.56795 52.07289 70.75378 1.000 28.46569 152 GLY B O 1
ATOM 6567 N N . ASP B 1 154 ? 39.61195 54.03705 71.13018 1.000 27.89063 153 ASP B N 1
ATOM 6568 C CA . ASP B 1 154 ? 39.73589 54.36347 69.71189 1.000 31.19328 153 ASP B CA 1
ATOM 6569 C C . ASP B 1 154 ? 40.66927 53.40464 68.97676 1.000 35.47559 153 ASP B C 1
ATOM 6570 O O . ASP B 1 154 ? 40.49806 53.17190 67.77248 1.000 37.46830 153 ASP B O 1
ATOM 6579 N N . GLU B 1 155 ? 41.66750 52.85904 69.66178 1.000 28.45653 154 GLU B N 1
ATOM 6580 C CA . GLU B 1 155 ? 42.60870 51.92180 69.06127 1.000 26.72594 154 GLU B CA 1
ATOM 6581 C C . GLU B 1 155 ? 42.36695 50.55379 69.68566 1.000 31.85356 154 GLU B C 1
ATOM 6582 O O . GLU B 1 155 ? 42.41549 50.41038 70.91284 1.000 36.60018 154 GLU B O 1
ATOM 6594 N N . VAL B 1 156 ? 42.08584 49.55817 68.85000 1.000 27.32697 155 VAL B N 1
ATOM 6595 C CA . VAL B 1 156 ? 41.71393 48.23301 69.32278 1.000 23.00341 155 VAL B CA 1
ATOM 6596 C C . VAL B 1 156 ? 42.87323 47.28462 69.06171 1.000 26.99947 155 VAL B C 1
ATOM 6597 O O . VAL B 1 156 ? 43.27810 47.09086 67.91228 1.000 27.04722 155 VAL B O 1
ATOM 6610 N N . GLU B 1 157 ? 43.40971 46.71123 70.13270 1.000 23.47734 156 GLU B N 1
ATOM 6611 C CA . GLU B 1 157 ? 44.41557 45.66512 70.05886 1.000 22.09281 156 GLU B CA 1
ATOM 6612 C C . GLU B 1 157 ? 43.75204 44.29105 70.01105 1.000 21.58977 156 GLU B C 1
ATOM 6613 O O . GLU B 1 157 ? 42.91670 43.95858 70.85934 1.000 19.86006 156 GLU B O 1
ATOM 6625 N N . VAL B 1 158 ? 44.08756 43.51185 68.99197 1.000 24.74338 157 VAL B N 1
ATOM 6626 C CA . VAL B 1 158 ? 43.59875 42.14246 68.89217 1.000 25.86003 157 VAL B CA 1
ATOM 6627 C C . VAL B 1 158 ? 44.79157 41.20888 68.72608 1.000 31.83511 157 VAL B C 1
ATOM 6628 O O . VAL B 1 158 ? 45.80229 41.56690 68.11530 1.000 38.48736 157 VAL B O 1
ATOM 6641 N N . GLY B 1 159 ? 44.65794 39.99055 69.24406 1.000 35.22369 158 GLY B N 1
ATOM 6642 C CA . GLY B 1 159 ? 45.71562 39.00616 69.05946 1.000 42.48969 158 GLY B CA 1
ATOM 6643 C C . GLY B 1 159 ? 45.92073 38.64603 67.60180 1.000 41.50026 158 GLY B C 1
ATOM 6644 O O . GLY B 1 159 ? 47.03957 38.69215 67.08414 1.000 43.24611 158 GLY B O 1
ATOM 6648 N N . ASN B 1 160 ? 44.83821 38.29259 66.91439 1.000 38.27031 159 ASN B N 1
ATOM 6649 C CA . ASN B 1 160 ? 44.90617 38.05102 65.48099 1.000 32.05826 159 ASN B CA 1
ATOM 6650 C C . ASN B 1 160 ? 43.50635 38.02752 64.89015 1.000 29.66816 159 ASN B C 1
ATOM 6651 O O . ASN B 1 160 ? 42.69619 37.16613 65.23991 1.000 35.40784 159 ASN B O 1
ATOM 6662 N N . CYS B 1 161 ? 43.20500 38.95792 63.99744 1.000 24.82267 160 CYS B N 1
ATOM 6663 C CA . CYS B 1 161 ? 41.90371 38.97472 63.34371 1.000 28.80423 160 CYS B CA 1
ATOM 6664 C C . CYS B 1 161 ? 41.94757 38.45406 61.91039 1.000 30.29789 160 CYS B C 1
ATOM 6665 O O . CYS B 1 161 ? 40.92049 38.49108 61.22269 1.000 30.46633 160 CYS B O 1
ATOM 6673 N N . GLY B 1 162 ? 43.10181 37.95250 61.44762 1.000 24.89499 161 GLY B N 1
ATOM 6674 C CA . GLY B 1 162 ? 43.18879 37.43109 60.09582 1.000 27.10292 161 GLY B CA 1
ATOM 6675 C C . GLY B 1 162 ? 42.66255 36.00726 60.01007 1.000 28.16971 161 GLY B C 1
ATOM 6676 O O . GLY B 1 162 ? 42.33087 35.37753 61.01435 1.000 26.29644 161 GLY B O 1
ATOM 6680 N N . ASP B 1 163 ? 42.58707 35.49015 58.77989 1.000 26.67588 162 ASP B N 1
ATOM 6681 C CA . ASP B 1 163 ? 42.13237 34.11620 58.57591 1.000 30.78317 162 ASP B CA 1
ATOM 6682 C C . ASP B 1 163 ? 43.16180 33.26647 57.83613 1.000 28.12104 162 ASP B C 1
ATOM 6683 O O . ASP B 1 163 ? 42.82023 32.21076 57.30471 1.000 25.64760 162 ASP B O 1
ATOM 6692 N N . THR B 1 164 ? 44.41218 33.70260 57.79872 1.000 27.01772 163 THR B N 1
ATOM 6693 C CA . THR B 1 164 ? 45.47397 32.98909 57.11467 1.000 29.03681 163 THR B CA 1
ATOM 6694 C C . THR B 1 164 ? 46.52587 32.52470 58.11157 1.000 29.62214 163 THR B C 1
ATOM 6695 O O . THR B 1 164 ? 46.64141 33.05117 59.22168 1.000 26.52087 163 THR B O 1
ATOM 6706 N N . LEU B 1 165 ? 47.31310 31.55730 57.68382 1.000 29.96435 164 LEU B N 1
ATOM 6707 C CA . LEU B 1 165 ? 48.48390 31.09748 58.41461 1.000 31.53638 164 LEU B CA 1
ATOM 6708 C C . LEU B 1 165 ? 49.70981 31.57644 57.65961 1.000 31.41601 164 LEU B C 1
ATOM 6709 O O . LEU B 1 165 ? 50.14397 30.96130 56.68381 1.000 33.47004 164 LEU B O 1
ATOM 6725 N N . GLU B 1 166 ? 50.24931 32.67332 58.10779 1.000 34.92526 165 GLU B N 1
ATOM 6726 C CA . GLU B 1 166 ? 51.50952 33.08382 57.57445 1.000 43.25327 165 GLU B CA 1
ATOM 6727 C C . GLU B 1 166 ? 52.58351 32.05237 58.04001 1.000 44.90802 165 GLU B C 1
ATOM 6728 O O . GLU B 1 166 ? 52.72023 31.77817 59.23456 1.000 40.01475 165 GLU B O 1
ATOM 6740 N N . GLN B 1 167 ? 53.57521 31.80525 57.14528 1.000 45.84876 166 GLN B N 1
ATOM 6741 C CA . GLN B 1 167 ? 54.80866 31.09678 57.52669 1.000 43.88462 166 GLN B CA 1
ATOM 6742 C C . GLN B 1 167 ? 55.53038 31.83437 58.65645 1.000 42.31776 166 GLN B C 1
ATOM 6743 O O . GLN B 1 167 ? 55.57622 33.07100 58.70644 1.000 34.49028 166 GLN B O 1
ATOM 6757 N N . GLY B 1 168 ? 56.04442 31.06427 59.58756 1.000 42.52829 167 GLY B N 1
ATOM 6758 C CA . GLY B 1 168 ? 56.69750 31.63018 60.74918 1.000 39.10198 167 GLY B CA 1
ATOM 6759 C C . GLY B 1 168 ? 55.78459 31.82021 61.91430 1.000 31.73962 167 GLY B C 1
ATOM 6760 O O . GLY B 1 168 ? 56.10828 31.41036 63.02544 1.000 36.51327 167 GLY B O 1
ATOM 6764 N N . PHE B 1 169 ? 54.62710 32.43273 61.69179 1.000 28.96459 168 PHE B N 1
ATOM 6765 C CA . PHE B 1 169 ? 53.69182 32.56189 62.77930 1.000 30.48449 168 PHE B CA 1
ATOM 6766 C C . PHE B 1 169 ? 53.08398 31.18949 63.06244 1.000 38.14175 168 PHE B C 1
ATOM 6767 O O . PHE B 1 169 ? 53.07688 30.28265 62.21882 1.000 43.09588 168 PHE B O 1
ATOM 6784 N N . LEU B 1 170 ? 52.59926 31.03209 64.28053 1.000 30.00758 169 LEU B N 1
ATOM 6785 C CA . LEU B 1 170 ? 51.89616 29.82101 64.66656 1.000 28.86444 169 LEU B CA 1
ATOM 6786 C C . LEU B 1 170 ? 50.74746 30.24135 65.55681 1.000 24.06733 169 LEU B C 1
ATOM 6787 O O . LEU B 1 170 ? 50.78837 31.29070 66.20320 1.000 28.24465 169 LEU B O 1
ATOM 6803 N N . TYR B 1 171 ? 49.70251 29.43735 65.55158 1.000 23.38742 170 TYR B N 1
ATOM 6804 C CA . TYR B 1 171 ? 48.44922 29.81660 66.17280 1.000 23.85060 170 TYR B CA 1
ATOM 6805 C C . TYR B 1 171 ? 47.86838 28.61092 66.88639 1.000 17.89648 170 TYR B C 1
ATOM 6806 O O . TYR B 1 171 ? 48.05601 27.47292 66.45501 1.000 18.64940 170 TYR B O 1
ATOM 6824 N N . SER B 1 172 ? 47.19765 28.87746 68.00478 1.000 19.56276 171 SER B N 1
ATOM 6825 C CA . SER B 1 172 ? 46.39683 27.85587 68.65086 1.000 19.44685 171 SER B CA 1
ATOM 6826 C C . SER B 1 172 ? 45.21614 27.47449 67.76499 1.000 19.15805 171 SER B C 1
ATOM 6827 O O . SER B 1 172 ? 44.59289 28.33678 67.13700 1.000 21.23900 171 SER B O 1
ATOM 6835 N N . VAL B 1 173 ? 44.87402 26.18476 67.75852 1.000 19.98587 172 VAL B N 1
ATOM 6836 C CA . VAL B 1 173 ? 43.69716 25.73933 67.01411 1.000 21.22895 172 VAL B CA 1
ATOM 6837 C C . VAL B 1 173 ? 42.44754 26.49314 67.45866 1.000 19.40639 172 VAL B C 1
ATOM 6838 O O . VAL B 1 173 ? 41.48516 26.63173 66.69198 1.000 22.42631 172 VAL B O 1
ATOM 6851 N N . ALA B 1 174 ? 42.42916 26.98271 68.69607 1.000 16.85635 173 ALA B N 1
ATOM 6852 C CA . ALA B 1 174 ? 41.26184 27.71141 69.19219 1.000 23.03450 173 ALA B CA 1
ATOM 6853 C C . ALA B 1 174 ? 41.18990 29.14898 68.67405 1.000 18.48223 173 ALA B C 1
ATOM 6854 O O . ALA B 1 174 ? 40.12549 29.77567 68.74595 1.000 16.04558 173 ALA B O 1
ATOM 6861 N N . GLU B 1 175 ? 42.29106 29.67362 68.14065 1.000 16.80205 174 GLU B N 1
ATOM 6862 C CA . GLU B 1 175 ? 42.34217 31.08691 67.78339 1.000 19.75747 174 GLU B CA 1
ATOM 6863 C C . GLU B 1 175 ? 41.28046 31.46043 66.75716 1.000 19.83821 174 GLU B C 1
ATOM 6864 O O . GLU B 1 175 ? 40.66388 32.52913 66.84606 1.000 15.34035 174 GLU B O 1
ATOM 6876 N N . PHE B 1 176 ? 41.10211 30.63134 65.74265 1.000 15.93781 175 PHE B N 1
ATOM 6877 C CA . PHE B 1 176 ? 40.18933 30.96037 64.66131 1.000 18.21425 175 PHE B CA 1
ATOM 6878 C C . PHE B 1 176 ? 38.74226 30.62254 64.97281 1.000 19.90809 175 PHE B C 1
ATOM 6879 O O . PHE B 1 176 ? 37.89458 30.75031 64.09692 1.000 17.93891 175 PHE B O 1
ATOM 6896 N N . LEU B 1 177 ? 38.44515 30.24802 66.20717 1.000 14.96379 176 LEU B N 1
ATOM 6897 C CA . LEU B 1 177 ? 37.09658 29.94011 66.64438 1.000 14.71316 176 LEU B CA 1
ATOM 6898 C C . LEU B 1 177 ? 36.55476 31.00105 67.59309 1.000 16.73398 176 LEU B C 1
ATOM 6899 O O . LEU B 1 177 ? 35.47334 30.82358 68.16235 1.000 17.49621 176 LEU B O 1
ATOM 6915 N N . GLU B 1 178 ? 37.29491 32.08217 67.79136 1.000 16.04136 177 GLU B N 1
ATOM 6916 C CA . GLU B 1 178 ? 36.94000 33.12742 68.74017 1.000 14.19245 177 GLU B CA 1
ATOM 6917 C C . GLU B 1 178 ? 37.37142 34.47790 68.18367 1.000 14.90148 177 GLU B C 1
ATOM 6918 O O . GLU B 1 178 ? 38.25483 34.56303 67.33646 1.000 17.50721 177 GLU B O 1
ATOM 6930 N N . ALA B 1 179 ? 36.76616 35.53949 68.71041 1.000 13.80410 178 ALA B N 1
ATOM 6931 C CA . ALA B 1 179 ? 37.16407 36.90528 68.39663 1.000 14.59392 178 ALA B CA 1
ATOM 6932 C C . ALA B 1 179 ? 37.43084 37.59769 69.72123 1.000 13.12948 178 ALA B C 1
ATOM 6933 O O . ALA B 1 179 ? 36.57884 37.57650 70.61108 1.000 16.70699 178 ALA B O 1
ATOM 6940 N N . SER B 1 180 ? 38.59180 38.22778 69.84335 1.000 16.43262 179 SER B N 1
ATOM 6941 C CA . SER B 1 180 ? 39.00631 38.77145 71.12382 1.000 17.00572 179 SER B CA 1
ATOM 6942 C C . SER B 1 180 ? 39.71749 40.09738 70.93342 1.000 14.37296 179 SER B C 1
ATOM 6943 O O . SER B 1 180 ? 40.38980 40.33031 69.91779 1.000 13.27324 179 SER B O 1
ATOM 6951 N N . VAL B 1 181 ? 39.56784 40.95399 71.94753 1.000 14.39129 180 VAL B N 1
ATOM 6952 C CA . VAL B 1 181 ? 40.37247 42.15717 72.09784 1.000 16.35944 180 VAL B CA 1
ATOM 6953 C C . VAL B 1 181 ? 41.17645 41.99543 73.37886 1.000 12.28574 180 VAL B C 1
ATOM 6954 O O . VAL B 1 181 ? 40.76194 41.29678 74.31491 1.000 11.50554 180 VAL B O 1
ATOM 6967 N N . VAL B 1 182 ? 42.35793 42.61004 73.39058 1.000 12.90800 181 VAL B N 1
ATOM 6968 C CA . VAL B 1 182 ? 43.32462 42.40366 74.45696 1.000 13.09856 181 VAL B CA 1
ATOM 6969 C C . VAL B 1 182 ? 43.86081 43.75522 74.89405 1.000 13.43275 181 VAL B C 1
ATOM 6970 O O . VAL B 1 182 ? 43.96798 44.69217 74.09698 1.000 15.95400 181 VAL B O 1
ATOM 6983 N N . ASN B 1 183 ? 44.15725 43.85587 76.18756 1.000 13.15736 182 ASN B N 1
ATOM 6984 C CA . ASN B 1 183 ? 44.87729 45.00739 76.73967 1.000 15.01533 182 ASN B CA 1
ATOM 6985 C C . ASN B 1 183 ? 46.36193 44.64814 76.74401 1.000 16.22894 182 ASN B C 1
ATOM 6986 O O . ASN B 1 183 ? 46.92177 44.10766 77.69848 1.000 15.72769 182 ASN B O 1
ATOM 6997 N N . LEU B 1 184 ? 46.98013 44.85225 75.59084 1.000 17.27220 183 LEU B N 1
ATOM 6998 C CA . LEU B 1 184 ? 48.36164 44.42217 75.42854 1.000 18.20757 183 LEU B CA 1
ATOM 6999 C C . LEU B 1 184 ? 49.33768 45.48588 75.90719 1.000 20.79809 183 LEU B C 1
ATOM 7000 O O . LEU B 1 184 ? 50.16896 45.22128 76.78136 1.000 20.81979 183 LEU B O 1
ATOM 7016 N N . GLU B 1 185 ? 49.21746 46.70301 75.37442 1.000 21.83603 184 GLU B N 1
ATOM 7017 C CA . GLU B 1 185 ? 50.19694 47.75011 75.65815 1.000 25.32465 184 GLU B CA 1
ATOM 7018 C C . GLU B 1 185 ? 50.05061 48.31484 77.06858 1.000 24.71298 184 GLU B C 1
ATOM 7019 O O . GLU B 1 185 ? 51.03816 48.79563 77.63965 1.000 21.62400 184 GLU B O 1
ATOM 7031 N N . GLY B 1 186 ? 48.85526 48.27398 77.65009 1.000 20.18777 185 GLY B N 1
ATOM 7032 C CA . GLY B 1 186 ? 48.68501 48.82853 78.97993 1.000 19.32589 185 GLY B CA 1
ATOM 7033 C C . GLY B 1 186 ? 47.45868 48.27763 79.67466 1.000 17.10039 185 GLY B C 1
ATOM 7034 O O . GLY B 1 186 ? 46.67245 47.52847 79.10020 1.000 16.12559 185 GLY B O 1
ATOM 7038 N N . GLU B 1 187 ? 47.31208 48.65157 80.94666 1.000 17.13269 186 GLU B N 1
ATOM 7039 C CA . GLU B 1 187 ? 46.23786 48.10353 81.77040 1.000 15.97357 186 GLU B CA 1
ATOM 7040 C C . GLU B 1 187 ? 44.84998 48.30645 81.15711 1.000 15.45633 186 GLU B C 1
ATOM 7041 O O . GLU B 1 187 ? 43.97713 47.44676 81.31154 1.000 14.38651 186 GLU B O 1
ATOM 7053 N N . ARG B 1 188 ? 44.62066 49.40768 80.45095 1.000 16.33617 187 ARG B N 1
ATOM 7054 C CA . ARG B 1 188 ? 43.36937 49.56536 79.72550 1.000 16.02155 187 ARG B CA 1
ATOM 7055 C C . ARG B 1 188 ? 43.62926 50.20083 78.36425 1.000 18.35438 187 ARG B C 1
ATOM 7056 O O . ARG B 1 188 ? 42.88840 51.07902 77.91789 1.000 17.58519 187 ARG B O 1
ATOM 7077 N N . SER B 1 189 ? 44.68056 49.74320 77.67403 1.000 17.21604 188 SER B N 1
ATOM 7078 C CA . SER B 1 189 ? 45.03697 50.33639 76.39377 1.000 21.07309 188 SER B CA 1
ATOM 7079 C C . SER B 1 189 ? 43.97386 50.10476 75.31993 1.000 17.98108 188 SER B C 1
ATOM 7080 O O . SER B 1 189 ? 43.83933 50.93114 74.41586 1.000 19.07183 188 SER B O 1
ATOM 7088 N N . THR B 1 190 ? 43.20144 49.02572 75.39683 1.000 16.65782 189 THR B N 1
ATOM 7089 C CA . THR B 1 190 ? 42.11472 48.81371 74.44261 1.000 17.89511 189 THR B CA 1
ATOM 7090 C C . THR B 1 190 ? 40.72239 48.90629 75.05850 1.000 15.84396 189 THR B C 1
ATOM 7091 O O . THR B 1 190 ? 39.82746 49.49265 74.45019 1.000 16.36414 189 THR B O 1
ATOM 7102 N N . PHE B 1 191 ? 40.51174 48.38814 76.26330 1.000 14.94490 190 PHE B N 1
ATOM 7103 C CA . PHE B 1 191 ? 39.18017 48.38313 76.85246 1.000 14.48923 190 PHE B CA 1
ATOM 7104 C C . PHE B 1 191 ? 39.30805 48.36964 78.36611 1.000 14.12524 190 PHE B C 1
ATOM 7105 O O . PHE B 1 191 ? 40.35775 48.02940 78.90982 1.000 13.96133 190 PHE B O 1
ATOM 7122 N N . TRP B 1 192 ? 38.22064 48.74563 79.04441 1.000 14.14466 191 TRP B N 1
ATOM 7123 C CA . TRP B 1 192 ? 38.04944 48.49534 80.47104 1.000 13.74199 191 TRP B CA 1
ATOM 7124 C C . TRP B 1 192 ? 36.61453 48.03196 80.70735 1.000 13.38948 191 TRP B C 1
ATOM 7125 O O . TRP B 1 192 ? 35.69288 48.38792 79.96374 1.000 16.12780 191 TRP B O 1
ATOM 7146 N N . VAL B 1 193 ? 36.43751 47.20134 81.73031 1.000 12.68775 192 VAL B N 1
ATOM 7147 C CA . VAL B 1 193 ? 35.16365 46.53167 81.93654 1.000 12.41531 192 VAL B CA 1
ATOM 7148 C C . VAL B 1 193 ? 34.63807 46.84272 83.32730 1.000 12.63931 192 VAL B C 1
ATOM 7149 O O . VAL B 1 193 ? 35.39597 47.11808 84.26667 1.000 12.80932 192 VAL B O 1
ATOM 7162 N N . GLU B 1 194 ? 33.31852 46.79302 83.45249 1.000 12.85654 193 GLU B N 1
ATOM 7163 C CA . GLU B 1 194 ? 32.67022 46.88331 84.75130 1.000 14.78483 193 GLU B CA 1
ATOM 7164 C C . GLU B 1 194 ? 31.36197 46.10842 84.67909 1.000 14.82229 193 GLU B C 1
ATOM 7165 O O . GLU B 1 194 ? 30.73487 46.03078 83.62020 1.000 15.62716 193 GLU B O 1
ATOM 7177 N N . GLY B 1 195 ? 30.95035 45.54413 85.80552 1.000 13.19180 194 GLY B N 1
ATOM 7178 C CA . GLY B 1 195 ? 29.66642 44.87773 85.87860 1.000 13.41117 194 GLY B CA 1
ATOM 7179 C C . GLY B 1 195 ? 29.82173 43.43514 86.30559 1.000 12.94760 194 GLY B C 1
ATOM 7180 O O . GLY B 1 195 ? 30.88445 43.03193 86.78407 1.000 13.01016 194 GLY B O 1
ATOM 7184 N N . GLU B 1 196 ? 28.77944 42.63903 86.08827 1.000 13.42133 195 GLU B N 1
ATOM 7185 C CA . GLU B 1 196 ? 28.71213 41.28235 86.61115 1.000 12.73962 195 GLU B CA 1
ATOM 7186 C C . GLU B 1 196 ? 28.55347 40.28026 85.48157 1.000 14.09446 195 GLU B C 1
ATOM 7187 O O . GLU B 1 196 ? 27.73661 40.47955 84.56830 1.000 13.62704 195 GLU B O 1
ATOM 7199 N N . LEU B 1 197 ? 29.29461 39.18432 85.57634 1.000 14.68920 196 LEU B N 1
ATOM 7200 C CA . LEU B 1 197 ? 29.18134 38.07221 84.63487 1.000 11.89292 196 LEU B CA 1
ATOM 7201 C C . LEU B 1 197 ? 28.98330 36.75747 85.38249 1.000 12.19901 196 LEU B C 1
ATOM 7202 O O . LEU B 1 197 ? 29.95669 36.08895 85.75130 1.000 12.88971 196 LEU B O 1
ATOM 7218 N N . PRO B 1 198 ? 27.73638 36.34980 85.59941 1.000 12.75282 197 PRO B N 1
ATOM 7219 C CA . PRO B 1 198 ? 27.46086 34.93499 85.87817 1.000 15.62477 197 PRO B CA 1
ATOM 7220 C C . PRO B 1 198 ? 28.05306 34.06571 84.78052 1.000 19.23278 197 PRO B C 1
ATOM 7221 O O . PRO B 1 198 ? 27.88766 34.35284 83.59045 1.000 14.74991 197 PRO B O 1
ATOM 7232 N N . PHE B 1 199 ? 28.75702 33.00006 85.16613 1.000 12.25184 198 PHE B N 1
ATOM 7233 C CA . PHE B 1 199 ? 29.49924 32.24337 84.16047 1.000 12.77406 198 PHE B CA 1
ATOM 7234 C C . PHE B 1 199 ? 29.31230 30.75095 84.38607 1.000 12.49499 198 PHE B C 1
ATOM 7235 O O . PHE B 1 199 ? 28.97527 30.29578 85.48412 1.000 12.86224 198 PHE B O 1
ATOM 7252 N N . ASP B 1 200 ? 29.49430 29.99763 83.29500 1.000 12.21690 199 ASP B N 1
ATOM 7253 C CA . ASP B 1 200 ? 29.30582 28.55572 83.30998 1.000 12.92571 199 ASP B CA 1
ATOM 7254 C C . ASP B 1 200 ? 30.52374 27.84746 83.87689 1.000 12.69713 199 ASP B C 1
ATOM 7255 O O . ASP B 1 200 ? 30.40041 26.95369 84.72186 1.000 17.02448 199 ASP B O 1
ATOM 7264 N N . GLY B 1 201 ? 31.70626 28.22968 83.41822 1.000 12.24945 200 GLY B N 1
ATOM 7265 C CA . GLY B 1 201 ? 32.93400 27.69541 83.96338 1.000 12.90522 200 GLY B CA 1
ATOM 7266 C C . GLY B 1 201 ? 34.07483 28.58768 83.53794 1.000 10.86564 200 GLY B C 1
ATOM 7267 O O . GLY B 1 201 ? 33.89223 29.59772 82.85016 1.000 10.42806 200 GLY B O 1
ATOM 7271 N N . PHE B 1 202 ? 35.26312 28.21322 83.97375 1.000 10.78728 201 PHE B N 1
ATOM 7272 C CA . PHE B 1 202 ? 36.45345 28.95943 83.62259 1.000 10.19521 201 PHE B CA 1
ATOM 7273 C C . PHE B 1 202 ? 37.55955 27.99867 83.21587 1.000 10.40310 201 PHE B C 1
ATOM 7274 O O . PHE B 1 202 ? 37.50634 26.78226 83.45311 1.000 11.01407 201 PHE B O 1
ATOM 7291 N N . ILE B 1 203 ? 38.55118 28.56661 82.54438 1.000 10.04006 202 ILE B N 1
ATOM 7292 C CA . ILE B 1 203 ? 39.74357 27.83920 82.14220 1.000 11.08428 202 ILE B CA 1
ATOM 7293 C C . ILE B 1 203 ? 40.93735 28.68601 82.53310 1.000 13.12274 202 ILE B C 1
ATOM 7294 O O . ILE B 1 203 ? 40.81647 29.87883 82.84677 1.000 10.86958 202 ILE B O 1
ATOM 7310 N N . HIS B 1 204 ? 42.09809 28.04384 82.55828 1.000 12.25151 203 HIS B N 1
ATOM 7311 C CA . HIS B 1 204 ? 43.29889 28.76032 82.95544 1.000 11.07550 203 HIS B CA 1
ATOM 7312 C C . HIS B 1 204 ? 44.51042 28.20736 82.22142 1.000 11.53050 203 HIS B C 1
ATOM 7313 O O . HIS B 1 204 ? 44.68329 26.99341 82.08203 1.000 11.60687 203 HIS B O 1
ATOM 7327 N N . LEU B 1 205 ? 45.35785 29.13248 81.79632 1.000 11.02981 204 LEU B N 1
ATOM 7328 C CA . LEU B 1 205 ? 46.5016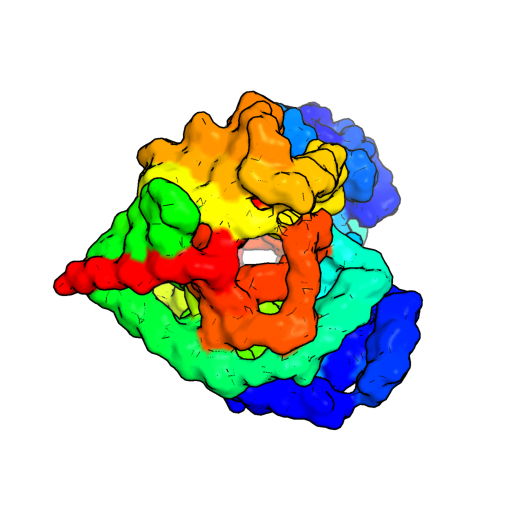9 28.86064 80.94439 1.000 12.21262 204 LEU B CA 1
ATOM 7329 C C . LEU B 1 205 ? 47.73715 29.32522 81.69436 1.000 12.54912 204 LEU B C 1
ATOM 7330 O O . LEU B 1 205 ? 47.79370 30.48047 82.14823 1.000 13.60184 204 LEU B O 1
ATOM 7346 N N . SER B 1 206 ? 48.71711 28.44427 81.81776 1.000 12.87651 205 SER B N 1
ATOM 7347 C CA . SER B 1 206 ? 49.99350 28.79497 82.40803 1.000 13.56511 205 SER B CA 1
ATOM 7348 C C . SER B 1 206 ? 51.12134 28.52338 81.42462 1.000 15.70667 205 SER B C 1
ATOM 7349 O O . SER B 1 206 ? 51.14666 27.47954 80.76899 1.000 14.82324 205 SER B O 1
ATOM 7357 N N . ASN B 1 207 ? 52.08297 29.44413 81.35334 1.000 16.82400 206 ASN B N 1
ATOM 7358 C CA . ASN B 1 207 ? 53.22927 29.28566 80.46901 1.000 15.93535 206 ASN B CA 1
ATOM 7359 C C . ASN B 1 207 ? 54.45439 28.69903 81.14117 1.000 17.20376 206 ASN B C 1
ATOM 7360 O O . ASN B 1 207 ? 55.49363 28.54866 80.48721 1.000 18.22164 206 ASN B O 1
ATOM 7371 N N . SER B 1 208 ? 54.36701 28.34446 82.42066 1.000 17.13660 207 SER B N 1
ATOM 7372 C CA . SER B 1 208 ? 55.50220 27.72718 83.07607 1.000 18.42485 207 SER B CA 1
ATOM 7373 C C . SER B 1 208 ? 55.00685 26.77636 84.14983 1.000 18.38105 207 SER B C 1
ATOM 7374 O O . SER B 1 208 ? 53.92110 26.95234 84.70126 1.000 17.39931 207 SER B O 1
ATOM 7382 N N . ALA B 1 209 ? 55.84555 25.77951 84.45851 1.000 22.92152 208 ALA B N 1
ATOM 7383 C CA . ALA B 1 209 ? 55.52889 24.84074 85.53085 1.000 19.94957 208 ALA B CA 1
ATOM 7384 C C . ALA B 1 209 ? 55.47533 25.55702 86.87310 1.000 19.83280 208 ALA B C 1
ATOM 7385 O O . ALA B 1 209 ? 54.61875 25.25914 87.72052 1.000 20.10045 208 ALA B O 1
ATOM 7392 N N . ALA B 1 210 ? 56.38713 26.51155 87.08570 1.000 22.24489 209 ALA B N 1
ATOM 7393 C CA . ALA B 1 210 ? 56.40940 27.24226 88.34628 1.000 22.73882 209 ALA B CA 1
ATOM 7394 C C . ALA B 1 210 ? 55.06754 27.90820 88.59660 1.000 20.52256 209 ALA B C 1
ATOM 7395 O O . ALA B 1 210 ? 54.50809 27.82506 89.69946 1.000 21.94238 209 ALA B O 1
ATOM 7402 N N . LEU B 1 211 ? 54.54015 28.59821 87.58085 1.000 18.32598 210 LEU B N 1
ATOM 7403 C CA . LEU B 1 211 ? 53.26240 29.26580 87.74154 1.000 18.97836 210 LEU B CA 1
ATOM 7404 C C . LEU B 1 211 ? 52.16349 28.24877 88.00788 1.000 21.25311 210 LEU B C 1
ATOM 7405 O O . LEU B 1 211 ? 51.36615 28.41271 88.94006 1.000 17.61667 210 LEU B O 1
ATOM 7421 N N . LYS B 1 212 ? 52.11181 27.18233 87.19782 1.000 17.60859 211 LYS B N 1
ATOM 7422 C CA . LYS B 1 212 ? 51.04349 26.20146 87.33049 1.000 16.04800 211 LYS B CA 1
ATOM 7423 C C . LYS B 1 212 ? 51.04808 25.55893 88.71384 1.000 20.10015 211 LYS B C 1
ATOM 7424 O O . LYS B 1 212 ? 49.98529 25.34990 89.31330 1.000 21.92603 211 LYS B O 1
ATOM 7443 N N . GLU B 1 213 ? 52.23287 25.25728 89.25008 1.000 18.71680 212 GLU B N 1
ATOM 7444 C CA . GLU B 1 213 ? 52.30805 24.66383 90.58066 1.000 20.23047 212 GLU B CA 1
ATOM 7445 C C . GLU B 1 213 ? 51.83253 25.64173 91.64701 1.000 20.92016 212 GLU B C 1
ATOM 7446 O O . GLU B 1 213 ? 51.07137 25.26447 92.54774 1.000 23.27684 212 GLU B O 1
ATOM 7458 N N . ARG B 1 214 ? 52.26095 26.90551 91.55710 1.000 21.08875 213 ARG B N 1
ATOM 7459 C CA . ARG B 1 214 ? 51.88909 27.88868 92.56893 1.000 24.51627 213 ARG B CA 1
ATOM 7460 C C . ARG B 1 214 ? 50.37434 28.07875 92.63044 1.000 23.42386 213 ARG B C 1
ATOM 7461 O O . ARG B 1 214 ? 49.80451 28.25428 93.71184 1.000 17.95726 213 ARG B O 1
ATOM 7482 N N . TRP B 1 215 ? 49.71072 28.08129 91.47869 1.000 16.07322 214 TRP B N 1
ATOM 7483 C CA . TRP B 1 215 ? 48.28213 28.35489 91.41681 1.000 15.55021 214 TRP B CA 1
ATOM 7484 C C . TRP B 1 215 ? 47.42104 27.09788 91.39438 1.000 18.23671 214 TRP B C 1
ATOM 7485 O O . TRP B 1 215 ? 46.19583 27.19837 91.57378 1.000 20.07491 214 TRP B O 1
ATOM 7506 N N . GLY B 1 216 ? 48.02354 25.92935 91.18475 1.000 20.00884 215 GLY B N 1
ATOM 7507 C CA . GLY B 1 216 ? 47.25197 24.76320 90.79243 1.000 19.68221 215 GLY B CA 1
ATOM 7508 C C . GLY B 1 216 ? 46.31382 24.27498 91.86958 1.000 23.31427 215 GLY B C 1
ATOM 7509 O O . GLY B 1 216 ? 45.17606 23.90541 91.58137 1.000 28.15043 215 GLY B O 1
ATOM 7513 N N . GLY B 1 217 ? 46.76782 24.27292 93.11845 1.000 18.62681 216 GLY B N 1
ATOM 7514 C CA . GLY B 1 217 ? 45.91000 23.82138 94.19575 1.000 29.34916 216 GLY B CA 1
ATOM 7515 C C . GLY B 1 217 ? 44.65463 24.66234 94.30346 1.000 26.98859 216 GLY B C 1
ATOM 7516 O O . GLY B 1 217 ? 43.53945 24.13339 94.38788 1.000 23.65173 216 GLY B O 1
ATOM 7537 N N . LEU B 1 219 ? 43.35828 26.75109 92.00837 1.000 16.70014 218 LEU B N 1
ATOM 7538 C CA . LEU B 1 219 ? 42.54499 26.77020 90.79870 1.000 14.49574 218 LEU B CA 1
ATOM 7539 C C . LEU B 1 219 ? 41.86520 25.42426 90.56593 1.000 16.41185 218 LEU B C 1
ATOM 7540 O O . LEU B 1 219 ? 40.76094 25.37902 90.01110 1.000 14.07960 218 LEU B O 1
ATOM 7556 N N . ASP B 1 220 ? 42.47856 24.32768 91.01849 1.000 18.55155 219 ASP B N 1
ATOM 7557 C CA . ASP B 1 220 ? 41.81426 23.03264 90.94430 1.000 20.50271 219 ASP B CA 1
ATOM 7558 C C . ASP B 1 220 ? 40.60979 22.98170 91.88133 1.000 23.58609 219 ASP B C 1
ATOM 7559 O O . ASP B 1 220 ? 39.55741 22.42416 91.52712 1.000 22.24682 219 ASP B O 1
ATOM 7568 N N . GLU B 1 221 ? 40.74384 23.54973 93.08168 1.000 20.75673 220 GLU B N 1
ATOM 7569 C CA . GLU B 1 221 ? 39.59668 23.65905 93.97034 1.000 18.99459 220 GLU B CA 1
ATOM 7570 C C . GLU B 1 221 ? 38.50893 24.52178 93.35232 1.000 16.93652 220 GLU B C 1
ATOM 7571 O O . GLU B 1 221 ? 37.33026 24.15293 93.39806 1.000 16.88589 220 GLU B O 1
ATOM 7583 N 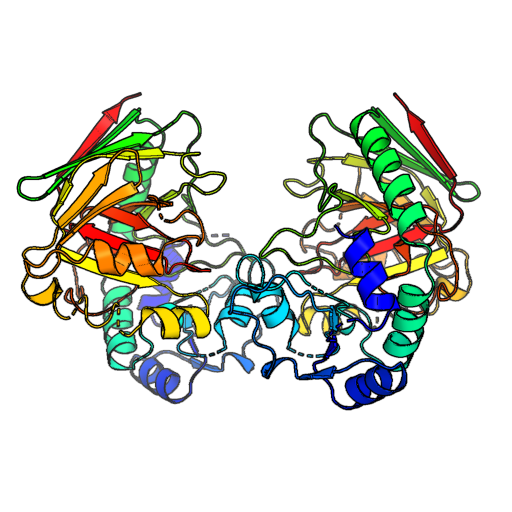N . PHE B 1 222 ? 38.87648 25.68503 92.79248 1.000 15.02993 221 PHE B N 1
ATOM 7584 C CA . PHE B 1 222 ? 37.88285 26.53019 92.14009 1.000 15.45970 221 PHE B CA 1
ATOM 7585 C C . PHE B 1 222 ? 37.14150 25.75769 91.05478 1.000 18.32434 221 PHE B C 1
ATOM 7586 O O . PHE B 1 222 ? 35.91841 25.87381 90.90701 1.000 17.13101 221 PHE B O 1
ATOM 7620 N N . ARG B 1 224 ? 36.66691 22.50416 90.74160 1.000 17.45780 223 ARG B N 1
ATOM 7621 C CA . ARG B 1 224 ? 35.72098 21.58581 91.36270 1.000 21.00672 223 ARG B CA 1
ATOM 7622 C C . ARG B 1 224 ? 34.47672 22.32176 91.84107 1.000 19.00914 223 ARG B C 1
ATOM 7623 O O . ARG B 1 224 ? 33.34784 21.86308 91.62580 1.000 19.34703 223 ARG B O 1
ATOM 7644 N N . ARG B 1 225 ? 34.66387 23.47162 92.49888 1.000 17.18005 224 ARG B N 1
ATOM 7645 C CA . ARG B 1 225 ? 33.52024 24.21206 93.01955 1.000 17.55260 224 ARG B CA 1
ATOM 7646 C C . ARG B 1 225 ? 32.60994 24.67918 91.89098 1.000 19.83633 224 ARG B C 1
ATOM 7647 O O . ARG B 1 225 ? 31.38236 24.71631 92.04684 1.000 17.38054 224 ARG B O 1
ATOM 7668 N N . SER B 1 226 ? 33.19814 25.07412 90.75241 1.000 15.56518 225 SER B N 1
ATOM 7669 C CA . SER B 1 226 ? 32.41833 25.67754 89.68253 1.000 16.89377 225 SER B CA 1
ATOM 7670 C C . SER B 1 226 ? 31.43152 24.69225 89.09251 1.000 17.30042 225 SER B C 1
ATOM 7671 O O . SER B 1 226 ? 30.49926 25.10609 88.38979 1.000 18.46238 225 SER B O 1
ATOM 7679 N N . ARG B 1 227 ? 31.62619 23.39617 89.35524 1.000 18.47346 226 ARG B N 1
ATOM 7680 C CA . ARG B 1 227 ? 30.74195 22.38541 88.79516 1.000 21.77770 226 ARG B CA 1
ATOM 7681 C C . ARG B 1 227 ? 29.37912 22.39604 89.46905 1.000 20.75835 226 ARG B C 1
ATOM 7682 O O . ARG B 1 227 ? 28.43783 21.80777 88.93999 1.000 26.54302 226 ARG B O 1
ATOM 7703 N N . GLU B 1 228 ? 29.26334 23.02238 90.64169 1.000 23.09548 227 GLU B N 1
ATOM 7704 C CA . GLU B 1 228 ? 27.96937 23.18763 91.30029 1.000 26.27870 227 GLU B CA 1
ATOM 7705 C C . GLU B 1 228 ? 27.17374 24.37537 90.76951 1.000 29.49258 227 GLU B C 1
ATOM 7706 O O . GLU B 1 228 ? 26.08255 24.64831 91.29082 1.000 28.25804 227 GLU B O 1
ATOM 7718 N N . GLY B 1 229 ? 27.67612 25.07988 89.75279 1.000 25.49392 228 GLY B N 1
ATOM 7719 C CA . GLY B 1 229 ? 26.99269 26.26644 89.27351 1.000 23.98932 228 GLY B CA 1
ATOM 7720 C C . GLY B 1 229 ? 27.12534 27.40045 90.27833 1.000 23.46906 228 GLY B C 1
ATOM 7721 O O . GLY B 1 229 ? 28.02798 27.42786 91.10030 1.000 21.50909 228 GLY B O 1
ATOM 7725 N N . ALA B 1 230 ? 26.21266 28.36536 90.17865 1.000 30.89952 229 ALA B N 1
ATOM 7726 C CA . ALA B 1 230 ? 26.25618 29.57029 91.00883 1.000 24.17958 229 ALA B CA 1
ATOM 7727 C C . ALA B 1 230 ? 27.65156 30.20649 90.97136 1.000 16.76704 229 ALA B C 1
ATOM 7728 O O . ALA B 1 230 ? 28.31157 30.42004 91.98932 1.000 16.03369 229 ALA B O 1
ATOM 7735 N N . ASN B 1 231 ? 28.09651 30.49308 89.76045 1.000 14.94287 230 ASN B N 1
ATOM 7736 C CA . ASN B 1 231 ? 29.38134 31.12699 89.52772 1.000 14.08204 230 ASN B CA 1
ATOM 7737 C C . ASN B 1 231 ? 29.16401 32.54552 89.01903 1.000 13.29099 230 ASN B C 1
ATOM 7738 O O . ASN B 1 231 ? 28.34372 32.76893 88.11962 1.000 13.36141 230 ASN B O 1
ATOM 7749 N N . LEU B 1 232 ? 29.96995 33.47469 89.52650 1.000 12.94408 231 LEU B N 1
ATOM 7750 C CA . LEU B 1 232 ? 29.85751 34.88388 89.17284 1.000 16.86262 231 LEU B CA 1
ATOM 7751 C C . LEU B 1 232 ? 31.19992 35.58099 89.32798 1.000 11.90443 231 LEU B C 1
ATOM 7752 O O . LEU B 1 232 ? 31.90137 35.35714 90.30589 1.000 12.06481 231 LEU B O 1
ATOM 7768 N N . VAL B 1 233 ? 31.54983 36.42161 88.35118 1.000 11.33168 232 VAL B N 1
ATOM 7769 C CA . VAL B 1 233 ? 32.70638 37.30250 88.45716 1.000 10.95488 232 VAL B CA 1
ATOM 7770 C C . VAL B 1 233 ? 32.22450 38.73432 88.25921 1.000 11.18082 232 VAL B C 1
ATOM 7771 O O . VAL B 1 233 ? 31.39437 39.00089 87.37733 1.000 11.23515 232 VAL B O 1
ATOM 7784 N N . ARG B 1 234 ? 32.68396 39.63189 89.12654 1.000 11.83505 233 ARG B N 1
ATOM 7785 C CA . ARG B 1 234 ? 32.25602 41.02192 89.11123 1.000 11.93870 233 ARG B CA 1
ATOM 7786 C C . ARG B 1 234 ? 33.47869 41.90985 88.96681 1.000 11.76811 233 ARG B C 1
ATOM 7787 O O . ARG B 1 234 ? 34.48756 41.70525 89.64951 1.000 11.73179 233 ARG B O 1
ATOM 7808 N N . PHE B 1 235 ? 33.36439 42.90967 88.09973 1.000 13.64939 234 PHE B N 1
ATOM 7809 C CA . PHE B 1 235 ? 34.43935 43.84641 87.82632 1.000 12.09625 234 PHE B CA 1
ATOM 7810 C C . PHE B 1 235 ? 34.02076 45.24763 88.24216 1.000 13.14650 234 PHE B C 1
ATOM 7811 O O . PHE B 1 235 ? 32.89598 45.67932 87.98282 1.000 13.20512 234 PHE B O 1
ATOM 7828 N N . ALA B 1 236 ? 34.94120 45.94761 88.89402 1.000 13.22359 235 ALA B N 1
ATOM 7829 C CA . ALA B 1 236 ? 34.79897 47.35634 89.22633 1.000 14.21558 235 ALA B CA 1
ATOM 7830 C C . ALA B 1 236 ? 36.03721 48.06347 88.69955 1.000 14.36712 235 ALA B C 1
ATOM 7831 O O . ALA B 1 236 ? 37.16131 47.71313 89.07109 1.000 14.20534 235 ALA B O 1
ATOM 7838 N N . ASP B 1 237 ? 35.83167 49.04055 87.82638 1.000 14.82337 236 ASP B N 1
ATOM 7839 C CA . ASP B 1 237 ? 36.93805 49.83029 87.27015 1.000 15.87040 236 ASP B CA 1
ATOM 7840 C C . ASP B 1 237 ? 38.01756 48.91661 86.68841 1.000 14.42873 236 ASP B C 1
ATOM 7841 O O . ASP B 1 237 ? 39.21544 49.10157 86.91080 1.000 14.73400 236 ASP B O 1
ATOM 7850 N N . ASN B 1 238 ? 37.57986 47.89827 85.96640 1.000 13.51525 237 ASN B N 1
ATOM 7851 C CA . ASN B 1 238 ? 38.40361 46.96686 85.21686 1.000 12.92902 237 ASN B CA 1
ATOM 7852 C C . ASN B 1 238 ? 39.06654 45.87985 86.05914 1.000 12.31453 237 ASN B C 1
ATOM 7853 O O . ASN B 1 238 ? 39.84855 45.11378 85.50498 1.000 11.87010 237 ASN B O 1
ATOM 7864 N N . VAL B 1 239 ? 38.78079 45.78459 87.35488 1.000 12.52358 238 VAL B N 1
ATOM 7865 C CA . VAL B 1 239 ? 39.42347 44.83240 88.24780 1.000 17.57226 238 VAL B CA 1
ATOM 7866 C C . VAL B 1 239 ? 38.34930 44.00866 88.94124 1.000 14.78814 238 VAL B C 1
ATOM 7867 O O . VAL B 1 239 ? 37.31416 44.54504 89.34766 1.000 12.43627 238 VAL B O 1
ATOM 7880 N N . ILE B 1 240 ? 38.60730 42.70812 89.10660 1.000 11.53832 239 ILE B N 1
ATOM 7881 C CA . ILE B 1 240 ? 37.69094 41.87352 89.87046 1.000 11.51019 239 ILE B CA 1
ATOM 7882 C C . ILE B 1 240 ? 37.54837 42.42660 91.28292 1.000 14.47086 239 ILE B C 1
ATOM 7883 O O . ILE B 1 240 ? 38.54192 42.60768 92.00520 1.000 14.87317 239 ILE B O 1
ATOM 7899 N N . ASP B 1 241 ? 36.30663 42.67753 91.69357 1.000 12.71013 240 ASP B N 1
ATOM 7900 C CA . ASP B 1 241 ? 36.01424 42.93552 93.08860 1.000 13.58948 240 ASP B CA 1
ATOM 7901 C C . ASP B 1 241 ? 35.14725 41.84984 93.72720 1.000 13.72799 240 ASP B C 1
ATOM 7902 O O . ASP B 1 241 ? 34.95636 41.87143 94.94001 1.000 14.55203 240 ASP B O 1
ATOM 7911 N N . ARG B 1 242 ? 34.67128 40.87186 92.96132 1.000 13.09293 241 ARG B N 1
ATOM 7912 C CA . ARG B 1 242 ? 34.06370 39.69263 93.56209 1.000 13.49281 241 ARG B CA 1
ATOM 7913 C C . ARG B 1 242 ? 34.16453 38.51393 92.60710 1.000 14.83681 241 ARG B C 1
ATOM 7914 O O . ARG B 1 242 ? 33.91600 38.64187 91.39979 1.000 12.05647 241 ARG B O 1
ATOM 7935 N N . LEU B 1 243 ? 34.55238 37.36898 93.16029 1.000 12.71171 242 LEU B N 1
ATOM 7936 C CA . LEU B 1 243 ? 34.54408 36.10012 92.43229 1.000 13.33982 242 LEU B CA 1
ATOM 7937 C C . LEU B 1 243 ? 33.82725 35.07034 93.29402 1.000 15.62341 242 LEU B C 1
ATOM 7938 O O . LEU B 1 243 ? 34.22817 34.83447 94.43853 1.000 13.69260 242 LEU B O 1
ATOM 7954 N N . VAL B 1 244 ? 32.76748 34.47517 92.74803 1.000 13.22248 243 VAL B N 1
ATOM 7955 C CA . VAL B 1 244 ? 31.96630 33.46334 93.43034 1.000 14.20309 243 VAL B CA 1
ATOM 7956 C C . VAL B 1 244 ? 32.01382 32.22209 92.56765 1.000 13.77245 243 VAL B C 1
ATOM 7957 O O . VAL B 1 244 ? 31.78786 32.31485 91.36030 1.000 15.28788 243 VAL B O 1
ATOM 7970 N N . VAL B 1 245 ? 32.31214 31.07286 93.16583 1.000 14.35915 244 VAL B N 1
ATOM 7971 C CA . VAL B 1 245 ? 32.24088 29.79522 92.46482 1.000 14.42259 244 VAL B CA 1
ATOM 7972 C C . VAL B 1 245 ? 31.51977 28.79279 93.35077 1.000 16.72516 244 VAL B C 1
ATOM 7973 O O . VAL B 1 245 ? 31.77102 28.72612 94.56037 1.000 16.49710 244 VAL B O 1
ATOM 7986 N N . GLY B 1 246 ? 30.60884 28.02804 92.75011 1.000 19.84347 245 GLY B N 1
ATOM 7987 C CA . GLY B 1 246 ? 29.81210 27.07753 93.50381 1.000 24.93202 245 GLY B CA 1
ATOM 7988 C C . GLY B 1 246 ? 29.10352 27.73359 94.67142 1.000 18.57815 245 GLY B C 1
ATOM 7989 O O . GLY B 1 246 ? 28.92820 27.12683 95.72568 1.000 22.25781 245 GLY B O 1
ATOM 7993 N N . GLY B 1 247 ? 28.69064 28.98162 94.48964 1.000 18.06763 246 GLY B N 1
ATOM 7994 C CA . GLY B 1 247 ? 27.94937 29.68313 95.51131 1.000 23.46750 246 GLY B CA 1
ATOM 7995 C C . GLY B 1 247 ? 28.77727 30.23410 96.64629 1.000 19.13019 246 GLY B C 1
ATOM 7996 O O . GLY B 1 247 ? 28.20640 30.81791 97.56315 1.000 20.27881 246 GLY B O 1
ATOM 8000 N N . VAL B 1 248 ? 30.09715 30.09188 96.60024 1.000 19.50681 247 VAL B N 1
ATOM 8001 C CA . VAL B 1 248 ? 30.99657 30.50670 97.67468 1.000 19.16753 247 VAL B CA 1
ATOM 8002 C C . VAL B 1 248 ? 31.89258 31.62927 97.15830 1.000 17.31326 247 VAL B C 1
ATOM 8003 O O . VAL B 1 248 ? 32.44382 31.52850 96.06213 1.000 16.21259 247 VAL B O 1
ATOM 8016 N N . ASP B 1 249 ? 32.04352 32.68043 97.95345 1.000 17.62358 248 ASP B N 1
ATOM 8017 C CA . ASP B 1 249 ? 32.88213 33.81761 97.60545 1.000 16.83615 248 ASP B CA 1
ATOM 8018 C C . ASP B 1 249 ? 34.34281 33.45221 97.83747 1.000 16.48117 248 ASP B C 1
ATOM 8019 O O . ASP B 1 249 ? 34.73239 33.13071 98.95907 1.000 17.42579 248 ASP B O 1
ATOM 8028 N N . VAL B 1 250 ? 35.14860 33.50506 96.78146 1.000 15.37109 249 VAL B N 1
ATOM 8029 C CA . VAL B 1 250 ? 36.55808 33.14639 96.86192 1.000 15.53710 249 VAL B CA 1
ATOM 8030 C C . VAL B 1 250 ? 37.46687 34.32758 96.50457 1.000 14.60745 249 VAL B C 1
ATOM 8031 O O . VAL B 1 250 ? 38.62659 34.13365 96.16557 1.000 14.28693 249 VAL B O 1
ATOM 8044 N N . THR B 1 251 ? 36.94406 35.54672 96.59542 1.000 14.63222 250 THR B N 1
ATOM 8045 C CA . THR B 1 251 ? 37.67525 36.72139 96.14303 1.000 17.96333 250 THR B CA 1
ATOM 8046 C C . THR B 1 251 ? 38.98187 36.90545 96.90211 1.000 17.32127 250 THR B C 1
ATOM 8047 O O . THR B 1 251 ? 40.01947 37.24819 96.31624 1.000 15.71900 250 THR B O 1
ATOM 8058 N N . SER B 1 252 ? 38.93575 36.72266 98.21397 1.000 15.77809 251 SER B N 1
ATOM 8059 C CA . SER B 1 252 ? 40.10382 36.94381 99.04592 1.000 17.78837 251 SER B CA 1
ATOM 8060 C C . SER B 1 252 ? 41.23086 35.99021 98.67816 1.000 19.98188 251 SER B C 1
ATOM 8061 O O . SER B 1 252 ? 42.40548 36.38311 98.66883 1.000 18.23260 251 SER B O 1
ATOM 8069 N N . ALA B 1 253 ? 40.89347 34.72763 98.37548 1.000 16.05610 252 ALA B N 1
ATOM 8070 C CA . ALA B 1 253 ? 41.92293 33.76181 97.99956 1.000 20.34262 252 ALA B CA 1
ATOM 8071 C C . ALA B 1 253 ? 42.58821 34.15086 96.68592 1.000 16.37363 252 ALA B C 1
ATOM 8072 O O . ALA B 1 253 ? 43.81439 34.05197 96.54340 1.000 16.92073 252 ALA B O 1
ATOM 8079 N N . LEU B 1 254 ? 41.78537 34.55398 95.70229 1.000 14.08352 253 LEU B N 1
ATOM 8080 C CA . LEU B 1 254 ? 42.35209 34.98033 94.43258 1.000 18.07069 253 LEU B CA 1
ATOM 8081 C C . LEU B 1 254 ? 43.19856 36.23694 94.59783 1.000 17.57265 253 LEU B C 1
ATOM 8082 O O . LEU B 1 254 ? 44.29643 36.33544 94.02975 1.000 13.96307 253 LEU B O 1
ATOM 8098 N N . ALA B 1 255 ? 42.70388 37.19912 95.37069 1.000 18.40744 254 ALA B N 1
ATOM 8099 C CA . ALA B 1 255 ? 43.44092 38.43457 95.58796 1.000 17.87992 254 ALA B CA 1
ATOM 8100 C C . ALA B 1 255 ? 44.78431 38.16284 96.24452 1.000 17.20016 254 ALA B C 1
ATOM 8101 O O . ALA B 1 255 ? 45.78111 38.81657 95.92398 1.000 20.31047 254 ALA B O 1
ATOM 8108 N N . GLY B 1 256 ? 44.83245 37.18461 97.14597 1.000 20.77459 255 GLY B N 1
ATOM 8109 C CA . GLY B 1 256 ? 46.06239 36.89867 97.85946 1.000 18.69052 255 GLY B CA 1
ATOM 8110 C C . GLY B 1 256 ? 47.17307 36.40016 96.95904 1.000 23.01768 255 GLY B C 1
ATOM 8111 O O . GLY B 1 256 ? 48.33183 36.75727 97.15680 1.000 22.87302 255 GLY B O 1
ATOM 8115 N N . LEU B 1 257 ? 46.84231 35.57760 95.95541 1.000 17.18128 256 LEU B N 1
ATOM 8116 C CA . LEU B 1 257 ? 47.87357 35.12160 95.03439 1.000 15.65469 256 LEU B CA 1
ATOM 8117 C C . LEU B 1 257 ? 48.15534 36.13505 93.93578 1.000 16.42735 256 LEU B C 1
ATOM 8118 O O . LEU B 1 257 ? 49.25803 36.15048 93.39136 1.000 16.41529 256 LEU B O 1
ATOM 8134 N N . SER B 1 258 ? 47.17002 36.96597 93.59041 1.000 15.05587 257 SER B N 1
ATOM 8135 C CA . SER B 1 258 ? 47.33935 37.97445 92.55771 1.000 14.16180 257 SER B CA 1
ATOM 8136 C C . SER B 1 258 ? 48.15518 39.16387 93.02194 1.000 15.41144 257 SER B C 1
ATOM 8137 O O . SER B 1 258 ? 48.65592 39.92825 92.18194 1.000 15.16580 257 SER B O 1
ATOM 8145 N N . GLN B 1 259 ? 48.25491 39.37382 94.33105 1.000 17.62200 258 GLN B N 1
ATOM 8146 C CA . GLN B 1 259 ? 48.76046 40.64004 94.83859 1.000 18.61612 258 GLN B CA 1
ATOM 8147 C C . GLN B 1 259 ? 50.20234 40.88373 94.41428 1.000 17.68698 258 GLN B C 1
ATOM 8148 O O . GLN B 1 259 ? 51.07899 40.04102 94.61571 1.000 18.16461 258 GLN B O 1
ATOM 8162 N N . GLY B 1 260 ? 50.44886 42.05583 93.84318 1.000 18.73887 259 GLY B N 1
ATOM 8163 C CA . GLY B 1 260 ? 51.78761 42.40869 93.43257 1.000 20.14452 259 GLY B CA 1
ATOM 8164 C C . GLY B 1 260 ? 52.26667 41.73721 92.17166 1.000 20.53060 259 GLY B C 1
ATOM 8165 O O . GLY B 1 260 ? 53.42878 41.89441 91.81241 1.000 29.41147 259 GLY B O 1
ATOM 8169 N N . GLU B 1 261 ? 51.42245 40.98022 91.47912 1.000 18.16168 260 GLU B N 1
ATOM 8170 C CA . GLU B 1 261 ? 51.85071 40.29905 90.26139 1.000 18.22529 260 GLU B CA 1
ATOM 8171 C C . GLU B 1 261 ? 51.13742 40.89686 89.05419 1.000 18.30980 260 GLU B C 1
ATOM 8172 O O . GLU B 1 261 ? 49.94691 41.19843 89.11496 1.000 16.73492 260 GLU B O 1
ATOM 8184 N N . GLU B 1 262 ? 51.88075 41.07323 87.96281 1.000 17.60787 261 GLU B N 1
ATOM 8185 C CA . GLU B 1 262 ? 51.35422 41.57447 86.67778 1.000 18.78519 261 GLU B CA 1
ATOM 8186 C C . GLU B 1 262 ? 50.44521 42.77467 86.94715 1.000 15.69513 261 GLU B C 1
ATOM 8187 O O . GLU B 1 262 ? 50.85817 43.70922 87.64477 1.000 16.64795 261 GLU B O 1
ATOM 8199 N N . ARG B 1 263 ? 49.20391 42.76918 86.45633 1.000 16.27555 262 ARG B N 1
ATOM 8200 C CA . ARG B 1 263 ? 48.23232 43.82244 86.71619 1.000 17.88120 262 ARG B CA 1
ATOM 8201 C C . ARG B 1 263 ? 47.18165 43.40681 87.73389 1.000 15.22897 262 ARG B C 1
ATOM 8202 O O . ARG B 1 263 ? 46.04466 43.90951 87.71251 1.000 13.68276 262 ARG B O 1
ATOM 8223 N N . GLY B 1 264 ? 47.53670 42.48754 88.61713 1.000 14.86045 263 GLY B N 1
ATOM 8224 C CA . GLY B 1 264 ? 46.57100 41.98139 89.56336 1.000 17.68341 263 GLY B CA 1
ATOM 8225 C C . GLY B 1 264 ? 45.40098 41.35557 88.84130 1.000 16.90808 263 GLY B C 1
ATOM 8226 O O . GLY B 1 264 ? 45.55988 40.54438 87.91146 1.000 13.96637 263 GLY B O 1
ATOM 8247 N N . ALA B 1 266 ? 43.12442 42.76522 87.01698 1.000 13.48370 265 ALA B N 1
ATOM 8248 C CA . ALA B 1 266 ? 42.61783 43.57797 85.92067 1.000 16.51764 265 ALA B CA 1
ATOM 8249 C C . ALA B 1 266 ? 42.32275 42.72554 84.68800 1.000 11.22506 265 ALA B C 1
ATOM 8250 O O . ALA B 1 266 ? 43.05042 41.78465 84.36922 1.000 10.87659 265 ALA B O 1
ATOM 8257 N N . ALA B 1 267 ? 41.23615 43.05602 84.00215 1.000 12.14021 266 ALA B N 1
ATOM 8258 C CA . ALA B 1 267 ? 40.87260 42.35494 82.78239 1.000 10.87604 266 ALA B CA 1
ATOM 8259 C C . ALA B 1 267 ? 41.91698 42.61718 81.70100 1.000 11.45785 266 ALA B C 1
ATOM 8260 O O . ALA B 1 267 ? 42.31531 43.76847 81.45067 1.000 13.76836 266 ALA B O 1
ATOM 8267 N N . THR B 1 268 ? 42.37427 41.52904 81.07821 1.000 13.12532 267 THR B N 1
ATOM 8268 C CA . THR B 1 268 ? 43.37081 41.57402 80.02635 1.000 13.65701 267 THR B CA 1
ATOM 8269 C C . THR B 1 268 ? 42.81272 41.16037 78.66830 1.000 13.41215 267 THR B C 1
ATOM 8270 O O . THR B 1 268 ? 43.46556 41.39421 77.64814 1.000 13.47940 267 THR B O 1
ATOM 8281 N N . GLU B 1 269 ? 41.63974 40.54507 78.62754 1.000 10.21729 268 GLU B N 1
ATOM 8282 C CA . GLU B 1 269 ? 41.10977 40.05926 77.36397 1.000 10.19352 268 GLU B CA 1
ATOM 8283 C C . GLU B 1 269 ? 39.61052 39.91360 77.47561 1.000 9.85839 268 GLU B C 1
ATOM 8284 O O . GLU B 1 269 ? 39.07479 39.59699 78.54234 1.000 11.31032 268 GLU B O 1
ATOM 8296 N N . PHE B 1 270 ? 38.94940 40.15015 76.35985 1.000 11.09970 269 PHE B N 1
ATOM 8297 C CA . PHE B 1 270 ? 37.50415 40.05701 76.23182 1.000 11.13900 269 PHE B CA 1
ATOM 8298 C C . PHE B 1 270 ? 37.23007 39.44347 74.86962 1.000 12.92567 269 PHE B C 1
ATOM 8299 O O . PHE B 1 270 ? 37.77249 39.92019 73.86078 1.000 14.93470 269 PHE B O 1
ATOM 8316 N N . GLY B 1 271 ? 36.35704 38.44003 74.81785 1.000 11.95571 270 GLY B N 1
ATOM 8317 C CA . GLY B 1 271 ? 36.15563 37.79274 73.52838 1.000 13.08590 270 GLY B CA 1
ATOM 8318 C C . GLY B 1 271 ? 34.81517 37.11145 73.41282 1.000 13.58266 270 GLY B C 1
ATOM 8319 O O . GLY B 1 271 ? 34.06628 36.96354 74.38352 1.000 12.82588 270 GLY B O 1
ATOM 8323 N N . LEU B 1 272 ? 34.55162 36.65900 72.19329 1.000 12.89163 271 LEU B N 1
ATOM 8324 C CA . LEU B 1 272 ? 33.28868 36.04176 71.81819 1.000 13.10558 271 LEU B CA 1
ATOM 8325 C C . LEU B 1 272 ? 33.59556 34.70939 71.15664 1.000 15.45569 271 LEU B C 1
ATOM 8326 O O . LEU B 1 272 ? 34.44927 34.65383 70.26209 1.000 12.04360 271 LEU B O 1
ATOM 8342 N N . GLY B 1 273 ? 32.90402 33.65420 71.58629 1.000 16.62689 272 GLY B N 1
ATOM 8343 C CA . GLY B 1 273 ? 33.03600 32.35471 70.93992 1.000 21.49705 272 GLY B CA 1
ATOM 8344 C C . GLY B 1 273 ? 32.19978 32.30450 69.67457 1.000 21.92557 272 GLY B C 1
ATOM 8345 O O . GLY B 1 273 ? 31.01248 32.64246 69.68613 1.000 21.88410 272 GLY B O 1
ATOM 8349 N N . CYS B 1 274 ? 32.81507 31.87189 68.57989 1.000 16.20345 273 CYS B N 1
ATOM 8350 C CA . CYS B 1 274 ? 32.18370 31.96278 67.27107 1.000 17.04912 273 CYS B CA 1
ATOM 8351 C C . CYS B 1 274 ? 31.81758 30.62473 66.65351 1.000 17.56704 273 CYS B C 1
ATOM 8352 O O . CYS B 1 274 ? 31.33625 30.59960 65.51508 1.000 16.56087 273 CYS B O 1
ATOM 8360 N N . ALA B 1 275 ? 32.03663 29.51970 67.35416 1.000 16.81612 274 ALA B N 1
ATOM 8361 C CA . ALA B 1 275 ? 31.75812 28.20152 66.81795 1.000 18.64020 274 ALA B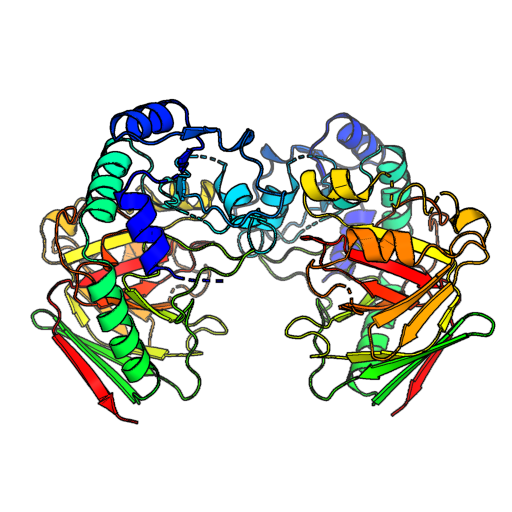 CA 1
ATOM 8362 C C . ALA B 1 275 ? 30.51475 27.59355 67.45770 1.000 18.19787 274 ALA B C 1
ATOM 8363 O O . ALA B 1 275 ? 29.99711 28.07066 68.46570 1.000 18.69634 274 ALA B O 1
ATOM 8370 N N . ASP B 1 276 ? 30.04063 26.52399 66.83465 1.000 23.10394 275 ASP B N 1
ATOM 8371 C CA . ASP B 1 276 ? 28.93406 25.72985 67.34592 1.000 23.27621 275 ASP B CA 1
ATOM 8372 C C . ASP B 1 276 ? 29.38423 24.96653 68.59310 1.000 19.32838 275 ASP B C 1
ATOM 8373 O O . ASP B 1 276 ? 30.49527 25.13633 69.10166 1.000 19.95549 275 ASP B O 1
ATOM 8382 N N . ALA B 1 277 ? 28.52806 24.08120 69.08624 1.000 23.37506 276 ALA B N 1
ATOM 8383 C CA . ALA B 1 277 ? 28.81158 23.33404 70.30541 1.000 26.72629 276 ALA B CA 1
ATOM 8384 C C . ALA B 1 277 ? 28.99563 21.84022 70.06867 1.000 22.59786 276 ALA B C 1
ATOM 8385 O O . ALA B 1 277 ? 28.99467 21.06594 71.03732 1.000 19.66048 276 ALA B O 1
ATOM 8392 N N . GLU B 1 278 ? 29.20358 21.42170 68.82461 1.000 20.99384 277 GLU B N 1
ATOM 8393 C CA . GLU B 1 278 ? 29.36807 20.00738 68.51430 1.000 24.55140 277 GLU B CA 1
ATOM 8394 C C . GLU B 1 278 ? 30.57825 19.42170 69.22864 1.000 21.85243 277 GLU B C 1
ATOM 8395 O O . GLU B 1 278 ? 31.68519 19.94390 69.12232 1.000 22.33120 277 GLU B O 1
ATOM 8407 N N . ALA B 1 279 ? 30.37044 18.30639 69.91788 1.000 23.06629 278 ALA B N 1
ATOM 8408 C CA . ALA B 1 279 ? 31.40161 17.62534 70.70277 1.000 21.89214 278 ALA B CA 1
ATOM 8409 C C . ALA B 1 279 ? 32.06337 18.53528 71.73399 1.000 21.94923 278 ALA B C 1
ATOM 8410 O O . ALA B 1 279 ? 33.19483 18.28026 72.16866 1.000 22.48497 278 ALA B O 1
ATOM 8417 N N . ALA B 1 280 ? 31.37709 19.58963 72.14969 1.000 21.03633 279 ALA B N 1
ATOM 8418 C CA . ALA B 1 280 ? 31.91265 20.45036 73.18892 1.000 21.09842 279 ALA B CA 1
ATOM 8419 C C . ALA B 1 280 ? 32.10040 19.67031 74.48643 1.000 20.93157 279 ALA B C 1
ATOM 8420 O O . ALA B 1 280 ? 31.27336 18.83776 74.86371 1.000 21.73142 279 ALA B O 1
ATOM 8427 N N . GLU B 1 281 ? 33.19933 19.94275 75.16122 1.000 21.78616 280 GLU B N 1
ATOM 8428 C CA . GLU B 1 281 ? 33.50140 19.33302 76.44822 1.000 22.29013 280 GLU B CA 1
ATOM 8429 C C . GLU B 1 281 ? 32.72573 20.01990 77.56443 1.000 21.95434 280 GLU B C 1
ATOM 8430 O O . GLU B 1 281 ? 32.34651 21.19030 77.44503 1.000 17.91155 280 GLU B O 1
ATOM 8442 N N . PRO B 1 282 ? 32.49075 19.31500 78.66846 1.000 24.68863 281 PRO B N 1
ATOM 8443 C CA . PRO B 1 282 ? 31.77940 19.94068 79.79698 1.000 20.81091 281 PRO B CA 1
ATOM 8444 C C . PRO B 1 282 ? 32.63932 20.94871 80.52867 1.000 16.03246 281 PRO B C 1
ATOM 8445 O O . PRO B 1 282 ? 33.86660 20.83832 80.56791 1.000 15.89274 281 PRO B O 1
ATOM 8456 N N . PHE B 1 283 ? 31.97388 21.93771 81.12568 1.000 15.52043 282 PHE B N 1
ATOM 8457 C CA . PHE B 1 283 ? 32.64296 22.84313 82.04544 1.000 18.93751 282 PHE B CA 1
ATOM 8458 C C . PHE B 1 283 ? 33.05135 22.08680 83.30306 1.000 16.09638 282 PHE B C 1
ATOM 8459 O O . PHE B 1 283 ? 32.51138 21.02161 83.62869 1.000 17.95607 282 PHE B O 1
ATOM 8476 N N . GLY B 1 284 ? 34.07512 22.60635 83.96782 1.000 15.53058 283 GLY B N 1
ATOM 8477 C CA . GLY B 1 284 ? 34.66107 21.95781 85.12157 1.000 20.81092 283 GLY B CA 1
ATOM 8478 C C . GLY B 1 284 ? 35.92639 21.17062 84.83750 1.000 18.37542 283 GLY B C 1
ATOM 8479 O O . GLY B 1 284 ? 36.54998 20.66911 85.78112 1.000 19.47626 283 GLY B O 1
ATOM 8483 N N . VAL B 1 285 ? 36.30726 21.01785 83.57120 1.000 18.18112 284 VAL B N 1
ATOM 8484 C CA . VAL B 1 285 ? 37.63585 20.54324 83.19901 1.000 16.46826 284 VAL B CA 1
ATOM 8485 C C . VAL B 1 285 ? 38.33891 21.67028 82.43843 1.000 15.39052 284 VAL B C 1
ATOM 8486 O O . VAL B 1 285 ? 37.70481 22.51918 81.81340 1.000 13.62291 284 VAL B O 1
ATOM 8499 N N . ASN B 1 286 ? 39.66092 21.67150 82.47912 1.000 14.08841 285 ASN B N 1
ATOM 8500 C CA . ASN B 1 286 ? 40.43620 22.77517 81.91965 1.000 16.47649 285 ASN B CA 1
ATOM 8501 C C . ASN B 1 286 ? 40.79488 22.45342 80.47306 1.000 15.79478 285 ASN B C 1
ATOM 8502 O O . ASN B 1 286 ? 41.83507 21.86922 80.18430 1.000 17.71923 285 ASN B O 1
ATOM 8513 N N . SER B 1 287 ? 39.89906 22.82492 79.55485 1.000 15.54310 286 SER B N 1
ATOM 8514 C CA . SER B 1 287 ? 40.09353 22.61360 78.12942 1.000 17.74553 286 SER B CA 1
ATOM 8515 C C . SER B 1 287 ? 40.28328 23.94504 77.41239 1.000 14.46448 286 SER B C 1
ATOM 8516 O O . SER B 1 287 ? 39.48656 24.87522 77.58349 1.000 12.02580 286 SER B O 1
ATOM 8524 N N . LEU B 1 288 ? 41.32398 24.02826 76.58691 1.000 15.69946 287 LEU B N 1
ATOM 8525 C CA . LEU B 1 288 ? 41.56410 25.26018 75.85262 1.000 17.02523 287 LEU B CA 1
ATOM 8526 C C . LEU B 1 288 ? 40.48881 25.56763 74.81759 1.000 15.26996 287 LEU B C 1
ATOM 8527 O O . LEU B 1 288 ? 40.46065 26.68248 74.30474 1.000 15.66563 287 LEU B O 1
ATOM 8543 N N . LEU B 1 289 ? 39.57338 24.65041 74.54257 1.000 14.25694 288 LEU B N 1
ATOM 8544 C CA . LEU B 1 289 ? 38.52605 24.88411 73.55199 1.000 13.31423 288 LEU B CA 1
ATOM 8545 C C . LEU B 1 289 ? 37.22595 25.42653 74.13832 1.000 15.93484 288 LEU B C 1
ATOM 8546 O O . LEU B 1 289 ? 36.28770 25.69893 73.37465 1.000 13.14953 288 LEU B O 1
ATOM 8562 N N . HIS B 1 290 ? 37.14921 25.61753 75.46140 1.000 15.68105 289 HIS B N 1
ATOM 8563 C CA . HIS B 1 290 ? 35.87967 25.98589 76.08062 1.000 14.82362 289 HIS B CA 1
ATOM 8564 C C . HIS B 1 290 ? 35.34988 27.32838 75.58779 1.000 15.46893 289 HIS B C 1
ATOM 8565 O O . HIS B 1 290 ? 34.13306 27.54173 75.58404 1.000 14.88607 289 HIS B O 1
ATOM 8579 N N . LYS B 1 291 ? 36.22548 28.22842 75.14149 1.000 15.37319 290 LYS B N 1
ATOM 8580 C CA . LYS B 1 291 ? 35.76382 29.55992 74.75660 1.000 16.17989 290 LYS B CA 1
ATOM 8581 C C . LYS B 1 291 ? 35.00532 29.53240 73.43830 1.000 15.53308 290 LYS B C 1
ATOM 8582 O O . LYS B 1 291 ? 34.17969 30.41967 73.15135 1.000 17.00960 290 LYS B O 1
ATOM 8601 N N . SER B 1 292 ? 35.30939 28.54615 72.59958 1.000 13.94276 291 SER B N 1
ATOM 8602 C CA . SER B 1 292 ? 34.89986 28.58883 71.20595 1.000 16.20317 291 SER B CA 1
ATOM 8603 C C . SER B 1 292 ? 33.40680 28.36165 71.01954 1.000 19.55343 291 SER B C 1
ATOM 8604 O O . SER B 1 292 ? 32.83960 28.82683 70.01687 1.000 20.89253 291 SER B O 1
ATOM 8612 N N . ALA B 1 293 ? 32.76060 27.66932 71.94739 1.000 14.90616 292 ALA B N 1
ATOM 8613 C CA . ALA B 1 293 ? 31.41068 27.17229 71.73388 1.000 19.55483 292 ALA B CA 1
ATOM 8614 C C . ALA B 1 293 ? 30.31986 28.17033 72.06059 1.000 21.93302 292 ALA B C 1
ATOM 8615 O O . ALA B 1 293 ? 29.31593 27.79716 72.68095 1.000 29.73754 292 ALA B O 1
ATOM 8622 N N . GLY B 1 294 ? 30.45998 29.42110 71.65803 1.000 20.91419 293 GLY B N 1
ATOM 8623 C CA . GLY B 1 294 ? 29.40119 30.39593 71.78620 1.000 17.28908 293 GLY B CA 1
ATOM 8624 C C . GLY B 1 294 ? 29.55089 31.27372 73.00781 1.000 16.15773 293 GLY B C 1
ATOM 8625 O O . GLY B 1 294 ? 30.38475 31.05542 73.88469 1.000 18.15164 293 GLY B O 1
ATOM 8629 N N . GLY B 1 295 ? 28.71927 32.30197 73.05532 1.000 16.24517 294 GLY B N 1
ATOM 8630 C CA . GLY B 1 295 ? 28.72405 33.20452 74.18872 1.000 16.05836 294 GLY B CA 1
ATOM 8631 C C . GLY B 1 295 ? 29.93761 34.11679 74.20633 1.000 13.58348 294 GLY B C 1
ATOM 8632 O O . GLY B 1 295 ? 30.43130 34.56031 73.17152 1.000 11.92217 294 GLY B O 1
ATOM 8636 N N . ALA B 1 296 ? 30.41947 34.40167 75.41266 1.000 14.26477 295 ALA B N 1
ATOM 8637 C CA . ALA B 1 296 ? 31.43209 35.42939 75.56204 1.000 13.81254 295 ALA B CA 1
ATOM 8638 C C . ALA B 1 296 ? 32.22792 35.12428 76.81436 1.000 11.21935 295 ALA B C 1
ATOM 8639 O O . ALA B 1 296 ? 31.78717 34.36668 77.67756 1.000 10.82175 295 ALA B O 1
ATOM 8646 N N . TYR B 1 297 ? 33.38816 35.75561 76.91954 1.000 12.54913 296 TYR B N 1
ATOM 8647 C CA . TYR B 1 297 ? 34.28325 35.48447 78.02443 1.000 12.45263 296 TYR B CA 1
ATOM 8648 C C . TYR B 1 297 ? 35.07568 36.74307 78.34978 1.000 11.70048 296 TYR B C 1
ATOM 8649 O O . TYR B 1 297 ? 35.29277 37.61997 77.49944 1.000 9.38823 296 TYR B O 1
ATOM 8667 N N . ILE B 1 298 ? 35.47630 36.81710 79.61426 1.000 10.13293 297 ILE B N 1
ATOM 8668 C CA . ILE B 1 298 ? 36.35567 37.85037 80.13030 1.000 8.95611 297 ILE B CA 1
ATOM 8669 C C . ILE B 1 298 ? 37.51461 37.16095 80.83615 1.000 10.28294 297 ILE B C 1
ATOM 8670 O O . ILE B 1 298 ? 37.32227 36.18636 81.57073 1.000 12.54432 297 ILE B O 1
ATOM 8686 N N . GLY B 1 299 ? 38.71792 37.67514 80.61725 1.000 15.14291 298 GLY B N 1
ATOM 8687 C CA . GLY B 1 299 ? 39.90687 37.05446 81.16074 1.000 15.22164 298 GLY B CA 1
ATOM 8688 C C . GLY B 1 299 ? 40.78715 38.03572 81.92996 1.000 11.28884 298 GLY B C 1
ATOM 8689 O O . GLY B 1 299 ? 40.81227 39.23162 81.64507 1.000 9.70841 298 GLY B O 1
ATOM 8693 N N . ILE B 1 300 ? 41.51334 37.48100 82.89211 1.000 9.20223 299 ILE B N 1
ATOM 8694 C CA . ILE B 1 300 ? 42.56648 38.20711 83.58410 1.000 9.62061 299 ILE B CA 1
ATOM 8695 C C . ILE B 1 300 ? 43.88370 37.44703 83.39581 1.000 9.88470 299 ILE B C 1
ATOM 8696 O O . ILE B 1 300 ? 43.92200 36.29580 82.93856 1.000 13.37018 299 ILE B O 1
ATOM 8712 N N . GLY B 1 301 ? 44.96344 38.10049 83.79578 1.000 10.43860 300 GLY B N 1
ATOM 8713 C CA . GLY B 1 301 ? 46.27961 37.51142 83.76198 1.000 10.92078 300 GLY B CA 1
ATOM 8714 C C . GLY B 1 301 ? 46.88586 37.44107 82.36998 1.000 11.15732 300 GLY B C 1
ATOM 8715 O O . GLY B 1 301 ? 46.22514 37.60435 81.33881 1.000 10.86819 300 GLY B O 1
ATOM 8719 N N . LYS B 1 302 ? 48.19036 37.17297 82.35921 1.000 13.97122 301 LYS B N 1
ATOM 8720 C CA . LYS B 1 302 ? 48.94327 37.03758 81.12359 1.000 13.88524 301 LYS B CA 1
ATOM 8721 C C . LYS B 1 302 ? 49.55558 35.66036 80.95485 1.000 16.41163 301 LYS B C 1
ATOM 8722 O O . LYS B 1 302 ? 50.20372 35.40140 79.93339 1.000 15.87118 301 LYS B O 1
ATOM 8741 N N . GLY B 1 303 ? 49.35919 34.76461 81.90979 1.000 16.04216 302 GLY B N 1
ATOM 8742 C CA . GLY B 1 303 ? 50.01086 33.48165 81.87848 1.000 14.80220 302 GLY B CA 1
ATOM 8743 C C . GLY B 1 303 ? 51.48155 33.50923 82.23064 1.000 15.81307 302 GLY B C 1
ATOM 8744 O O . GLY B 1 303 ? 52.16573 32.50424 82.02287 1.000 14.44972 302 GLY B O 1
ATOM 8748 N N . LEU B 1 304 ? 51.98714 34.61167 82.78712 1.000 18.50199 303 LEU B N 1
ATOM 8749 C CA . LEU B 1 304 ? 53.39870 34.73265 83.13687 1.000 18.93829 303 LEU B CA 1
ATOM 8750 C C . LEU B 1 304 ? 53.63338 34.67869 84.64467 1.000 15.80056 303 LEU B C 1
ATOM 8751 O O . LEU B 1 304 ? 54.35516 33.79473 85.12073 1.000 16.49761 303 LEU B O 1
ATOM 8767 N N . ARG B 1 305 ? 53.06773 35.61525 85.41375 1.000 17.82461 304 ARG B N 1
ATOM 8768 C CA . ARG B 1 305 ? 53.06090 35.51356 86.86898 1.000 18.29874 304 ARG B CA 1
ATOM 8769 C C . ARG B 1 305 ? 51.65004 35.37184 87.42469 1.000 18.82483 304 ARG B C 1
ATOM 8770 O O . ARG B 1 305 ? 51.49039 35.19336 88.64043 1.000 17.58337 304 ARG B O 1
ATOM 8791 N N . ILE B 1 306 ? 50.63388 35.52956 86.58168 1.000 14.47268 305 ILE B N 1
ATOM 8792 C CA . ILE B 1 306 ? 49.24589 35.18756 86.88712 1.000 14.94085 305 ILE B CA 1
ATOM 8793 C C . ILE B 1 306 ? 48.79697 34.30893 85.72382 1.000 12.91307 305 ILE B C 1
ATOM 8794 O O . ILE B 1 306 ? 49.01940 34.68545 84.56046 1.000 12.25961 305 ILE B O 1
ATOM 8810 N N . PRO B 1 307 ? 48.17194 33.15916 85.95596 1.000 12.02208 306 PRO B N 1
ATOM 8811 C CA . PRO B 1 307 ? 47.65204 32.38042 84.82096 1.000 12.08229 306 PRO B CA 1
ATOM 8812 C C . PRO B 1 307 ? 46.64838 33.21617 84.05173 1.000 10.92918 306 PRO B C 1
ATOM 8813 O O . PRO B 1 307 ? 45.96841 34.06910 84.61808 1.000 10.63687 306 PRO B O 1
ATOM 8824 N N . HIS B 1 308 ? 46.56711 32.99695 82.74437 1.000 10.80808 307 HIS B N 1
ATOM 8825 C CA . HIS B 1 308 ? 45.52200 33.66073 81.99034 1.000 10.27098 307 HIS B CA 1
ATOM 8826 C C . HIS B 1 308 ? 44.22896 32.89561 82.25246 1.000 11.50797 307 HIS B C 1
ATOM 8827 O O . HIS B 1 308 ? 44.07326 31.75662 81.80358 1.000 15.69491 307 HIS B O 1
ATOM 8841 N N . ILE B 1 309 ? 43.30437 33.50649 82.98970 1.000 10.87784 308 ILE B N 1
ATOM 8842 C CA . ILE B 1 309 ? 42.08224 32.84129 83.42985 1.000 10.73178 308 ILE B CA 1
ATOM 8843 C C . ILE B 1 309 ? 40.90559 33.47597 82.69265 1.000 10.07650 308 ILE B C 1
ATOM 8844 O O . ILE B 1 309 ? 40.71878 34.69279 82.76526 1.000 13.80893 308 ILE B O 1
ATOM 8860 N N . ASP B 1 310 ? 40.12301 32.66235 81.97808 1.000 8.96054 309 ASP B N 1
ATOM 8861 C CA . ASP B 1 310 ? 38.94528 33.14221 81.26523 1.000 10.73944 309 ASP B CA 1
ATOM 8862 C C . ASP B 1 310 ? 37.65998 32.61268 81.89220 1.000 12.03894 309 ASP B C 1
ATOM 8863 O O . ASP B 1 310 ? 37.49364 31.39355 82.04551 1.000 12.23469 309 ASP B O 1
ATOM 8872 N N . PHE B 1 311 ? 36.76341 33.53537 82.26146 1.000 8.86060 310 PHE B N 1
ATOM 8873 C CA . PHE B 1 311 ? 35.43235 33.22385 82.77653 1.000 11.10646 310 PHE B CA 1
ATOM 8874 C C . PHE B 1 311 ? 34.44843 33.23415 81.61347 1.000 9.27360 310 PHE B C 1
ATOM 8875 O O . PHE B 1 311 ? 34.32042 34.24044 80.91467 1.000 10.41461 310 PHE B O 1
ATOM 8892 N N . ILE B 1 312 ? 33.77353 32.11055 81.39517 1.000 11.35091 311 ILE B N 1
ATOM 8893 C CA . ILE B 1 312 ? 33.04524 31.85862 80.15154 1.000 9.90055 311 ILE B CA 1
ATOM 8894 C C . ILE B 1 312 ? 31.54466 31.77815 80.41790 1.000 10.46503 311 ILE B C 1
ATOM 8895 O O . ILE B 1 312 ? 31.08506 30.93662 81.19417 1.000 10.90290 311 ILE B O 1
ATOM 8911 N N . ALA B 1 313 ? 30.77200 32.64561 79.75176 1.000 16.08454 312 ALA B N 1
ATOM 8912 C CA . ALA B 1 313 ? 29.30246 32.60069 79.77888 1.000 11.82551 312 ALA B CA 1
ATOM 8913 C C . ALA B 1 313 ? 28.80634 32.15033 78.40126 1.000 13.35736 312 ALA B C 1
ATOM 8914 O O . ALA B 1 313 ? 28.63225 32.96918 77.49278 1.000 15.70439 312 ALA B O 1
ATOM 8921 N N . ARG B 1 314 ? 28.57208 30.84674 78.25826 1.000 15.08425 313 ARG B N 1
ATOM 8922 C CA . ARG B 1 314 ? 28.32962 30.27973 76.93666 1.000 15.70922 313 ARG B CA 1
ATOM 8923 C C . ARG B 1 314 ? 26.99967 30.74061 76.36926 1.000 14.92577 313 ARG B C 1
ATOM 8924 O O . ARG B 1 314 ? 26.86391 30.84873 75.15377 1.000 20.62815 313 ARG B O 1
ATOM 8945 N N . GLY B 1 315 ? 26.01920 31.04409 77.22532 1.000 14.07635 314 GLY B N 1
ATOM 8946 C CA . GLY B 1 315 ? 24.70817 31.42713 76.74668 1.000 16.99752 314 GLY B CA 1
ATOM 8947 C C . GLY B 1 315 ? 24.39858 32.90958 76.83846 1.000 17.80183 314 GLY B C 1
ATOM 8948 O O . GLY B 1 315 ? 23.23313 33.31205 76.73967 1.000 26.50277 314 GLY B O 1
ATOM 8952 N N . ALA B 1 316 ? 25.43648 33.72660 76.98768 1.000 17.67715 315 ALA B N 1
ATOM 8953 C CA . ALA B 1 316 ? 25.26331 35.16452 77.12761 1.000 18.69075 315 ALA B CA 1
ATOM 8954 C C . ALA B 1 316 ? 24.62622 35.79036 75.88529 1.000 18.18544 315 ALA B C 1
ATOM 8955 O O . ALA B 1 316 ? 24.84560 35.36308 74.75628 1.000 22.61596 315 ALA B O 1
ATOM 8962 N N . THR B 1 317 ? 23.83769 36.83692 76.12003 1.000 15.10858 316 THR B N 1
ATOM 8963 C CA . THR B 1 317 ? 23.37984 37.73144 75.06843 1.000 18.09131 316 THR B CA 1
ATOM 8964 C C . THR B 1 317 ? 24.42603 38.81529 74.85985 1.000 15.11071 316 THR B C 1
ATOM 8965 O O . THR B 1 317 ? 24.95391 39.38126 75.82294 1.000 14.94027 316 THR B O 1
ATOM 8976 N N . ILE B 1 318 ? 24.73434 39.09837 73.60057 1.000 15.32668 317 ILE B N 1
ATOM 8977 C CA . ILE B 1 318 ? 25.78586 40.04748 73.25879 1.000 15.90435 317 ILE B CA 1
ATOM 8978 C C . ILE B 1 318 ? 25.16554 41.19125 72.46894 1.000 16.69810 317 ILE B C 1
ATOM 8979 O O . ILE B 1 318 ? 24.40427 40.95658 71.52416 1.000 18.83318 317 ILE B O 1
ATOM 8995 N N . ARG B 1 319 ? 25.46433 42.42056 72.88573 1.000 15.95166 318 ARG B N 1
ATOM 8996 C CA . ARG B 1 319 ? 24.95391 43.62144 72.24469 1.000 18.37121 318 ARG B CA 1
ATOM 8997 C C . ARG B 1 319 ? 26.12422 44.57522 72.05546 1.000 16.80833 318 ARG B C 1
ATOM 8998 O O . ARG B 1 319 ? 26.84030 44.88830 73.01842 1.000 16.11612 318 ARG B O 1
ATOM 9019 N N . PHE B 1 320 ? 26.31886 45.01530 70.81560 1.000 17.52685 319 PHE B N 1
ATOM 9020 C CA . PHE B 1 320 ? 27.34173 45.99661 70.48200 1.000 18.69087 319 PHE B CA 1
ATOM 9021 C C . PHE B 1 320 ? 26.71618 47.37727 70.45585 1.000 18.90016 319 PHE B C 1
ATOM 9022 O O . PHE B 1 320 ? 25.61829 47.55365 69.94264 1.000 19.95474 319 PHE B O 1
ATOM 9039 N N . ILE B 1 321 ? 27.42083 48.36467 70.97978 1.000 18.92556 320 ILE B N 1
ATOM 9040 C CA . ILE B 1 321 ? 26.95296 49.75253 70.97053 1.000 20.44244 320 ILE B CA 1
ATOM 9041 C C . ILE B 1 321 ? 27.79881 50.53099 69.98914 1.000 21.04800 320 ILE B C 1
ATOM 9042 O O . ILE B 1 321 ? 29.01821 50.64240 70.18927 1.000 20.46545 320 ILE B O 1
ATOM 9058 N N . PRO B 1 322 ? 27.22628 51.05788 68.90445 1.000 23.21337 321 PRO B N 1
ATOM 9059 C CA . PRO B 1 322 ? 28.03960 51.55568 67.79396 1.000 26.47141 321 PRO B CA 1
ATOM 9060 C C . PRO B 1 322 ? 28.84389 52.79264 68.15032 1.000 32.66495 321 PRO B C 1
ATOM 9061 O O . PRO B 1 322 ? 28.48510 53.57662 69.02524 1.000 24.21752 321 PRO B O 1
ATOM 9072 N N . ALA B 1 323 ? 29.92896 52.97666 67.40543 1.000 67.86699 322 ALA B N 1
ATOM 9073 C CA . ALA B 1 323 ? 30.73850 54.18801 67.47753 1.000 77.17864 322 ALA B CA 1
ATOM 9074 C C . ALA B 1 323 ? 30.41586 55.08854 66.28352 1.000 80.73822 322 ALA B C 1
ATOM 9075 O O . ALA B 1 323 ? 29.25255 55.35755 65.98986 1.000 93.24431 322 ALA B O 1
#

B-factor: mean 24.84, std 10.41, range [8.26, 93.24]

Solvent-accessible surface area: 23331 Å² total

Nearest PDB structures (foldseek):
  6zsu-assembly1_A  TM=1.001E+00  e=1.061E-65  Chondromyces crocatus
  6zsv-assembly1_A  TM=9.676E-01  e=1.141E-35  Chondromyces crocatus
  2xoe-assembly1_A  TM=5.456E-01  e=1.675E+00  Bacillus anthracis
  6zsu-assembly1_A  TM=1.003E+00  e=9.762E-66  Chondromyces crocatus
  6zsv-assembly1_A  TM=9.543E-01  e=1.045E-34  Chondromyces crocatus